Protein AF-A0A376ZW60-F1 (afdb_monomer_lite)

Foldseek 3Di:
DDDPVCVVPNDDDDDDDPPDDDDDDDDPPDDDDGDPDPVRVVQVVQPDWAKAKEWALDDCPQEDWQFFEDEVNHGQWTWHDWQDDDPPPCVPCVPRPTGMTMIIGRVVSVCSVPHDPDPPVVVVVVVLVVAWAWEWDQPDPVSSHIHIYIYHDPPDDDDDDDQDDPNHGYGYHDYDPVVVVVVVVVVVVVVVVPPCCPVVVVVVVVVVVVVVVVVVVVVVVVVVVVVVCPDPVVVPDDPVVVVVVVVVVVVVLCCDPPHPNVVVVVVVVVVVVVVVVVCVVVVVVVVVPDDDDDDDDDDDDDDDDDDDDDPCPVVVVVVVVVPVPPPPPPLAQAEDAQDAPPDPDPQDDDVQFAEEAEEFEAEDPLLQDQFAWEAEDPPDIDGDPRHGYPDGPRVRLSNNLQRLLPVLARRHNYDNDDPDDQHKYKYWYWYAQHHYPVQKTKTWTKMWIQHVNDIDIDTDIDMFGQPDDDPVSSSVRSSVRSSVVSNVVSVVVVPDD

Sequence (497 aa):
MGSLTTLLSGGVSFDVPEGLDLGQPVAPKTAFVLYDDQKSIQDSLYTDHIDYLMFFKDSVRGLQPGAPVEFRGIRLGIVSKVPFFAPNMRQTFNDDYRIPVLIRIEPERLKMQLGENADVVEHLGELLKRGLRGSLKTGNLVTGALYVDLDFYPNTPAITGIREFNGYQIIPTVSGGLAQIQQRLMEALDKINKLPLNPMIEQATSTLSESQRTMKNLQTTLDSMNKILASQSMQQLPTDMQSTLRELNRSMQGFQPGSAAYNKMVADMQRLDQVLRELQPVLKTLNEKSNALVFEAKDKKRSRAEEGETMKKWLVTIAALWLAGCSSGEINKNYYQLPVVQSGTQSTASQGNRLLWVEQITVPDYLAGNGVVYQTSDVKYVIANNNLWASPLDQQLRNTLVANLSTQLPGWVVASQPLGSAQDTLNVTVTEFNGRYDGKVIVSGEWLLNHQGQLIKRPFRLEGVQTQDGYDEMVKVLAGVWSQEAASIAQEIKRLP

Secondary structure (DSSP, 8-state):
---HHHHHH------PPTT----PPPPTT------SSHHHHHHHS----EEEEEEESS--TT--TT-EEEETTEEEEEEEESS---TTHHHHTTTS--EEEEEEE-HHHHHHHH-TT--HHHHHHHHHHTTEEEEEEEEETTTTEEEEEEEE-TTPPP--S-SEETTEEEEPB---HHHHHHHHHHHHHHHHHT--HHHHHHHHHHHHHHHHHHHHHHHHHHHHHHHHHTSGGGGG--HHHHHHHHHHHHHHHTTSTTSHHHHHHHHHHHHHHHHHHHHHHHHHHHTT-S---S---------------SS-TTHHHHHTTSSTT--------EEE-PPP----------TTPEEEEEEEEE--HHHHSSEEEEEEETTEEEEEEEEEESS-HHHHHHHHHHHHHHHH-TTEEEESS---SS-EEEEEEEEEEEEETTSEEEEEEEEEEEETTEEEEEEEEEEEE-SSSSHHHHHHHHHHHHHHHHHHHHHHHHT--

Radius of gyration: 37.77 Å; chains: 1; bounding box: 86×77×140 Å

Structure (mmCIF, N/CA/C/O backbone):
data_AF-A0A376ZW60-F1
#
_entry.id   AF-A0A376ZW60-F1
#
loop_
_atom_site.group_PDB
_atom_site.id
_atom_site.type_symbol
_atom_site.label_atom_id
_atom_site.label_alt_id
_atom_site.label_comp_id
_atom_site.label_asym_id
_atom_site.label_entity_id
_atom_site.label_seq_id
_atom_site.pdbx_PDB_ins_code
_atom_site.Cartn_x
_atom_site.Cartn_y
_atom_site.Cartn_z
_atom_site.occupancy
_atom_site.B_iso_or_equiv
_atom_site.auth_seq_id
_atom_site.auth_comp_id
_atom_site.auth_asym_id
_atom_site.auth_atom_id
_atom_site.pdbx_PDB_model_num
ATOM 1 N N . MET A 1 1 ? 0.153 0.188 -31.824 1.00 51.12 1 MET A N 1
ATOM 2 C CA . MET A 1 1 ? -1.008 -0.367 -32.556 1.00 51.12 1 MET A CA 1
ATOM 3 C C . MET A 1 1 ? -0.836 -0.044 -34.028 1.00 51.12 1 MET A C 1
ATOM 5 O O . MET A 1 1 ? -0.473 1.086 -34.329 1.00 51.12 1 MET A O 1
ATOM 9 N N . GLY A 1 2 ? -1.021 -1.028 -34.911 1.00 60.62 2 GLY A N 1
ATOM 10 C CA . GLY A 1 2 ? -0.977 -0.816 -36.362 1.00 60.62 2 GLY A CA 1
ATOM 11 C C . GLY A 1 2 ? -2.182 -0.020 -36.877 1.00 60.62 2 GLY A C 1
ATOM 12 O O . GLY A 1 2 ? -3.063 0.366 -36.110 1.00 60.62 2 GLY A O 1
ATOM 13 N N . SER A 1 3 ? -2.223 0.220 -38.188 1.00 76.50 3 SER A N 1
ATOM 14 C CA . SER A 1 3 ? -3.356 0.868 -38.868 1.00 76.50 3 SER A CA 1
ATOM 15 C C . SER A 1 3 ? -4.692 0.129 -38.644 1.00 76.50 3 SER A C 1
ATOM 17 O O . SER A 1 3 ? -4.691 -1.064 -38.342 1.00 76.50 3 SER A O 1
ATOM 19 N N . LEU A 1 4 ? -5.842 0.801 -38.834 1.00 70.44 4 LEU A N 1
ATOM 20 C CA . LEU A 1 4 ? -7.184 0.209 -38.638 1.00 70.44 4 LEU A CA 1
ATOM 21 C C . LEU A 1 4 ? -7.409 -1.109 -39.409 1.00 70.44 4 LEU A C 1
ATOM 23 O O . LEU A 1 4 ? -8.187 -1.953 -38.975 1.00 70.44 4 LEU A O 1
ATOM 27 N N . THR A 1 5 ? -6.726 -1.311 -40.535 1.00 72.00 5 THR A N 1
ATOM 28 C CA . THR A 1 5 ? -6.800 -2.545 -41.333 1.00 72.00 5 THR A CA 1
ATOM 29 C C . THR A 1 5 ? -6.110 -3.732 -40.651 1.00 72.00 5 THR A C 1
ATOM 31 O O . THR A 1 5 ? -6.598 -4.860 -40.737 1.00 72.00 5 THR A O 1
ATOM 34 N N . THR A 1 6 ? -5.032 -3.482 -39.901 1.00 76.88 6 THR A N 1
ATOM 35 C CA . THR A 1 6 ? -4.297 -4.485 -39.111 1.00 76.88 6 THR A CA 1
ATOM 36 C C . THR A 1 6 ? -5.147 -5.037 -37.963 1.00 76.88 6 THR A C 1
ATOM 38 O O . THR A 1 6 ? -5.038 -6.212 -37.629 1.00 76.88 6 THR A O 1
ATOM 41 N N . LEU A 1 7 ? -6.041 -4.217 -37.398 1.00 70.81 7 LEU A N 1
ATOM 42 C CA . LEU A 1 7 ? -6.988 -4.620 -36.348 1.00 70.81 7 LEU A CA 1
ATOM 43 C C . LEU A 1 7 ? -8.046 -5.620 -36.839 1.00 70.81 7 LEU A C 1
ATOM 45 O O . LEU A 1 7 ? -8.505 -6.447 -36.058 1.00 70.81 7 LEU A O 1
ATOM 49 N N . LEU A 1 8 ? -8.434 -5.543 -38.116 1.00 72.38 8 LEU A N 1
ATOM 50 C CA . LEU A 1 8 ? -9.511 -6.359 -38.689 1.00 72.38 8 LEU A CA 1
ATOM 51 C C . LEU A 1 8 ? -9.014 -7.630 -39.391 1.00 72.38 8 LEU A C 1
ATOM 53 O O . LEU A 1 8 ? -9.785 -8.573 -39.540 1.00 72.38 8 LEU A O 1
ATOM 57 N N . SER A 1 9 ? -7.757 -7.656 -39.847 1.00 81.38 9 SER A N 1
ATOM 58 C CA . SER A 1 9 ? -7.230 -8.739 -40.699 1.00 81.38 9 SER A CA 1
ATOM 59 C C . SER A 1 9 ? -5.855 -9.283 -40.293 1.00 81.38 9 SER A C 1
ATOM 61 O O . SER A 1 9 ? -5.391 -10.257 -40.882 1.00 81.38 9 SER A O 1
ATOM 63 N N . GLY A 1 10 ? -5.220 -8.703 -39.267 1.00 79.62 10 GLY A N 1
ATOM 64 C CA . GLY A 1 10 ? -3.834 -8.993 -38.900 1.00 79.62 10 GLY A CA 1
ATOM 65 C C . GLY A 1 10 ? -2.827 -8.245 -39.780 1.00 79.62 10 GLY A C 1
ATOM 66 O O . GLY A 1 10 ? -3.171 -7.621 -40.782 1.00 79.62 10 GLY A O 1
ATOM 67 N N . GLY A 1 11 ? -1.557 -8.254 -39.386 1.00 85.50 11 GLY A N 1
ATOM 68 C CA . GLY A 1 11 ? -0.482 -7.648 -40.168 1.00 85.50 11 GLY A CA 1
ATOM 69 C C . GLY A 1 11 ? 0.881 -7.895 -39.543 1.00 85.50 11 GLY A C 1
ATOM 70 O O . GLY A 1 11 ? 0.983 -8.149 -38.346 1.00 85.50 11 GLY A O 1
ATOM 71 N N . VAL A 1 12 ? 1.917 -7.827 -40.375 1.00 89.31 12 VAL A N 1
ATOM 72 C CA . VAL A 1 12 ? 3.315 -7.999 -39.974 1.00 89.31 12 VAL A CA 1
ATOM 73 C C . VAL A 1 12 ? 4.033 -6.673 -40.183 1.00 89.31 12 VAL A C 1
ATOM 75 O O . VAL A 1 12 ? 3.920 -6.065 -41.247 1.00 89.31 12 VAL A O 1
ATOM 78 N N . SER A 1 13 ? 4.769 -6.230 -39.170 1.00 88.94 13 SER A N 1
ATOM 79 C CA . SER A 1 13 ? 5.696 -5.101 -39.249 1.00 88.94 13 SER A CA 1
ATOM 80 C C . SER A 1 13 ? 7.112 -5.589 -38.979 1.00 88.94 13 SER A C 1
ATOM 82 O O . SER A 1 13 ? 7.304 -6.542 -38.226 1.00 88.94 13 SER A O 1
ATOM 84 N N . PHE A 1 14 ? 8.096 -4.920 -39.561 1.00 90.38 14 PHE A N 1
ATOM 85 C CA . PHE A 1 14 ? 9.508 -5.174 -39.310 1.00 90.38 14 PHE A CA 1
ATOM 86 C C . PHE A 1 14 ? 10.220 -3.843 -39.104 1.00 90.38 14 PHE A C 1
ATOM 88 O O . PHE A 1 14 ? 9.806 -2.824 -39.657 1.00 90.38 14 PHE A O 1
ATOM 95 N N . ASP A 1 15 ? 11.277 -3.872 -38.307 1.00 87.50 15 ASP A N 1
ATOM 96 C CA . ASP A 1 15 ? 12.142 -2.728 -38.051 1.00 87.50 15 ASP A CA 1
ATOM 97 C C . ASP A 1 15 ? 13.547 -3.234 -37.706 1.00 87.50 15 ASP A C 1
ATOM 99 O O . ASP A 1 15 ? 13.740 -4.431 -37.463 1.00 87.50 15 ASP A O 1
ATOM 103 N N . VAL A 1 16 ? 14.521 -2.331 -37.680 1.00 84.19 16 VAL A N 1
ATOM 104 C CA . VAL A 1 16 ? 15.842 -2.601 -37.111 1.00 84.19 16 VAL A CA 1
ATOM 105 C C . VAL A 1 16 ? 15.727 -2.418 -35.595 1.00 84.19 16 VAL A C 1
ATOM 107 O O . VAL A 1 16 ? 15.380 -1.323 -35.153 1.00 84.19 16 VAL A O 1
ATOM 110 N N . PRO A 1 17 ? 15.958 -3.460 -34.775 1.00 78.00 17 PRO A N 1
ATOM 111 C CA . PRO A 1 17 ? 15.797 -3.332 -33.331 1.00 78.00 17 PRO A CA 1
ATOM 112 C C . PRO A 1 17 ? 16.746 -2.285 -32.734 1.00 78.00 17 PRO A C 1
ATOM 114 O O . PRO A 1 17 ? 17.859 -2.087 -33.220 1.00 78.00 17 PRO A O 1
ATOM 117 N N . GLU A 1 18 ? 16.308 -1.627 -31.659 1.00 69.19 18 GLU A N 1
ATOM 118 C CA . GLU A 1 18 ? 17.085 -0.575 -30.996 1.00 69.19 18 GLU A CA 1
ATOM 119 C C . GLU A 1 18 ? 18.485 -1.065 -30.586 1.00 69.19 18 GLU A C 1
ATOM 121 O O . GLU A 1 18 ? 18.631 -2.107 -29.948 1.00 69.19 18 GLU A O 1
ATOM 126 N N . GLY A 1 19 ? 19.514 -0.284 -30.930 1.00 65.06 19 GLY A N 1
ATOM 127 C CA . GLY A 1 19 ? 20.911 -0.578 -30.589 1.00 65.06 19 GLY A CA 1
ATOM 128 C C . GLY A 1 19 ? 21.663 -1.454 -31.596 1.00 65.06 19 GLY A C 1
ATOM 129 O O . GLY A 1 19 ? 22.834 -1.742 -31.365 1.00 65.06 19 GLY A O 1
ATOM 130 N N . LEU A 1 20 ? 21.028 -1.854 -32.703 1.00 69.94 20 LEU A N 1
ATOM 131 C CA . LEU A 1 20 ? 21.682 -2.532 -33.824 1.00 69.94 20 LEU A CA 1
ATOM 132 C C . LEU A 1 20 ? 21.859 -1.582 -35.012 1.00 69.94 20 LEU A C 1
ATOM 134 O O . LEU A 1 20 ? 20.976 -0.784 -35.328 1.00 69.94 20 LEU A O 1
ATOM 138 N N . ASP A 1 21 ? 22.994 -1.704 -35.694 1.00 76.12 21 ASP A N 1
ATOM 139 C CA . ASP A 1 21 ? 23.261 -0.961 -36.922 1.00 76.12 21 ASP A CA 1
ATOM 140 C C . ASP A 1 21 ? 22.489 -1.542 -38.114 1.00 76.12 21 ASP A C 1
ATOM 142 O O . ASP A 1 21 ? 22.205 -2.742 -38.190 1.00 76.12 21 ASP A O 1
ATOM 146 N N . LEU A 1 22 ? 22.191 -0.686 -39.098 1.00 85.50 22 LEU A N 1
ATOM 147 C CA . LEU A 1 22 ? 21.646 -1.142 -40.374 1.00 85.50 22 LEU A CA 1
ATOM 148 C C . LEU A 1 22 ? 22.649 -2.063 -41.083 1.00 85.50 22 LEU A C 1
ATOM 150 O O . LEU A 1 22 ? 23.752 -1.652 -41.445 1.00 85.50 22 LEU A O 1
ATOM 154 N N . GLY A 1 23 ? 22.231 -3.308 -41.312 1.00 81.00 23 GLY A N 1
ATOM 155 C CA . GLY A 1 23 ? 22.993 -4.294 -42.071 1.00 81.00 23 GLY A CA 1
ATOM 156 C C . GLY A 1 23 ? 22.943 -4.083 -43.589 1.00 81.00 23 GLY A C 1
ATOM 157 O O . GLY A 1 23 ? 22.365 -3.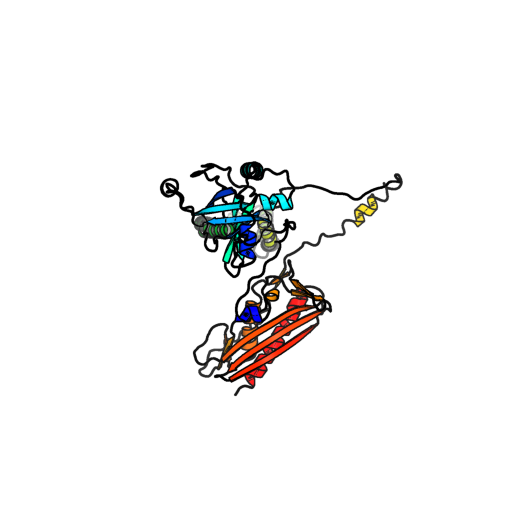127 -44.110 1.00 81.00 23 GLY A O 1
ATOM 158 N N . GLN A 1 24 ? 23.541 -5.023 -44.322 1.00 91.12 24 GLN A N 1
ATOM 159 C CA . GLN A 1 24 ? 23.468 -5.051 -45.784 1.00 91.12 24 GLN A CA 1
ATOM 160 C C . GLN A 1 24 ? 22.111 -5.596 -46.267 1.00 91.12 24 GLN A C 1
ATOM 162 O O . GLN A 1 24 ? 21.494 -6.409 -45.572 1.00 91.12 24 GLN A O 1
ATOM 167 N N . PRO A 1 25 ? 21.645 -5.206 -47.469 1.00 91.31 25 PRO A N 1
ATOM 168 C CA . PRO A 1 25 ? 20.452 -5.790 -48.071 1.00 91.31 25 PRO A CA 1
ATOM 169 C C . PRO A 1 25 ? 20.568 -7.313 -48.202 1.00 91.31 25 PRO A C 1
ATOM 171 O O . PRO A 1 25 ? 21.601 -7.838 -48.614 1.00 91.31 25 PRO A O 1
ATOM 174 N N . VAL A 1 26 ? 19.487 -8.023 -47.887 1.00 93.12 26 VAL A N 1
ATOM 175 C CA . VAL A 1 26 ? 19.441 -9.487 -47.969 1.00 93.12 26 VAL A CA 1
ATOM 176 C C . VAL A 1 26 ? 19.033 -9.975 -49.358 1.00 93.12 26 VAL A C 1
ATOM 178 O O . VAL A 1 26 ? 18.303 -9.302 -50.090 1.00 93.12 26 VAL A O 1
ATOM 181 N N . ALA A 1 27 ? 19.472 -11.181 -49.720 1.00 95.25 27 ALA A N 1
ATOM 182 C CA . ALA A 1 27 ? 19.063 -11.821 -50.965 1.00 95.25 27 ALA A CA 1
ATOM 183 C C . ALA A 1 27 ? 17.556 -12.175 -50.956 1.00 95.25 27 ALA A C 1
ATOM 185 O O . ALA A 1 27 ? 16.981 -12.431 -49.888 1.00 95.25 27 ALA A O 1
ATOM 186 N N . PRO A 1 28 ? 16.893 -12.247 -52.127 1.00 93.12 28 PRO A N 1
ATOM 187 C CA . PRO A 1 28 ? 15.498 -12.673 -52.210 1.00 93.12 28 PRO A CA 1
ATOM 188 C C . PRO A 1 28 ? 15.268 -14.055 -51.581 1.00 93.12 28 PRO A C 1
ATOM 190 O O . PRO A 1 28 ? 16.075 -14.962 -51.770 1.00 93.12 28 PRO A O 1
ATOM 193 N N . LYS A 1 29 ? 14.124 -14.230 -50.899 1.00 93.12 29 LYS A N 1
ATOM 194 C CA . LYS A 1 29 ? 13.706 -15.469 -50.201 1.00 93.12 29 LYS A CA 1
ATOM 195 C C . LYS A 1 29 ? 14.539 -15.851 -48.965 1.00 93.12 29 LYS A C 1
ATOM 197 O O . LYS A 1 29 ? 14.446 -16.986 -48.505 1.00 93.12 29 LYS A O 1
ATOM 202 N N . THR A 1 30 ? 15.312 -14.919 -48.409 1.00 93.81 30 THR A N 1
ATOM 203 C CA . THR A 1 30 ? 15.942 -15.102 -47.092 1.00 93.81 30 THR A CA 1
ATOM 204 C C . THR A 1 30 ? 14.860 -15.265 -46.020 1.00 93.81 30 THR A C 1
ATOM 206 O O . THR A 1 30 ? 13.894 -14.503 -45.993 1.00 93.81 30 THR A O 1
ATOM 209 N N . ALA A 1 31 ? 14.993 -16.284 -45.170 1.00 92.50 31 ALA A N 1
ATOM 210 C CA . ALA A 1 31 ? 14.024 -16.579 -44.121 1.00 92.50 31 ALA A CA 1
ATOM 211 C C . ALA A 1 31 ? 14.266 -15.713 -42.876 1.00 92.50 31 ALA A C 1
ATOM 213 O O . ALA A 1 31 ? 15.410 -15.501 -42.481 1.00 92.50 31 ALA A O 1
ATOM 214 N N . PHE A 1 32 ? 13.181 -15.276 -42.237 1.00 90.31 32 PHE A N 1
ATOM 215 C CA . PHE A 1 32 ? 13.193 -14.563 -40.960 1.00 90.31 32 PHE A CA 1
ATOM 216 C C . PHE A 1 32 ? 12.215 -15.227 -39.993 1.00 90.31 32 PHE A C 1
ATOM 218 O O . PHE A 1 32 ? 11.215 -15.810 -40.417 1.00 90.31 32 PHE A O 1
ATOM 225 N N . VAL A 1 33 ? 12.502 -15.138 -38.696 1.00 88.94 33 VAL A N 1
ATOM 226 C CA . VAL A 1 33 ? 11.590 -15.607 -37.649 1.00 88.94 33 VAL A CA 1
ATOM 227 C C . VAL A 1 33 ? 10.514 -14.546 -37.433 1.00 88.94 33 VAL A C 1
ATOM 229 O O . VAL A 1 33 ? 10.830 -13.373 -37.236 1.00 88.94 33 VAL A O 1
ATOM 232 N N . LEU A 1 34 ? 9.246 -14.957 -37.476 1.00 90.44 34 LEU A N 1
ATOM 233 C CA . LEU A 1 34 ? 8.127 -14.110 -37.079 1.00 90.44 34 LEU A CA 1
ATOM 234 C C . LEU A 1 34 ? 7.920 -14.261 -35.573 1.00 90.44 34 LEU A C 1
ATOM 236 O O . LEU A 1 34 ? 7.506 -15.318 -35.107 1.00 90.44 34 LEU A O 1
ATOM 240 N N . TYR A 1 35 ? 8.244 -13.207 -34.839 1.00 86.25 35 TYR A N 1
ATOM 241 C CA . TYR A 1 35 ? 8.029 -13.117 -33.401 1.00 86.25 35 TYR A CA 1
ATOM 242 C C . TYR A 1 35 ? 6.613 -12.615 -33.099 1.00 86.25 35 TYR A C 1
ATOM 244 O O . TYR A 1 35 ? 6.074 -11.805 -33.856 1.00 86.25 35 TYR A O 1
ATOM 252 N N . ASP A 1 36 ? 6.029 -13.077 -31.990 1.00 85.62 36 ASP A N 1
ATOM 253 C CA . ASP A 1 36 ? 4.650 -12.737 -31.605 1.00 85.62 36 ASP A CA 1
ATOM 254 C C . ASP A 1 36 ? 4.499 -11.251 -31.238 1.00 85.62 36 ASP A C 1
ATOM 256 O O . ASP A 1 36 ? 3.467 -10.634 -31.508 1.00 85.62 36 ASP A O 1
ATOM 260 N N . ASP A 1 37 ? 5.536 -10.659 -30.635 1.00 83.94 37 ASP A N 1
ATOM 261 C CA . ASP A 1 37 ? 5.562 -9.252 -30.236 1.00 83.94 37 ASP A CA 1
ATOM 262 C C . ASP A 1 37 ? 6.990 -8.670 -30.162 1.00 83.94 37 ASP A C 1
ATOM 264 O O . ASP A 1 37 ? 7.994 -9.383 -30.208 1.00 83.94 37 ASP A O 1
ATOM 268 N N . GLN A 1 38 ? 7.094 -7.346 -30.004 1.00 80.88 38 GLN A N 1
ATOM 269 C CA . GLN A 1 38 ? 8.377 -6.636 -29.898 1.00 80.88 38 GLN A CA 1
ATOM 270 C C . GLN A 1 38 ? 9.238 -7.103 -28.712 1.00 80.88 38 GLN A C 1
ATOM 272 O O . GLN A 1 38 ? 10.467 -7.086 -28.795 1.00 80.88 38 GLN A O 1
ATOM 277 N N . LYS A 1 39 ? 8.619 -7.521 -27.604 1.00 78.12 39 LYS A N 1
ATOM 278 C CA . LYS A 1 39 ? 9.341 -7.959 -26.407 1.00 78.12 39 LYS A CA 1
ATOM 279 C C . LYS A 1 39 ? 10.053 -9.287 -26.664 1.00 78.12 39 LYS A C 1
ATOM 281 O O . LYS A 1 39 ? 11.218 -9.427 -26.308 1.00 78.12 39 LYS A O 1
ATOM 286 N N . SER A 1 40 ? 9.398 -10.217 -27.355 1.00 78.44 40 SER A N 1
ATOM 287 C CA . SER A 1 40 ? 9.998 -11.495 -27.748 1.00 78.44 40 SER A CA 1
ATOM 288 C C . SER A 1 40 ? 11.173 -11.337 -28.724 1.00 78.44 40 SER A C 1
ATOM 290 O O . SER A 1 40 ? 12.120 -12.118 -28.655 1.00 78.44 40 SER A O 1
ATOM 292 N N . ILE A 1 41 ? 11.181 -10.278 -29.550 1.00 78.56 41 ILE A N 1
ATOM 293 C CA . ILE A 1 41 ? 12.356 -9.901 -30.353 1.00 78.56 41 ILE A CA 1
ATOM 294 C C . ILE A 1 41 ? 13.510 -9.530 -29.420 1.00 78.56 41 ILE A C 1
ATOM 296 O O . ILE A 1 41 ? 14.567 -10.142 -29.503 1.00 78.56 41 ILE A O 1
ATOM 300 N N . GLN A 1 42 ? 13.304 -8.581 -28.500 1.00 70.38 42 GLN A N 1
ATOM 301 C CA . GLN A 1 42 ? 14.347 -8.112 -27.575 1.00 70.38 42 GLN A CA 1
ATOM 302 C C . GLN A 1 42 ? 14.932 -9.226 -26.698 1.00 70.38 42 GLN A C 1
ATOM 304 O O . GLN A 1 42 ? 16.113 -9.177 -26.364 1.00 70.38 42 GLN A O 1
ATOM 309 N N . ASP A 1 43 ? 14.124 -10.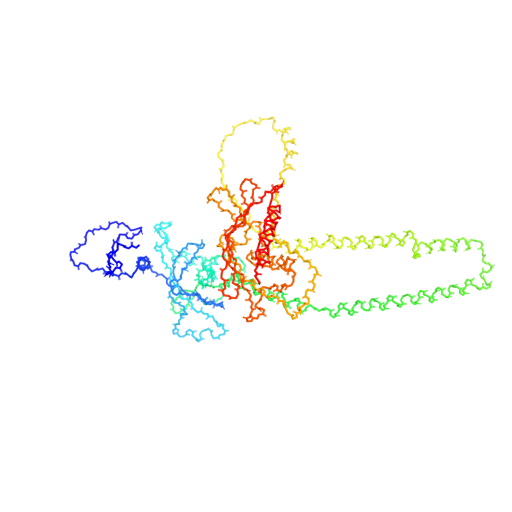214 -26.318 1.00 67.94 43 ASP A N 1
ATOM 310 C CA . ASP A 1 43 ? 14.590 -11.374 -25.556 1.00 67.94 43 ASP A CA 1
ATOM 311 C C . ASP A 1 43 ? 15.355 -12.383 -26.442 1.00 67.94 43 ASP A C 1
ATOM 313 O O . ASP A 1 43 ? 16.199 -13.116 -25.936 1.00 67.94 43 ASP A O 1
ATOM 317 N N . SER A 1 44 ? 15.118 -12.403 -27.760 1.00 68.00 44 SER A N 1
ATOM 318 C CA . SER A 1 44 ? 15.825 -13.275 -28.711 1.00 68.00 44 SER A CA 1
ATOM 319 C C . SER A 1 44 ? 17.092 -12.663 -29.319 1.00 68.00 44 SER A C 1
ATOM 321 O O . SER A 1 44 ? 17.874 -13.394 -29.928 1.00 68.00 44 SER A O 1
ATOM 323 N N . LEU A 1 45 ? 17.304 -11.347 -29.196 1.00 65.00 45 LEU A N 1
ATOM 324 C CA . LEU A 1 45 ? 18.508 -10.680 -29.715 1.00 65.00 45 LEU A CA 1
ATOM 325 C C . LEU A 1 45 ? 19.787 -11.128 -29.002 1.00 65.00 45 LEU A C 1
ATOM 327 O O . LEU A 1 45 ? 20.857 -11.073 -29.597 1.00 65.00 45 LEU A O 1
ATOM 331 N N . TYR A 1 46 ? 19.667 -11.606 -27.765 1.00 65.88 46 TYR A N 1
ATOM 332 C CA . TYR A 1 46 ? 20.787 -12.030 -26.933 1.00 65.88 46 TYR A CA 1
ATOM 333 C C . TYR A 1 46 ? 20.855 -13.559 -26.917 1.00 65.88 46 TYR A C 1
ATOM 335 O O . TYR A 1 46 ? 20.217 -14.224 -26.101 1.00 65.88 46 TYR A O 1
ATOM 343 N N . THR A 1 47 ? 21.580 -14.136 -27.878 1.00 65.62 47 THR A N 1
ATOM 344 C CA . THR A 1 47 ? 21.699 -15.604 -27.994 1.00 65.62 47 THR A CA 1
ATOM 345 C C . THR A 1 47 ? 22.755 -16.151 -27.029 1.00 65.62 47 THR A C 1
ATOM 347 O O . THR A 1 47 ? 22.584 -17.238 -26.463 1.00 65.62 47 THR A O 1
ATOM 350 N N . ASP A 1 48 ? 23.801 -15.363 -26.775 1.00 77.56 48 ASP A N 1
ATOM 351 C CA . ASP A 1 48 ? 24.873 -15.702 -25.848 1.00 77.56 48 ASP A CA 1
ATOM 352 C C . ASP A 1 48 ? 24.433 -15.462 -24.400 1.00 77.56 48 ASP A C 1
ATOM 354 O O . ASP A 1 48 ? 24.218 -14.333 -23.950 1.00 77.56 48 ASP A O 1
ATOM 358 N N . HIS A 1 49 ? 24.315 -16.555 -23.647 1.00 84.75 49 HIS A N 1
ATOM 359 C CA . HIS A 1 49 ? 23.924 -16.535 -22.245 1.00 84.75 49 HIS A CA 1
ATOM 360 C C . HIS A 1 49 ? 24.784 -17.477 -21.409 1.00 84.75 49 HIS A C 1
ATOM 362 O O . HIS A 1 49 ? 25.296 -18.489 -21.886 1.00 84.75 49 HIS A O 1
ATOM 368 N N . ILE A 1 50 ? 24.905 -17.146 -20.127 1.00 87.50 50 ILE A N 1
ATOM 369 C CA . ILE A 1 50 ? 25.550 -17.987 -19.123 1.00 87.50 50 ILE A CA 1
ATOM 370 C C . ILE A 1 50 ? 24.492 -18.375 -18.096 1.00 87.50 50 ILE A C 1
ATOM 372 O O . ILE A 1 50 ? 23.869 -17.509 -17.471 1.00 87.50 50 ILE A O 1
ATOM 376 N N . ASP A 1 51 ? 24.295 -19.678 -17.923 1.00 91.00 51 ASP A N 1
ATOM 377 C CA . ASP A 1 51 ? 23.327 -20.219 -16.976 1.00 91.00 51 ASP A CA 1
ATOM 378 C C . ASP A 1 51 ? 23.915 -20.284 -15.557 1.00 91.00 51 ASP A C 1
ATOM 380 O O . ASP A 1 51 ? 24.979 -20.862 -15.326 1.00 91.00 51 ASP A O 1
ATOM 384 N N . TYR A 1 52 ? 23.172 -19.755 -14.585 1.00 92.38 52 TYR A N 1
ATOM 385 C CA . TYR A 1 52 ? 23.480 -19.870 -13.158 1.00 92.38 52 TYR A CA 1
ATOM 386 C C . TYR A 1 52 ? 22.308 -20.478 -12.392 1.00 92.38 52 TYR A C 1
ATOM 388 O O . TYR A 1 52 ? 21.138 -20.295 -12.739 1.00 92.38 52 TYR A O 1
ATOM 396 N N . LEU A 1 53 ? 22.627 -21.180 -11.307 1.00 92.56 53 LEU A N 1
ATOM 397 C CA . LEU A 1 53 ? 21.653 -21.834 -10.444 1.00 92.56 53 LEU A CA 1
ATOM 398 C C . LEU A 1 53 ? 21.548 -21.129 -9.090 1.00 92.56 53 LEU A C 1
ATOM 400 O O . LEU A 1 53 ? 22.544 -20.725 -8.492 1.00 92.56 53 LEU A O 1
ATOM 404 N N . MET A 1 54 ? 20.327 -20.998 -8.582 1.00 92.81 54 MET A N 1
ATOM 405 C CA . MET A 1 54 ? 20.030 -20.354 -7.303 1.00 92.81 54 MET A CA 1
ATOM 406 C C . MET A 1 54 ? 19.087 -21.233 -6.492 1.00 92.81 54 MET A C 1
ATOM 408 O O . MET A 1 54 ? 18.172 -21.831 -7.049 1.00 92.81 54 MET A O 1
ATOM 412 N N . PHE A 1 55 ? 19.285 -21.303 -5.177 1.00 91.06 55 PHE A N 1
ATOM 413 C CA . PHE A 1 55 ? 18.480 -22.146 -4.290 1.00 91.06 55 PHE A CA 1
ATOM 414 C C . PHE A 1 55 ? 17.803 -21.309 -3.214 1.00 91.06 55 PHE A C 1
ATOM 416 O O . PHE A 1 55 ? 18.415 -21.008 -2.194 1.00 91.06 55 PHE A O 1
ATOM 423 N N . PHE A 1 56 ? 16.534 -20.968 -3.413 1.00 90.81 56 PHE A N 1
ATOM 424 C CA . PHE A 1 56 ? 15.793 -20.126 -2.480 1.00 90.81 56 PHE A CA 1
ATOM 425 C C . PHE A 1 56 ? 15.111 -20.950 -1.388 1.00 90.81 56 PHE A C 1
ATOM 427 O O . PHE A 1 56 ? 14.443 -21.938 -1.670 1.00 90.81 56 PHE A O 1
ATOM 434 N N . LYS A 1 57 ? 15.242 -20.513 -0.134 1.00 87.44 57 LYS A N 1
ATOM 435 C CA . LYS A 1 57 ? 14.414 -20.995 0.989 1.00 87.44 57 LYS A CA 1
ATOM 436 C C . LYS A 1 57 ? 13.081 -20.248 1.116 1.00 87.44 57 LYS A C 1
ATOM 438 O O . LYS A 1 57 ? 12.161 -20.728 1.767 1.00 87.44 57 LYS A O 1
ATOM 443 N N . ASP A 1 58 ? 12.996 -19.065 0.513 1.00 85.75 58 ASP A N 1
ATOM 444 C CA . ASP A 1 58 ? 11.793 -18.240 0.510 1.00 85.75 58 ASP A CA 1
ATOM 445 C C . ASP A 1 58 ? 10.787 -18.752 -0.538 1.00 85.75 58 ASP A C 1
ATOM 447 O O . ASP A 1 58 ? 11.135 -19.491 -1.461 1.00 85.75 58 ASP A O 1
ATOM 451 N N . SER A 1 59 ? 9.530 -18.316 -0.430 1.00 87.81 59 SER A N 1
ATOM 452 C CA . SER A 1 59 ? 8.514 -18.611 -1.442 1.00 87.81 59 SER A CA 1
ATOM 453 C C . SER A 1 59 ? 8.873 -17.973 -2.787 1.00 87.81 59 SER A C 1
ATOM 455 O O . SER A 1 59 ? 9.048 -16.761 -2.874 1.00 87.81 59 SER A O 1
ATOM 457 N N . VAL A 1 60 ? 8.905 -18.780 -3.851 1.00 91.88 60 VAL A N 1
ATOM 458 C CA . VAL A 1 60 ? 9.074 -18.310 -5.241 1.00 91.88 60 VAL A CA 1
ATOM 459 C C . VAL A 1 60 ? 7.745 -17.927 -5.905 1.00 91.88 60 VAL A C 1
ATOM 461 O O . VAL A 1 60 ? 7.686 -17.724 -7.116 1.00 91.88 60 VAL A O 1
ATOM 464 N N . ARG A 1 61 ? 6.639 -17.872 -5.151 1.00 90.88 61 ARG A N 1
ATOM 465 C CA . ARG A 1 61 ? 5.315 -17.560 -5.704 1.00 90.88 61 ARG A CA 1
ATOM 466 C C . ARG A 1 61 ? 5.314 -16.152 -6.301 1.00 90.88 61 ARG A C 1
ATOM 468 O O . ARG A 1 61 ? 5.559 -15.190 -5.585 1.00 90.88 61 ARG A O 1
ATOM 475 N N . GLY A 1 62 ? 4.974 -16.050 -7.584 1.00 90.81 62 GLY A N 1
ATOM 476 C CA . GLY A 1 62 ? 5.016 -14.793 -8.337 1.00 90.81 62 GLY A CA 1
ATOM 477 C C . GLY A 1 62 ? 6.284 -14.625 -9.177 1.00 90.81 62 GLY A C 1
ATOM 478 O O . GLY A 1 62 ? 6.328 -13.730 -10.016 1.00 90.81 62 GLY A O 1
ATOM 479 N N . LEU A 1 63 ? 7.282 -15.502 -9.016 1.00 94.94 63 LEU A N 1
ATOM 480 C CA . LEU A 1 63 ? 8.411 -15.603 -9.937 1.00 94.94 63 LEU A CA 1
ATOM 481 C C . LEU A 1 63 ? 8.011 -16.463 -11.141 1.00 94.94 63 LEU A C 1
ATOM 483 O O . LEU A 1 63 ? 7.559 -17.596 -10.975 1.00 94.94 63 LEU A O 1
ATOM 487 N N . GLN A 1 64 ? 8.179 -15.929 -12.347 1.00 93.00 64 GLN A N 1
ATOM 488 C CA . GLN A 1 64 ? 7.838 -16.608 -13.598 1.00 93.00 64 GLN A CA 1
ATOM 489 C C . GLN A 1 64 ? 9.058 -16.668 -14.527 1.00 93.00 64 GLN A C 1
ATOM 491 O O . GLN A 1 64 ? 9.925 -15.794 -14.441 1.00 93.00 64 GLN A O 1
ATOM 496 N N . PRO A 1 65 ? 9.146 -17.661 -15.431 1.00 92.00 65 PRO A N 1
ATOM 497 C CA . PRO A 1 65 ? 10.092 -17.610 -16.542 1.00 92.00 65 PRO A CA 1
ATOM 498 C C . PRO A 1 65 ? 9.963 -16.289 -17.317 1.00 92.00 65 PRO A C 1
ATOM 500 O O . PRO A 1 65 ? 8.855 -15.817 -17.561 1.00 92.00 65 PRO A O 1
ATOM 503 N N . GLY A 1 66 ? 11.092 -15.675 -17.664 1.00 89.06 66 GLY A N 1
ATOM 504 C CA . GLY A 1 66 ? 11.167 -14.343 -18.270 1.00 89.06 66 GLY A CA 1
ATOM 505 C C . GLY A 1 66 ? 11.189 -13.180 -17.270 1.00 89.06 66 GLY A C 1
ATOM 506 O O . GLY A 1 66 ? 11.411 -12.041 -17.680 1.00 89.06 66 GLY A O 1
ATOM 507 N N . ALA A 1 67 ? 11.000 -13.426 -15.966 1.00 94.81 67 ALA A N 1
ATOM 508 C CA . ALA A 1 67 ? 11.187 -12.388 -14.951 1.00 94.81 67 ALA A CA 1
ATOM 509 C C . ALA A 1 67 ? 12.629 -11.850 -14.994 1.00 94.81 67 ALA A C 1
ATOM 511 O O . ALA A 1 67 ? 13.560 -12.639 -15.187 1.00 94.81 67 ALA A O 1
ATOM 512 N N . PRO A 1 68 ? 12.844 -10.536 -14.820 1.00 94.50 68 PRO A N 1
ATOM 513 C CA . PRO A 1 68 ? 14.170 -9.963 -14.961 1.00 94.50 68 PRO A CA 1
ATOM 514 C C . PRO A 1 68 ? 15.096 -10.408 -13.823 1.00 94.50 68 PRO A C 1
ATOM 516 O O . PRO A 1 68 ? 14.676 -10.647 -12.687 1.00 94.50 68 PRO A O 1
ATOM 519 N N . VAL A 1 69 ? 16.379 -10.521 -14.153 1.00 94.81 69 VAL A N 1
ATOM 520 C CA . VAL A 1 69 ? 17.469 -10.645 -13.185 1.00 94.81 69 VAL A CA 1
ATOM 521 C C . VAL A 1 69 ? 18.224 -9.333 -13.221 1.00 94.81 69 VAL A C 1
ATOM 523 O O . VAL A 1 69 ? 18.732 -8.941 -14.273 1.00 94.81 69 VAL A O 1
ATOM 526 N N . GLU A 1 70 ? 18.285 -8.643 -12.092 1.00 92.94 70 GLU A N 1
ATOM 527 C CA . GLU A 1 70 ? 18.787 -7.277 -12.029 1.00 92.94 70 GLU A CA 1
ATOM 528 C C . GLU A 1 70 ? 19.907 -7.136 -11.012 1.00 92.94 70 GLU A C 1
ATOM 530 O O . GLU A 1 70 ? 19.889 -7.762 -9.957 1.00 92.94 70 GLU A O 1
ATOM 535 N N . PHE A 1 71 ? 20.858 -6.257 -11.305 1.00 89.31 71 PHE A N 1
ATOM 536 C CA . PHE A 1 71 ? 21.836 -5.772 -10.345 1.00 89.31 71 PHE A CA 1
ATOM 537 C C . PHE A 1 71 ? 21.624 -4.278 -10.157 1.00 89.31 71 PHE A C 1
ATOM 539 O O . PHE A 1 71 ? 21.808 -3.498 -11.092 1.00 89.31 71 PHE A O 1
ATOM 546 N N . ARG A 1 72 ? 21.200 -3.877 -8.953 1.00 85.00 72 ARG A N 1
ATOM 547 C CA . ARG A 1 72 ? 20.919 -2.469 -8.610 1.00 85.00 72 ARG A CA 1
ATOM 548 C C . ARG A 1 72 ? 20.002 -1.756 -9.623 1.00 85.00 72 ARG A C 1
ATOM 550 O O . ARG A 1 72 ? 20.221 -0.592 -9.947 1.00 85.00 72 ARG A O 1
ATOM 557 N N . GLY A 1 73 ? 18.984 -2.465 -10.119 1.00 85.12 73 GLY A N 1
ATOM 558 C CA . GLY A 1 73 ? 18.002 -1.956 -11.088 1.00 85.12 73 GLY A CA 1
ATOM 559 C C . GLY A 1 73 ? 18.428 -2.038 -12.558 1.00 85.12 73 GLY A C 1
ATOM 560 O O . GLY A 1 73 ? 17.679 -1.614 -13.433 1.00 85.12 73 GLY A O 1
ATOM 561 N N . ILE A 1 74 ? 19.617 -2.574 -12.855 1.00 85.81 74 ILE A N 1
ATOM 562 C CA . ILE A 1 74 ? 20.073 -2.827 -14.226 1.00 85.81 74 ILE A CA 1
ATOM 563 C C . ILE A 1 74 ? 19.816 -4.293 -14.562 1.00 85.81 74 ILE A C 1
ATOM 565 O O . ILE A 1 74 ? 20.345 -5.182 -13.893 1.00 85.81 74 ILE A O 1
ATOM 569 N N . ARG A 1 75 ? 19.034 -4.556 -15.612 1.00 87.69 75 ARG A N 1
ATOM 570 C CA . ARG A 1 75 ? 18.741 -5.917 -16.081 1.00 87.69 75 ARG A CA 1
ATOM 571 C C . ARG A 1 75 ? 19.994 -6.568 -16.669 1.00 87.69 75 ARG A C 1
ATOM 573 O O . ARG A 1 75 ? 20.475 -6.159 -17.721 1.00 87.69 75 ARG A O 1
ATOM 580 N N . LEU A 1 76 ? 20.477 -7.612 -15.998 1.00 87.06 76 LEU A N 1
ATOM 581 C CA . LEU A 1 76 ? 21.601 -8.444 -16.436 1.00 87.06 76 LEU A CA 1
ATOM 582 C C . LEU A 1 76 ? 21.145 -9.709 -17.172 1.00 87.06 76 LEU A C 1
ATOM 584 O O . LEU A 1 76 ? 21.961 -10.377 -17.800 1.00 87.06 76 LEU A O 1
ATOM 588 N N . GLY A 1 77 ? 19.865 -10.068 -17.068 1.00 90.06 77 GLY A N 1
ATOM 589 C CA . GLY A 1 77 ? 19.337 -11.268 -17.701 1.00 90.06 77 GLY A CA 1
ATOM 590 C C . GLY A 1 77 ? 17.911 -11.602 -17.279 1.00 90.06 77 GLY A C 1
ATOM 591 O O . GLY A 1 77 ? 17.126 -10.699 -16.960 1.00 90.06 77 GLY A O 1
ATOM 592 N N . ILE A 1 78 ? 17.572 -12.893 -17.285 1.00 92.44 78 ILE A N 1
ATOM 593 C CA . ILE A 1 78 ? 16.217 -13.401 -17.028 1.00 92.44 78 ILE A CA 1
ATOM 594 C C . ILE A 1 78 ? 16.195 -14.705 -16.234 1.00 92.44 78 ILE A C 1
ATOM 596 O O . ILE A 1 78 ? 17.124 -15.510 -16.259 1.00 92.44 78 ILE A O 1
ATOM 600 N N . VAL A 1 79 ? 15.072 -14.965 -15.572 1.00 95.38 79 VAL A N 1
ATOM 601 C CA . VAL A 1 79 ? 14.746 -16.285 -15.036 1.00 95.38 79 VAL A CA 1
ATOM 602 C C . VAL A 1 79 ? 14.391 -17.212 -16.193 1.00 95.38 79 VAL A C 1
ATOM 604 O O . VAL A 1 79 ? 13.437 -16.969 -16.923 1.00 95.38 79 VAL A O 1
ATOM 607 N N . SER A 1 80 ? 15.137 -18.300 -16.349 1.00 91.44 80 SER A N 1
ATOM 608 C CA . SER A 1 80 ? 14.904 -19.298 -17.395 1.00 91.44 80 SER A CA 1
ATOM 609 C C . SER A 1 80 ? 13.872 -20.335 -16.954 1.00 91.44 80 SER A C 1
ATOM 611 O O . SER A 1 80 ? 12.904 -20.601 -17.665 1.00 91.44 80 SER A O 1
ATOM 613 N N . LYS A 1 81 ? 14.043 -20.916 -15.756 1.00 91.44 81 LYS A N 1
ATOM 614 C CA . LYS A 1 81 ? 13.152 -21.965 -15.230 1.00 91.44 81 LYS A CA 1
ATOM 615 C C . LYS A 1 81 ? 12.953 -21.840 -13.724 1.00 91.44 81 LYS A C 1
ATOM 617 O O . LYS A 1 81 ? 13.914 -21.682 -12.974 1.00 91.44 81 LYS A O 1
ATOM 622 N N . VAL A 1 82 ? 11.704 -21.993 -13.286 1.00 92.56 82 VAL A N 1
ATOM 623 C CA . VAL A 1 82 ? 11.311 -22.031 -11.873 1.00 92.56 82 VAL A CA 1
ATOM 624 C C . VAL A 1 82 ? 10.097 -22.962 -11.677 1.00 92.56 82 VAL A C 1
ATOM 626 O O . VAL A 1 82 ? 9.070 -22.743 -12.316 1.00 92.56 82 VAL A O 1
ATOM 629 N N . PRO A 1 83 ? 10.177 -23.985 -10.802 1.00 90.69 83 PRO A N 1
ATOM 630 C CA . PRO A 1 83 ? 11.410 -24.571 -10.274 1.00 90.69 83 PRO A CA 1
ATOM 631 C C . PRO A 1 83 ? 12.200 -25.310 -11.372 1.00 90.69 83 PRO A C 1
ATOM 633 O O . PRO A 1 83 ? 11.634 -25.812 -12.342 1.00 90.69 83 PRO A O 1
ATOM 636 N N . PHE A 1 84 ? 13.518 -25.409 -11.214 1.00 89.00 84 PHE A N 1
ATOM 637 C CA . PHE A 1 84 ? 14.391 -26.169 -12.108 1.00 89.00 84 PHE A CA 1
ATOM 638 C C . PHE A 1 84 ? 14.752 -27.534 -11.514 1.00 89.00 84 PHE A C 1
ATOM 640 O O . PHE A 1 84 ? 15.437 -27.611 -10.503 1.00 89.00 84 PHE A O 1
ATOM 647 N N . PHE A 1 85 ? 14.352 -28.629 -12.161 1.00 82.00 85 PHE A N 1
ATOM 648 C CA . PHE A 1 85 ? 14.724 -29.976 -11.722 1.00 82.00 85 PHE A CA 1
ATOM 649 C C . PHE A 1 85 ? 15.795 -30.572 -12.633 1.00 82.00 85 PHE A C 1
ATOM 651 O O . PHE A 1 85 ? 15.555 -30.768 -13.823 1.00 82.00 85 PHE A O 1
ATOM 658 N N . ALA A 1 86 ? 16.946 -30.918 -12.056 1.00 77.56 86 ALA A N 1
ATOM 659 C CA . ALA A 1 86 ? 17.972 -31.710 -12.728 1.00 77.56 86 ALA A CA 1
ATOM 660 C C . ALA A 1 86 ? 18.055 -33.131 -12.133 1.00 77.56 86 ALA A C 1
ATOM 662 O O . ALA A 1 86 ? 17.678 -33.335 -10.970 1.00 77.56 86 ALA A O 1
ATOM 663 N N . PRO A 1 87 ? 18.569 -34.120 -12.890 1.00 73.06 87 PRO A N 1
ATOM 664 C CA . PRO A 1 87 ? 18.847 -35.454 -12.362 1.00 73.06 87 PRO A CA 1
ATOM 665 C C . PRO A 1 87 ? 19.702 -35.394 -11.084 1.00 73.06 87 PRO A C 1
ATOM 667 O O . PRO A 1 87 ? 20.555 -34.520 -10.944 1.00 73.06 87 PRO A O 1
ATOM 670 N N . ASN A 1 88 ? 19.453 -36.300 -10.135 1.00 69.69 88 ASN A N 1
ATOM 671 C CA . ASN A 1 88 ? 20.119 -36.402 -8.820 1.00 69.69 88 ASN A CA 1
ATOM 672 C C . ASN A 1 88 ? 19.896 -35.237 -7.830 1.00 69.69 88 ASN A C 1
ATOM 674 O O . ASN A 1 88 ? 20.244 -35.366 -6.660 1.00 69.69 88 ASN A O 1
ATOM 678 N N . MET A 1 89 ? 19.223 -34.149 -8.220 1.00 74.06 89 MET A N 1
ATOM 679 C CA . MET A 1 89 ? 18.997 -32.987 -7.342 1.00 74.06 89 MET A CA 1
ATOM 680 C C . MET A 1 89 ? 18.169 -33.312 -6.093 1.00 74.06 89 MET A C 1
ATOM 682 O O . MET A 1 89 ? 18.448 -32.795 -5.014 1.00 74.06 89 MET A O 1
ATOM 686 N N . ARG A 1 90 ? 17.193 -34.221 -6.212 1.00 62.72 90 ARG A N 1
ATOM 687 C CA . ARG A 1 90 ? 16.372 -34.666 -5.072 1.00 62.72 90 ARG A CA 1
ATOM 688 C C . ARG A 1 90 ? 17.187 -35.378 -3.990 1.00 62.72 90 ARG A C 1
ATOM 690 O O . ARG A 1 90 ? 16.797 -35.333 -2.841 1.00 62.72 90 ARG A O 1
ATOM 697 N N . GLN A 1 91 ? 18.299 -36.026 -4.336 1.00 60.25 91 GLN A N 1
ATOM 698 C CA . GLN A 1 91 ? 19.112 -36.774 -3.371 1.00 60.25 91 GLN A CA 1
ATOM 699 C C . GLN A 1 91 ? 20.099 -35.869 -2.622 1.00 60.25 91 GLN A C 1
ATOM 701 O O . GLN A 1 91 ? 20.402 -36.124 -1.462 1.00 60.25 91 GLN A O 1
ATOM 706 N N . THR A 1 92 ? 20.583 -34.805 -3.268 1.00 63.53 92 THR A N 1
ATOM 707 C CA . THR A 1 92 ? 21.614 -33.911 -2.714 1.00 63.53 92 THR A CA 1
ATOM 708 C C . THR A 1 92 ? 21.072 -32.906 -1.693 1.00 63.53 92 THR A C 1
ATOM 710 O O . THR A 1 92 ? 21.814 -32.484 -0.814 1.00 63.53 92 THR A O 1
ATOM 713 N N . PHE A 1 93 ? 19.792 -32.529 -1.781 1.00 63.62 93 PHE A N 1
ATOM 714 C CA . PHE A 1 93 ? 19.200 -31.449 -0.975 1.00 63.62 93 PHE A CA 1
ATOM 715 C C . PHE A 1 93 ? 18.063 -31.916 -0.042 1.00 63.62 93 PHE A C 1
ATOM 717 O O . PHE A 1 93 ? 17.195 -31.127 0.313 1.00 63.62 93 PHE A O 1
ATOM 724 N N . ASN A 1 94 ? 18.062 -33.192 0.365 1.00 55.72 94 ASN A N 1
ATOM 725 C CA . ASN A 1 94 ? 16.995 -33.799 1.181 1.00 55.72 94 ASN A CA 1
ATOM 726 C C . ASN A 1 94 ? 16.773 -33.150 2.566 1.00 55.72 94 ASN A C 1
ATOM 728 O O . ASN A 1 94 ? 15.674 -33.268 3.102 1.00 55.72 94 ASN A O 1
ATOM 732 N N . ASP A 1 95 ? 17.769 -32.458 3.128 1.00 58.59 95 ASP A N 1
ATOM 733 C CA . ASP A 1 95 ? 17.694 -31.927 4.501 1.00 58.59 95 ASP A CA 1
ATOM 734 C C . ASP A 1 95 ? 17.267 -30.449 4.580 1.00 58.59 95 ASP A C 1
ATOM 736 O O . ASP A 1 95 ? 16.848 -29.978 5.636 1.00 58.59 95 ASP A O 1
ATOM 740 N N . ASP A 1 96 ? 17.344 -29.704 3.474 1.00 64.06 96 ASP A N 1
ATOM 741 C CA . ASP A 1 96 ? 17.047 -28.270 3.429 1.00 64.06 96 ASP A CA 1
ATOM 742 C C . ASP A 1 96 ? 16.240 -27.991 2.154 1.00 64.06 96 ASP A C 1
ATOM 744 O O . ASP A 1 96 ? 16.804 -27.845 1.069 1.00 64.06 96 ASP A O 1
ATOM 748 N N . TYR A 1 97 ? 14.906 -28.024 2.286 1.00 73.19 97 TYR A N 1
ATOM 749 C CA . TYR A 1 97 ? 13.887 -27.947 1.226 1.00 73.19 97 TYR A CA 1
ATOM 750 C C . TYR A 1 97 ? 13.936 -26.628 0.424 1.00 73.19 97 TYR A C 1
ATOM 752 O O . TYR A 1 97 ? 13.018 -25.808 0.472 1.00 73.19 97 TYR A O 1
ATOM 760 N N . ARG A 1 98 ? 15.014 -26.403 -0.329 1.00 85.88 98 ARG A N 1
ATOM 761 C CA . ARG A 1 98 ? 15.230 -25.203 -1.142 1.00 85.88 98 ARG A CA 1
ATOM 762 C C . ARG A 1 98 ? 14.686 -25.378 -2.554 1.00 85.88 98 ARG A C 1
ATOM 764 O O . ARG A 1 98 ? 14.753 -26.456 -3.142 1.00 85.88 98 ARG A O 1
ATOM 771 N N . ILE A 1 99 ? 14.196 -24.282 -3.122 1.00 90.12 99 ILE A N 1
ATOM 772 C CA . ILE A 1 99 ? 13.608 -24.229 -4.454 1.00 90.12 99 ILE A CA 1
ATOM 773 C C . ILE A 1 99 ? 14.686 -23.820 -5.472 1.00 90.12 99 ILE A C 1
ATOM 775 O O . ILE A 1 99 ? 15.181 -22.689 -5.408 1.00 90.12 99 ILE A O 1
ATOM 779 N N . PRO A 1 100 ? 15.061 -24.710 -6.407 1.00 92.00 100 PRO A N 1
ATOM 780 C CA . PRO A 1 100 ? 16.027 -24.411 -7.459 1.00 92.00 100 PRO A CA 1
ATOM 781 C C . PRO A 1 100 ? 15.423 -23.488 -8.522 1.00 92.00 100 PRO A C 1
ATOM 783 O O . PRO A 1 100 ? 14.349 -23.759 -9.061 1.00 92.00 100 PRO A O 1
ATOM 786 N N . VAL A 1 101 ? 16.137 -22.423 -8.865 1.00 95.25 101 VAL A N 1
ATOM 787 C CA . VAL A 1 101 ? 15.778 -21.456 -9.907 1.00 95.25 101 VAL A CA 1
ATOM 788 C C . VAL A 1 101 ? 16.958 -21.311 -10.856 1.00 95.25 101 VAL A C 1
ATOM 790 O O . VAL A 1 101 ? 18.068 -21.002 -10.423 1.00 95.25 101 VAL A O 1
ATOM 793 N N . LEU A 1 102 ? 16.714 -21.546 -12.145 1.00 94.69 102 LEU A N 1
ATOM 794 C CA . LEU A 1 102 ? 17.708 -21.376 -13.200 1.00 94.69 102 LEU A CA 1
ATOM 795 C C . LEU A 1 102 ? 17.568 -19.979 -13.799 1.00 94.69 102 LEU A C 1
ATOM 797 O O . LEU A 1 102 ? 16.478 -19.608 -14.248 1.00 94.69 102 LEU A O 1
ATOM 801 N N . ILE A 1 103 ? 18.665 -19.235 -13.839 1.00 95.12 103 ILE A N 1
ATOM 802 C CA . ILE A 1 103 ? 18.735 -17.907 -14.446 1.00 95.12 103 ILE A CA 1
ATOM 803 C C . ILE A 1 103 ? 19.715 -17.899 -15.617 1.00 95.12 103 ILE A C 1
ATOM 805 O O . ILE A 1 103 ? 20.668 -18.674 -15.638 1.00 95.12 103 ILE A O 1
ATOM 809 N N . ARG A 1 104 ? 19.480 -16.990 -16.557 1.00 91.75 104 ARG A N 1
ATOM 810 C CA . ARG A 1 104 ? 20.348 -16.675 -17.689 1.00 91.75 104 ARG A CA 1
ATOM 811 C C . ARG A 1 104 ? 20.881 -15.275 -17.507 1.00 91.75 104 ARG A C 1
ATOM 813 O O . ARG A 1 104 ? 20.085 -14.348 -17.396 1.00 91.75 104 ARG A O 1
ATOM 820 N N . ILE A 1 105 ? 22.197 -15.130 -17.468 1.00 89.81 105 ILE A N 1
ATOM 821 C CA . ILE A 1 105 ? 22.869 -13.834 -17.564 1.00 89.81 105 ILE A CA 1
ATOM 822 C C . ILE A 1 105 ? 23.243 -13.617 -19.027 1.00 89.81 105 ILE A C 1
ATOM 824 O O . ILE A 1 105 ? 23.757 -14.536 -19.657 1.00 89.81 105 ILE A O 1
ATOM 828 N N . GLU A 1 106 ? 22.982 -12.421 -19.549 1.00 86.75 106 GLU A N 1
ATOM 829 C CA . GLU A 1 106 ? 23.151 -12.034 -20.956 1.00 86.75 106 GLU A CA 1
ATOM 830 C C . GLU A 1 106 ? 24.285 -10.986 -21.051 1.00 86.75 106 GLU A C 1
ATOM 832 O O . GLU A 1 106 ? 24.033 -9.784 -20.914 1.00 86.75 106 GLU A O 1
ATOM 837 N N . PRO A 1 107 ? 25.560 -11.400 -21.237 1.00 78.44 107 PRO A N 1
ATOM 838 C CA . PRO A 1 107 ? 26.732 -10.514 -21.170 1.00 78.44 107 PRO A CA 1
ATOM 839 C C . PRO A 1 107 ? 26.711 -9.353 -22.160 1.00 78.44 107 PRO A C 1
ATOM 841 O O . PRO A 1 107 ? 27.242 -8.279 -21.880 1.00 78.44 107 PRO A O 1
ATOM 844 N N . GLU A 1 108 ? 26.100 -9.567 -23.322 1.00 73.81 108 GLU A N 1
ATOM 845 C CA . GLU A 1 108 ? 25.974 -8.570 -24.384 1.00 73.81 108 GLU A CA 1
ATOM 846 C C . GLU A 1 108 ? 25.246 -7.307 -23.905 1.00 73.81 108 GLU A C 1
ATOM 848 O O . GLU A 1 108 ? 25.632 -6.201 -24.288 1.00 73.81 108 GLU A O 1
ATOM 853 N N . ARG A 1 109 ? 24.290 -7.436 -22.969 1.00 71.69 109 ARG A N 1
ATOM 854 C CA . ARG A 1 109 ? 23.626 -6.281 -22.341 1.00 71.69 109 ARG A CA 1
ATOM 855 C C . ARG A 1 109 ? 24.596 -5.400 -21.559 1.00 71.69 109 ARG A C 1
ATOM 857 O O . ARG A 1 109 ? 24.464 -4.178 -21.587 1.00 71.69 109 ARG A O 1
ATOM 864 N N . LEU A 1 110 ? 25.579 -5.999 -20.880 1.00 68.44 110 LEU A N 1
ATOM 865 C CA . LEU A 1 110 ? 26.608 -5.243 -20.161 1.00 68.44 110 LEU A CA 1
ATOM 866 C C . LEU A 1 110 ? 27.604 -4.603 -21.124 1.00 68.44 110 LEU A C 1
ATOM 868 O O . LEU A 1 110 ? 27.989 -3.461 -20.899 1.00 68.44 110 LEU A O 1
ATOM 872 N N . LYS A 1 111 ? 28.016 -5.299 -22.191 1.00 68.12 111 LYS A N 1
ATOM 873 C CA . LYS A 1 111 ? 28.981 -4.763 -23.170 1.00 68.12 111 LYS A CA 1
ATOM 874 C C . LYS A 1 111 ? 28.464 -3.492 -23.844 1.00 68.12 111 LYS A C 1
ATOM 876 O O . LYS A 1 111 ? 29.214 -2.526 -23.962 1.00 68.12 111 LYS A O 1
ATOM 881 N N . MET A 1 112 ? 27.174 -3.457 -24.187 1.00 62.97 112 MET A N 1
ATOM 882 C CA . MET A 1 112 ? 26.517 -2.262 -24.734 1.00 62.97 112 MET A CA 1
ATOM 883 C C . MET A 1 112 ? 26.510 -1.074 -23.752 1.00 62.97 112 MET A C 1
ATOM 885 O O . MET A 1 112 ? 26.507 0.074 -24.186 1.00 62.97 112 MET A O 1
ATOM 889 N N . GLN A 1 113 ? 26.527 -1.327 -22.437 1.00 60.84 113 GLN A N 1
ATOM 890 C CA . GLN A 1 113 ? 26.485 -0.285 -21.401 1.00 60.84 113 GLN A CA 1
ATOM 891 C C . GLN A 1 113 ? 27.862 0.099 -20.823 1.00 60.84 113 GLN A C 1
ATOM 893 O O . GLN A 1 113 ? 28.019 1.219 -20.339 1.00 60.84 113 GLN A O 1
ATOM 898 N N . LEU A 1 114 ? 28.847 -0.809 -20.837 1.00 59.19 114 LEU A N 1
ATOM 899 C CA . LEU A 1 114 ? 30.131 -0.681 -20.122 1.00 59.19 114 LEU A CA 1
ATOM 900 C C . LEU A 1 114 ? 31.377 -0.716 -21.034 1.00 59.19 114 LEU A C 1
ATOM 902 O O . LEU A 1 114 ? 32.471 -0.418 -20.552 1.00 59.19 114 LEU A O 1
ATOM 906 N N . GLY A 1 115 ? 31.236 -1.025 -22.331 1.00 58.16 115 GLY A N 1
ATOM 907 C CA . GLY A 1 115 ? 32.334 -1.081 -23.310 1.00 58.16 115 GLY A CA 1
ATOM 908 C C . GLY A 1 115 ? 32.931 -2.484 -23.538 1.00 58.16 115 GLY A C 1
ATOM 909 O O . GLY A 1 115 ? 32.716 -3.405 -22.753 1.00 58.16 115 GLY A O 1
ATOM 910 N N . GLU A 1 116 ? 33.689 -2.649 -24.635 1.00 55.81 116 GLU A N 1
ATOM 911 C CA . GLU A 1 116 ? 34.077 -3.945 -25.246 1.00 55.81 116 GLU A CA 1
ATOM 912 C C . GLU A 1 116 ? 34.943 -4.903 -24.393 1.00 55.81 116 GLU A C 1
ATOM 914 O O . GLU A 1 116 ? 34.996 -6.092 -24.700 1.00 55.81 116 GLU A O 1
ATOM 919 N N . ASN A 1 117 ? 35.592 -4.450 -23.313 1.00 53.44 117 ASN A N 1
ATOM 920 C CA . ASN A 1 117 ? 36.691 -5.196 -22.668 1.00 53.44 117 ASN A CA 1
ATOM 921 C C . ASN A 1 117 ? 36.344 -5.935 -21.357 1.00 53.44 117 ASN A C 1
ATOM 923 O O . ASN A 1 117 ? 37.250 -6.283 -20.599 1.00 53.44 117 ASN A O 1
ATOM 927 N N . ALA A 1 118 ? 35.069 -6.177 -21.046 1.00 58.28 118 ALA A N 1
ATOM 928 C CA . ALA A 1 118 ? 34.690 -6.900 -19.828 1.00 58.28 118 ALA A CA 1
ATOM 929 C C . ALA A 1 118 ? 34.402 -8.388 -20.111 1.00 58.28 118 ALA A C 1
ATOM 931 O O . ALA A 1 118 ? 33.379 -8.719 -20.715 1.00 58.28 118 ALA A O 1
ATOM 932 N N . ASP A 1 119 ? 35.267 -9.292 -19.632 1.00 68.38 119 ASP A N 1
ATOM 933 C CA . ASP A 1 119 ? 34.908 -10.707 -19.476 1.00 68.38 119 ASP A CA 1
ATOM 934 C C . ASP A 1 119 ? 33.927 -10.833 -18.299 1.00 68.38 119 ASP A C 1
ATOM 936 O O . ASP A 1 119 ? 34.289 -10.806 -17.118 1.00 68.38 119 ASP A O 1
ATOM 940 N N . VAL A 1 120 ? 32.640 -10.882 -18.638 1.00 66.62 120 VAL A N 1
ATOM 941 C CA . VAL A 1 120 ? 31.534 -10.881 -17.674 1.00 66.62 120 VAL A CA 1
ATOM 942 C C . VAL A 1 120 ? 31.546 -12.140 -16.799 1.00 66.62 120 VAL A C 1
ATOM 944 O O . VAL A 1 120 ? 31.135 -12.060 -15.641 1.00 66.62 120 VAL A O 1
ATOM 947 N N . VAL A 1 121 ? 32.048 -13.278 -17.301 1.00 66.88 121 VAL A N 1
ATOM 948 C CA . VAL A 1 121 ? 32.116 -14.541 -16.542 1.00 66.88 121 VAL A CA 1
ATOM 949 C C . VAL A 1 121 ? 33.127 -14.410 -15.409 1.00 66.88 121 VAL A C 1
ATOM 951 O O . VAL A 1 121 ? 32.813 -14.692 -14.248 1.00 66.88 121 VAL A O 1
ATOM 954 N N . GLU A 1 122 ? 34.338 -13.958 -15.739 1.00 70.75 122 GLU A N 1
ATOM 955 C CA . GLU A 1 122 ? 35.412 -13.789 -14.762 1.00 70.75 122 GLU A CA 1
ATOM 956 C C . GLU A 1 122 ? 35.034 -12.723 -13.727 1.00 70.75 122 GLU A C 1
ATOM 958 O O . GLU A 1 122 ? 35.162 -12.944 -12.517 1.00 70.75 122 GLU A O 1
ATOM 963 N N . HIS A 1 123 ? 34.441 -11.617 -14.187 1.00 74.00 123 HIS A N 1
ATOM 964 C CA . HIS A 1 123 ? 33.974 -10.554 -13.308 1.00 74.00 123 HIS A CA 1
ATOM 965 C C . HIS A 1 123 ? 32.875 -11.033 -12.353 1.00 74.00 123 HIS A C 1
ATOM 967 O O . HIS A 1 123 ? 32.952 -10.784 -11.151 1.00 74.00 123 HIS A O 1
ATOM 973 N N . LEU A 1 124 ? 31.875 -11.778 -12.837 1.00 75.00 124 LEU A N 1
ATOM 974 C CA . LEU A 1 124 ? 30.805 -12.293 -11.981 1.00 75.00 124 LEU A CA 1
ATOM 975 C C . LEU A 1 124 ? 31.341 -13.305 -10.958 1.00 75.00 124 LEU A C 1
ATOM 977 O O . LEU A 1 124 ? 30.959 -13.257 -9.786 1.00 75.00 124 LEU A O 1
ATOM 981 N N . GLY A 1 125 ? 32.297 -14.151 -11.354 1.00 76.38 125 GLY A N 1
ATOM 982 C CA . GLY A 1 125 ? 33.029 -15.031 -10.443 1.00 76.38 125 GLY A CA 1
ATOM 983 C C . GLY A 1 125 ? 33.759 -14.271 -9.326 1.00 76.38 125 GLY A C 1
ATOM 984 O O . GLY A 1 125 ? 33.730 -14.690 -8.163 1.00 76.38 125 GLY A O 1
ATOM 985 N N . GLU A 1 126 ? 34.375 -13.126 -9.632 1.00 77.81 126 GLU A N 1
ATOM 986 C CA . GLU A 1 126 ? 34.952 -12.241 -8.615 1.00 77.81 126 GLU A CA 1
ATOM 987 C C . GLU A 1 126 ? 33.895 -11.608 -7.708 1.00 77.81 126 GLU A C 1
ATOM 989 O O . GLU A 1 126 ? 34.085 -11.564 -6.490 1.00 77.81 126 GLU A O 1
ATOM 994 N N . LEU A 1 127 ? 32.776 -11.139 -8.262 1.00 81.31 127 LEU A N 1
ATOM 995 C CA . LEU A 1 127 ? 31.694 -10.544 -7.476 1.00 81.31 127 LEU A CA 1
ATOM 996 C C . LEU A 1 127 ? 31.107 -11.569 -6.495 1.00 81.31 127 LEU A C 1
ATOM 998 O O . LEU A 1 127 ? 30.878 -11.240 -5.330 1.00 81.31 127 LEU A O 1
ATOM 1002 N N . LEU A 1 128 ? 30.964 -12.834 -6.903 1.00 80.88 128 LEU A N 1
ATOM 1003 C CA . LEU A 1 128 ? 30.567 -13.931 -6.013 1.00 80.88 128 LEU A CA 1
ATOM 1004 C C . LEU A 1 128 ? 31.552 -14.115 -4.850 1.00 80.88 128 LEU A C 1
ATOM 1006 O O . LEU A 1 128 ? 31.120 -14.228 -3.696 1.00 80.88 128 LEU A O 1
ATOM 1010 N N . LYS A 1 129 ? 32.868 -14.068 -5.116 1.00 79.69 129 LYS A N 1
ATOM 1011 C CA . LYS A 1 129 ? 33.909 -14.096 -4.067 1.00 79.69 129 LYS A CA 1
ATOM 1012 C C . LYS A 1 129 ? 33.821 -12.883 -3.136 1.00 79.69 129 LYS A C 1
ATOM 1014 O O . LYS A 1 129 ? 34.048 -13.026 -1.938 1.00 79.69 129 LYS A O 1
ATOM 1019 N N . ARG A 1 130 ? 33.452 -11.714 -3.667 1.00 80.62 130 ARG A N 1
ATOM 1020 C CA . ARG A 1 130 ? 33.250 -10.464 -2.911 1.00 80.62 130 ARG A CA 1
ATOM 1021 C C . ARG A 1 130 ? 31.903 -10.394 -2.184 1.00 80.62 130 ARG A C 1
ATOM 1023 O O . ARG A 1 130 ? 31.626 -9.402 -1.520 1.00 80.62 130 ARG A O 1
ATOM 1030 N N . GLY A 1 131 ? 31.085 -11.444 -2.263 1.00 83.38 131 GLY A N 1
ATOM 1031 C CA . GLY A 1 131 ? 29.853 -11.550 -1.486 1.00 83.38 131 GLY A CA 1
ATOM 1032 C C . GLY A 1 131 ? 28.579 -11.185 -2.240 1.00 83.38 131 GLY A C 1
ATOM 1033 O O . GLY A 1 131 ? 27.586 -10.877 -1.587 1.00 83.38 131 GLY A O 1
ATOM 1034 N N . LEU A 1 132 ? 28.577 -11.246 -3.575 1.00 88.19 132 LEU A N 1
ATOM 1035 C CA . LEU A 1 132 ? 27.348 -11.140 -4.359 1.00 88.19 132 LEU A CA 1
ATOM 1036 C C . LEU A 1 132 ? 26.365 -12.236 -3.926 1.00 88.19 132 LEU A C 1
ATOM 1038 O O . LEU A 1 132 ? 26.743 -13.402 -3.732 1.00 88.19 132 LEU A O 1
ATOM 1042 N N . ARG A 1 133 ? 25.105 -11.850 -3.738 1.00 91.50 133 ARG A N 1
ATOM 1043 C CA . ARG A 1 133 ? 24.014 -12.752 -3.376 1.00 91.50 133 ARG A CA 1
ATOM 1044 C C . ARG A 1 133 ? 22.781 -12.437 -4.192 1.00 91.50 133 ARG A C 1
ATOM 1046 O O . ARG A 1 133 ? 22.534 -11.289 -4.544 1.00 91.50 133 ARG A O 1
ATOM 1053 N N . GLY A 1 134 ? 21.984 -13.470 -4.406 1.00 93.38 134 GLY A N 1
ATOM 1054 C CA . GLY A 1 134 ? 20.640 -13.335 -4.928 1.00 93.38 134 GLY A CA 1
ATOM 1055 C C . GLY A 1 134 ? 19.582 -13.181 -3.855 1.00 93.38 134 GLY A C 1
ATOM 1056 O O . GLY A 1 134 ? 19.641 -13.845 -2.823 1.00 93.38 134 GLY A O 1
ATOM 1057 N N . SER A 1 135 ? 18.565 -12.385 -4.131 1.00 93.81 135 SER A N 1
ATOM 1058 C CA . SER A 1 135 ? 17.347 -12.309 -3.334 1.00 93.81 135 SER A CA 1
ATOM 1059 C C . SER A 1 135 ? 16.130 -12.214 -4.251 1.00 93.81 135 SER A C 1
ATOM 1061 O O . SER A 1 135 ? 16.248 -11.823 -5.413 1.00 93.81 135 SER A O 1
ATOM 1063 N N . LEU A 1 136 ? 14.958 -12.587 -3.741 1.00 94.25 136 LEU A N 1
ATOM 1064 C CA . LEU A 1 136 ? 13.696 -12.314 -4.423 1.00 94.25 136 LEU A CA 1
ATOM 1065 C C . LEU A 1 136 ? 13.161 -10.970 -3.938 1.00 94.25 136 LEU A C 1
ATOM 1067 O O . LEU A 1 136 ? 13.023 -10.750 -2.729 1.00 94.25 136 LEU A O 1
ATOM 1071 N N . LYS A 1 137 ? 12.841 -10.086 -4.881 1.00 92.19 137 LYS A N 1
ATOM 1072 C CA . LYS A 1 137 ? 12.196 -8.800 -4.612 1.00 92.19 137 LYS A CA 1
ATOM 1073 C C . LYS A 1 137 ? 10.900 -8.687 -5.408 1.00 92.19 137 LYS A C 1
ATOM 1075 O O . LYS A 1 137 ? 10.741 -9.298 -6.463 1.00 92.19 137 LYS A O 1
ATOM 1080 N N . THR A 1 138 ? 9.957 -7.916 -4.880 1.00 90.25 138 THR A N 1
ATOM 1081 C CA . THR A 1 138 ? 8.676 -7.667 -5.546 1.00 90.25 138 THR A CA 1
ATOM 1082 C C . THR A 1 138 ? 8.858 -6.585 -6.598 1.00 90.25 138 THR A C 1
ATOM 1084 O O . THR A 1 138 ? 9.176 -5.450 -6.257 1.00 90.25 138 THR A O 1
ATOM 1087 N N . GLY A 1 139 ? 8.655 -6.937 -7.867 1.00 84.00 139 GLY A N 1
ATOM 1088 C CA . GLY A 1 139 ? 8.709 -5.987 -8.981 1.00 84.00 139 GLY A CA 1
ATOM 1089 C C . GLY A 1 139 ? 7.391 -5.237 -9.157 1.00 84.00 139 GLY A C 1
ATOM 1090 O O . GLY A 1 139 ? 7.382 -4.062 -9.505 1.00 84.00 139 GLY A O 1
ATOM 1091 N N . ASN A 1 140 ? 6.265 -5.898 -8.868 1.00 80.81 140 ASN A N 1
ATOM 1092 C CA . ASN A 1 140 ? 4.941 -5.287 -8.927 1.00 80.81 140 ASN A CA 1
ATOM 1093 C C . ASN A 1 140 ? 4.098 -5.710 -7.716 1.00 80.81 140 ASN A C 1
ATOM 1095 O O . ASN A 1 140 ? 3.795 -6.888 -7.532 1.00 80.81 140 ASN A O 1
ATOM 1099 N N . LEU A 1 141 ? 3.713 -4.729 -6.897 1.00 81.25 141 LEU A N 1
ATOM 1100 C CA . LEU A 1 141 ? 2.954 -4.942 -5.661 1.00 81.25 141 LEU A CA 1
ATOM 1101 C C . LEU A 1 141 ? 1.499 -5.371 -5.905 1.00 81.25 141 LEU A C 1
ATOM 1103 O O . LEU A 1 141 ? 0.924 -6.038 -5.053 1.00 81.25 141 LEU A O 1
ATOM 1107 N N . VAL A 1 142 ? 0.918 -5.025 -7.058 1.00 82.56 142 VAL A N 1
ATOM 1108 C CA . VAL A 1 142 ? -0.481 -5.331 -7.401 1.00 82.56 142 VAL A CA 1
ATOM 1109 C C . VAL A 1 142 ? -0.622 -6.777 -7.863 1.00 82.56 142 VAL A C 1
ATOM 1111 O O . VAL A 1 142 ? -1.492 -7.508 -7.401 1.00 82.56 142 VAL A O 1
ATOM 1114 N N . THR A 1 143 ? 0.254 -7.208 -8.770 1.00 85.81 143 THR A N 1
ATOM 1115 C CA . THR A 1 143 ? 0.224 -8.575 -9.319 1.00 85.81 143 THR A CA 1
ATOM 1116 C C . THR A 1 143 ? 0.983 -9.574 -8.448 1.00 85.81 143 THR A C 1
ATOM 1118 O O . THR A 1 143 ? 0.830 -10.782 -8.618 1.00 85.81 143 THR A O 1
ATOM 1121 N N . GLY A 1 144 ? 1.818 -9.084 -7.525 1.00 86.12 144 GLY A N 1
ATOM 1122 C CA . GLY A 1 144 ? 2.730 -9.911 -6.741 1.00 86.12 144 GLY A CA 1
ATOM 1123 C C . GLY A 1 144 ? 3.868 -10.506 -7.573 1.00 86.12 144 GLY A C 1
ATOM 1124 O O . GLY A 1 144 ? 4.477 -11.484 -7.143 1.00 86.12 144 GLY A O 1
ATOM 1125 N N . ALA A 1 145 ? 4.143 -9.958 -8.763 1.00 92.31 145 ALA A N 1
ATOM 1126 C CA . ALA A 1 145 ? 5.229 -10.428 -9.612 1.00 92.31 145 ALA A CA 1
ATOM 1127 C C . ALA A 1 145 ? 6.585 -10.185 -8.936 1.00 92.31 145 ALA A C 1
ATOM 1129 O O . ALA A 1 145 ? 6.865 -9.088 -8.436 1.00 92.31 145 ALA A O 1
ATOM 1130 N N . LEU A 1 146 ? 7.426 -11.217 -8.937 1.00 94.56 146 LEU A N 1
ATOM 1131 C CA . LEU A 1 146 ? 8.768 -11.185 -8.367 1.00 94.56 146 LEU A CA 1
ATOM 1132 C C . LEU A 1 146 ? 9.823 -11.069 -9.465 1.00 94.56 146 LEU A C 1
ATOM 1134 O O . LEU A 1 146 ? 9.614 -11.502 -10.597 1.00 94.56 146 LEU A O 1
ATOM 1138 N N . TYR A 1 147 ? 10.979 -10.537 -9.092 1.00 95.44 147 TYR A N 1
ATOM 1139 C CA . TYR A 1 147 ? 12.197 -10.568 -9.889 1.00 95.44 147 TYR A CA 1
ATOM 1140 C C . TYR A 1 147 ? 13.381 -11.011 -9.023 1.00 95.44 147 TYR A C 1
ATOM 1142 O O . TYR A 1 147 ? 13.296 -11.033 -7.788 1.00 95.44 147 TYR A O 1
ATOM 1150 N N . VAL A 1 148 ? 14.475 -11.403 -9.675 1.00 96.50 148 VAL A N 1
ATOM 1151 C CA . VAL A 1 148 ? 15.710 -11.788 -8.986 1.00 96.50 148 VAL A CA 1
ATOM 1152 C C . VAL A 1 148 ? 16.618 -10.572 -8.892 1.00 96.50 148 VAL A C 1
ATOM 1154 O O . VAL A 1 148 ? 17.033 -10.016 -9.904 1.00 96.50 148 VAL A O 1
ATOM 1157 N N . ASP A 1 149 ? 16.963 -10.191 -7.672 1.00 95.06 149 ASP A N 1
ATOM 1158 C CA . ASP A 1 149 ? 17.886 -9.102 -7.382 1.00 95.06 149 ASP A CA 1
ATOM 1159 C C . ASP A 1 149 ? 19.240 -9.667 -6.957 1.00 95.06 149 ASP A C 1
ATOM 1161 O O . ASP A 1 149 ? 19.330 -10.461 -6.017 1.00 95.06 149 ASP A O 1
ATOM 1165 N N . LEU A 1 150 ? 20.289 -9.257 -7.659 1.00 93.00 150 LEU A N 1
ATOM 1166 C CA . LEU A 1 150 ? 21.679 -9.524 -7.336 1.00 93.00 150 LEU A CA 1
ATOM 1167 C C . LEU A 1 150 ? 22.265 -8.275 -6.671 1.00 93.00 150 LEU A C 1
ATOM 1169 O O . LEU A 1 150 ? 22.307 -7.207 -7.276 1.00 93.00 150 LEU A O 1
ATOM 1173 N N . ASP A 1 151 ? 22.737 -8.398 -5.432 1.00 91.81 151 ASP A N 1
ATOM 1174 C CA . ASP A 1 151 ? 23.387 -7.288 -4.722 1.00 91.81 151 ASP A CA 1
ATOM 1175 C C . ASP A 1 151 ? 24.354 -7.801 -3.641 1.00 91.81 151 ASP A C 1
ATOM 1177 O O . ASP A 1 151 ? 24.498 -9.007 -3.406 1.00 91.81 151 ASP A O 1
ATOM 1181 N N . PHE A 1 152 ? 25.041 -6.870 -2.985 1.00 88.62 152 PHE A N 1
ATOM 1182 C CA . PHE A 1 152 ? 25.948 -7.127 -1.874 1.00 88.62 152 PHE A CA 1
ATOM 1183 C C . PHE A 1 152 ? 25.253 -6.907 -0.533 1.00 88.62 152 PHE A C 1
ATOM 1185 O O . PHE A 1 152 ? 24.734 -5.828 -0.252 1.00 88.62 152 PHE A O 1
ATOM 1192 N N . TYR A 1 153 ? 25.308 -7.920 0.332 1.00 79.88 153 TYR A N 1
ATOM 1193 C CA . TYR A 1 153 ? 24.632 -7.907 1.628 1.00 79.88 153 TYR A CA 1
ATOM 1194 C C . TYR A 1 153 ? 25.656 -7.892 2.772 1.00 79.88 153 TYR A C 1
ATOM 1196 O O . TYR A 1 153 ? 26.274 -8.933 3.043 1.00 79.88 153 TYR A O 1
ATOM 1204 N N . PRO A 1 154 ? 25.851 -6.747 3.461 1.00 65.56 154 PRO A N 1
ATOM 1205 C CA . PRO A 1 154 ? 26.750 -6.677 4.606 1.00 65.56 154 PRO A CA 1
ATOM 1206 C C . PRO A 1 154 ? 26.232 -7.592 5.727 1.00 65.56 154 PRO A C 1
ATOM 1208 O O . PRO A 1 154 ? 25.029 -7.662 5.968 1.00 65.56 154 PRO A O 1
ATOM 1211 N N . ASN A 1 155 ? 27.138 -8.290 6.419 1.00 67.44 155 ASN A N 1
ATOM 1212 C CA . ASN A 1 155 ? 26.847 -9.216 7.532 1.00 67.44 155 ASN A CA 1
ATOM 1213 C C . ASN A 1 155 ? 26.213 -10.571 7.161 1.00 67.44 155 ASN A C 1
ATOM 1215 O O . ASN A 1 155 ? 25.580 -11.209 8.002 1.00 67.44 155 ASN A O 1
ATOM 1219 N N . THR A 1 156 ? 26.403 -11.054 5.932 1.00 68.12 156 THR A N 1
ATOM 1220 C CA . THR A 1 156 ? 26.009 -12.427 5.568 1.00 68.12 156 THR A CA 1
ATOM 1221 C C . THR A 1 156 ? 27.148 -13.405 5.881 1.00 68.12 156 THR A C 1
ATOM 1223 O O . THR A 1 156 ? 28.297 -13.087 5.562 1.00 68.12 156 THR A O 1
ATOM 1226 N N . PRO A 1 157 ? 26.879 -14.598 6.451 1.00 67.00 157 PRO A N 1
ATOM 1227 C CA . PRO A 1 157 ? 27.904 -15.617 6.654 1.00 67.00 157 PRO A CA 1
ATOM 1228 C C . PRO A 1 157 ? 28.696 -15.915 5.373 1.00 67.00 157 PRO A C 1
ATOM 1230 O O . PRO A 1 157 ? 28.166 -15.849 4.254 1.00 67.00 157 PRO A O 1
ATOM 1233 N N . ALA A 1 158 ? 29.979 -16.245 5.544 1.00 64.00 158 ALA A N 1
ATOM 1234 C CA . ALA A 1 158 ? 30.828 -16.681 4.443 1.00 64.00 158 ALA A CA 1
ATOM 1235 C C . ALA A 1 158 ? 30.197 -17.893 3.740 1.00 64.00 158 ALA A C 1
ATOM 1237 O O . ALA A 1 158 ? 29.568 -18.731 4.384 1.00 64.00 158 ALA A O 1
ATOM 1238 N N . ILE A 1 159 ? 30.352 -17.977 2.415 1.00 64.06 159 ILE A N 1
ATOM 1239 C CA . ILE A 1 159 ? 29.793 -19.087 1.635 1.00 64.06 159 ILE A CA 1
ATOM 1240 C C . ILE A 1 159 ? 30.463 -20.384 2.096 1.00 64.06 159 ILE A C 1
ATOM 1242 O O . ILE A 1 159 ? 31.638 -20.613 1.806 1.00 64.06 159 ILE A O 1
ATOM 1246 N N . THR A 1 160 ? 29.707 -21.244 2.768 1.00 54.88 160 THR A N 1
ATOM 1247 C CA . THR A 1 160 ? 30.087 -22.622 3.075 1.00 54.88 160 THR A CA 1
ATOM 1248 C C . THR A 1 160 ? 29.195 -23.547 2.246 1.00 54.88 160 THR A C 1
ATOM 1250 O O . THR A 1 160 ? 27.973 -23.496 2.356 1.00 54.88 160 THR A O 1
ATOM 1253 N N . GLY A 1 161 ? 29.778 -24.346 1.345 1.00 62.56 161 GLY A N 1
ATOM 1254 C CA . GLY A 1 161 ? 29.020 -25.326 0.557 1.00 62.56 161 GLY A CA 1
ATOM 1255 C C . GLY A 1 161 ? 29.420 -25.462 -0.913 1.00 62.56 161 GLY A C 1
ATOM 1256 O O . GLY A 1 161 ? 30.429 -24.917 -1.368 1.00 62.56 161 GLY A O 1
ATOM 1257 N N . ILE A 1 162 ? 28.598 -26.233 -1.629 1.00 61.72 162 ILE A N 1
ATOM 1258 C CA . ILE A 1 162 ? 28.734 -26.587 -3.045 1.00 61.72 162 ILE A CA 1
ATOM 1259 C C . ILE A 1 162 ? 28.655 -25.316 -3.904 1.00 61.72 162 ILE A C 1
ATOM 1261 O O . ILE A 1 162 ? 27.691 -24.559 -3.810 1.00 61.72 162 ILE A O 1
ATOM 1265 N N . ARG A 1 163 ? 29.675 -25.080 -4.739 1.00 73.75 163 ARG A N 1
ATOM 1266 C CA . ARG A 1 163 ? 29.757 -23.909 -5.637 1.00 73.75 163 ARG A CA 1
ATOM 1267 C C . ARG A 1 163 ? 29.238 -24.180 -7.046 1.00 73.75 163 ARG A C 1
ATOM 1269 O O . ARG A 1 163 ? 29.030 -23.241 -7.807 1.00 73.75 163 ARG A O 1
ATOM 1276 N N . GLU A 1 164 ? 29.022 -25.445 -7.374 1.00 82.94 164 GLU A N 1
ATOM 1277 C CA . GLU A 1 164 ? 28.572 -25.888 -8.684 1.00 82.94 164 GLU A CA 1
ATOM 1278 C C . GLU A 1 164 ? 27.738 -27.160 -8.544 1.00 82.94 164 GLU A C 1
ATOM 1280 O O . GLU A 1 164 ? 28.091 -28.054 -7.777 1.00 82.94 164 GLU A O 1
ATOM 1285 N N . PHE A 1 165 ? 26.635 -27.257 -9.279 1.00 81.75 165 PHE A N 1
ATOM 1286 C CA . PHE A 1 165 ? 25.785 -28.441 -9.287 1.00 81.75 165 PHE A CA 1
ATOM 1287 C C . PHE A 1 165 ? 25.373 -28.783 -10.718 1.00 81.75 165 PHE A C 1
ATOM 1289 O O . PHE A 1 165 ? 24.796 -27.948 -11.409 1.00 81.75 165 PHE A O 1
ATOM 1296 N N . ASN A 1 166 ? 25.649 -30.018 -11.156 1.00 80.75 166 ASN A N 1
ATOM 1297 C CA . ASN A 1 166 ? 25.365 -30.501 -12.516 1.00 80.75 166 ASN A CA 1
ATOM 1298 C C . ASN A 1 166 ? 25.883 -29.568 -13.634 1.00 80.75 166 ASN A C 1
ATOM 1300 O O . ASN A 1 166 ? 25.180 -29.343 -14.615 1.00 80.75 166 ASN A O 1
ATOM 1304 N N . GLY A 1 167 ? 27.088 -29.007 -13.487 1.00 83.25 167 GLY A N 1
ATOM 1305 C CA . GLY A 1 167 ? 27.674 -28.093 -14.477 1.00 83.25 167 GLY A CA 1
ATOM 1306 C C . GLY A 1 167 ? 27.235 -26.630 -14.344 1.00 83.25 167 GLY A C 1
ATOM 1307 O O . GLY A 1 167 ? 27.761 -25.775 -15.049 1.00 83.25 167 GLY A O 1
ATOM 1308 N N . TYR A 1 168 ? 26.288 -26.319 -13.450 1.00 88.19 168 TYR A N 1
ATOM 1309 C CA . TYR A 1 168 ? 25.821 -24.953 -13.212 1.00 88.19 168 TYR A CA 1
ATOM 1310 C C . TYR A 1 168 ? 26.506 -24.342 -11.999 1.00 88.19 168 TYR A C 1
ATOM 1312 O O . TYR A 1 168 ? 26.434 -24.894 -10.896 1.00 88.19 168 TYR A O 1
ATOM 1320 N N . GLN A 1 169 ? 27.101 -23.162 -12.168 1.00 88.81 169 GLN A N 1
ATOM 1321 C CA . GLN A 1 169 ? 27.610 -22.397 -11.035 1.00 88.81 169 GLN A CA 1
ATOM 1322 C C . GLN A 1 169 ? 26.464 -21.879 -10.168 1.00 88.81 169 GLN A C 1
ATOM 1324 O O . GLN A 1 169 ? 25.424 -21.445 -10.667 1.00 88.81 169 GLN A O 1
ATOM 1329 N N . ILE A 1 170 ? 26.664 -21.919 -8.852 1.00 89.25 170 ILE A N 1
ATOM 1330 C CA . ILE A 1 170 ? 25.641 -21.531 -7.886 1.00 89.25 170 ILE A CA 1
ATOM 1331 C C . ILE A 1 170 ? 25.878 -20.099 -7.416 1.00 89.25 170 ILE A C 1
ATOM 1333 O O . ILE A 1 170 ? 26.926 -19.787 -6.847 1.00 89.25 170 ILE A O 1
ATOM 1337 N N . ILE A 1 171 ? 24.860 -19.250 -7.564 1.00 91.06 171 ILE A N 1
ATOM 1338 C CA . ILE A 1 171 ? 24.809 -17.951 -6.891 1.00 91.06 171 ILE A CA 1
ATOM 1339 C C . ILE A 1 171 ? 24.134 -18.152 -5.528 1.00 91.06 171 ILE A C 1
ATOM 1341 O O . ILE A 1 171 ? 22.970 -18.566 -5.472 1.00 91.06 171 ILE A O 1
ATOM 1345 N N . PRO A 1 172 ? 24.820 -17.867 -4.405 1.00 90.06 172 PRO A N 1
ATOM 1346 C CA . PRO A 1 172 ? 24.221 -18.036 -3.092 1.00 90.06 172 PRO A CA 1
ATOM 1347 C C . PRO A 1 172 ? 23.089 -17.031 -2.880 1.00 90.06 172 PRO A C 1
ATOM 1349 O O . PRO A 1 172 ? 23.183 -15.873 -3.287 1.00 90.06 172 PRO A O 1
ATOM 1352 N N . THR A 1 173 ? 22.039 -17.458 -2.188 1.00 90.75 173 THR A N 1
ATOM 1353 C CA . THR A 1 173 ? 20.854 -16.631 -1.955 1.00 90.75 173 THR A CA 1
ATOM 1354 C C . THR A 1 173 ? 20.749 -16.175 -0.508 1.00 90.75 173 THR A C 1
ATOM 1356 O O . THR A 1 173 ? 21.123 -16.900 0.415 1.00 90.75 173 THR A O 1
ATOM 1359 N N . VAL A 1 174 ? 20.144 -15.015 -0.305 1.00 89.81 174 VAL A N 1
ATOM 1360 C CA . VAL A 1 174 ? 19.687 -14.519 0.994 1.00 89.81 174 VAL A CA 1
ATOM 1361 C C . VAL A 1 174 ? 18.176 -14.323 0.954 1.00 89.81 174 VAL A C 1
ATOM 1363 O O . VAL A 1 174 ? 17.595 -14.165 -0.120 1.00 89.81 174 VAL A O 1
ATOM 1366 N N . SER A 1 175 ? 17.532 -14.344 2.123 1.00 86.31 175 SER A N 1
ATOM 1367 C CA . SER A 1 175 ? 16.095 -14.069 2.175 1.00 86.31 175 SER A CA 1
ATOM 1368 C C . SER A 1 175 ? 15.801 -12.618 1.796 1.00 86.31 175 SER A C 1
ATOM 1370 O O . SER A 1 175 ? 16.570 -11.726 2.159 1.00 86.31 175 SER A O 1
ATOM 1372 N N . GLY A 1 176 ? 14.686 -12.371 1.113 1.00 78.94 176 GLY A N 1
ATOM 1373 C CA . GLY A 1 176 ? 14.259 -11.024 0.725 1.00 78.94 176 GLY A CA 1
ATOM 1374 C C . GLY A 1 176 ? 13.958 -10.122 1.932 1.00 78.94 176 GLY A C 1
ATOM 1375 O O . GLY A 1 176 ? 13.560 -10.594 3.000 1.00 78.94 176 GLY A O 1
ATOM 1376 N N . GLY A 1 177 ? 14.122 -8.803 1.771 1.00 72.12 177 GLY A N 1
ATOM 1377 C CA . GLY A 1 177 ? 14.017 -7.832 2.873 1.00 72.12 177 GLY A CA 1
ATOM 1378 C C . GLY A 1 177 ? 12.689 -7.879 3.643 1.00 72.12 177 GLY A C 1
ATOM 1379 O O . GLY A 1 177 ? 12.693 -7.825 4.871 1.00 72.12 177 GLY A O 1
ATOM 1380 N N . LEU A 1 178 ? 11.556 -8.058 2.954 1.00 71.56 178 LEU A N 1
ATOM 1381 C CA . LEU A 1 178 ? 10.240 -8.149 3.603 1.00 71.56 178 LEU A CA 1
ATOM 1382 C C . LEU A 1 178 ? 10.081 -9.435 4.427 1.00 71.56 178 LEU A C 1
ATOM 1384 O O . LEU A 1 178 ? 9.599 -9.386 5.559 1.00 71.56 178 LEU A O 1
ATOM 1388 N N . ALA A 1 179 ? 10.537 -10.570 3.889 1.00 70.00 179 ALA A N 1
ATOM 1389 C CA . ALA A 1 179 ? 10.507 -11.848 4.596 1.00 70.00 179 ALA A CA 1
ATOM 1390 C C . ALA A 1 179 ? 11.351 -11.788 5.880 1.00 70.00 179 ALA A C 1
ATOM 1392 O O . ALA A 1 179 ? 10.923 -12.266 6.930 1.00 70.00 179 ALA A O 1
ATOM 1393 N N . GLN A 1 180 ? 12.509 -11.118 5.828 1.00 70.94 180 GLN A N 1
ATOM 1394 C CA . GLN A 1 180 ? 13.349 -10.903 7.008 1.00 70.94 180 GLN A CA 1
ATOM 1395 C C . GLN A 1 180 ? 12.668 -10.029 8.072 1.00 70.94 180 GLN A C 1
ATOM 1397 O O . GLN A 1 180 ? 12.788 -10.320 9.261 1.00 70.94 180 GLN A O 1
ATOM 1402 N N . ILE A 1 181 ? 11.950 -8.972 7.676 1.00 75.81 181 ILE A N 1
ATOM 1403 C CA . ILE A 1 181 ? 11.219 -8.109 8.620 1.00 75.81 181 ILE A CA 1
ATOM 1404 C C . ILE A 1 181 ? 10.114 -8.901 9.318 1.00 75.81 181 ILE A C 1
ATOM 1406 O O . ILE A 1 181 ? 10.004 -8.848 10.542 1.00 75.81 181 ILE A O 1
ATOM 1410 N N . GLN A 1 182 ? 9.335 -9.671 8.558 1.00 75.31 182 GLN A N 1
ATOM 1411 C CA . GLN A 1 182 ? 8.277 -10.513 9.109 1.00 75.31 182 GLN A CA 1
ATOM 1412 C C . GLN A 1 182 ? 8.838 -11.534 10.109 1.00 75.31 182 GLN A C 1
ATOM 1414 O O . GLN A 1 182 ? 8.289 -11.685 11.201 1.00 75.31 182 GLN A O 1
ATOM 1419 N N . GLN A 1 183 ? 9.950 -12.194 9.771 1.00 77.25 183 GLN A N 1
ATOM 1420 C CA . GLN A 1 183 ? 10.605 -13.142 10.669 1.00 77.25 183 GLN A CA 1
ATOM 1421 C C . GLN A 1 183 ? 11.071 -12.461 11.965 1.00 77.25 183 GLN A C 1
ATOM 1423 O O . GLN A 1 183 ? 10.769 -12.940 13.055 1.00 77.25 183 GLN A O 1
ATOM 1428 N N . ARG A 1 184 ? 11.736 -11.302 11.864 1.00 76.62 184 ARG A N 1
ATOM 1429 C CA . ARG A 1 184 ? 12.193 -10.540 13.038 1.00 76.62 184 ARG A CA 1
ATOM 1430 C C . ARG A 1 184 ? 11.038 -10.055 13.911 1.00 76.62 184 ARG A C 1
ATOM 1432 O O . ARG A 1 184 ? 11.178 -10.024 15.131 1.00 76.62 184 ARG A O 1
ATOM 1439 N N . LEU A 1 185 ? 9.903 -9.696 13.311 1.00 79.12 185 LEU A N 1
ATOM 1440 C CA . LEU A 1 185 ? 8.705 -9.309 14.052 1.00 79.12 185 LEU A CA 1
ATOM 1441 C C . LEU A 1 185 ? 8.146 -10.491 14.849 1.00 79.12 185 LEU A C 1
ATOM 1443 O O . LEU A 1 185 ? 7.867 -10.335 16.034 1.00 79.12 185 LEU A O 1
ATOM 1447 N N . MET A 1 186 ? 8.031 -11.672 14.237 1.00 80.69 186 MET A N 1
ATOM 1448 C CA . MET A 1 186 ? 7.592 -12.873 14.956 1.00 80.69 186 MET A CA 1
ATOM 1449 C C . MET A 1 186 ? 8.554 -13.239 16.087 1.00 80.69 186 MET A C 1
ATOM 1451 O O . MET A 1 186 ? 8.114 -13.474 17.206 1.00 80.69 186 MET A O 1
ATOM 1455 N N . GLU A 1 187 ? 9.865 -13.198 15.837 1.00 84.88 187 GLU A N 1
ATOM 1456 C CA . GLU A 1 187 ? 10.880 -13.454 16.865 1.00 84.88 187 GLU A CA 1
ATOM 1457 C C . GLU A 1 187 ? 10.799 -12.451 18.030 1.00 84.88 187 GLU A C 1
ATOM 1459 O O . GLU A 1 187 ? 11.016 -12.819 19.187 1.00 84.88 187 GLU A O 1
ATOM 1464 N N . ALA A 1 188 ? 10.482 -11.184 17.751 1.00 82.00 188 ALA A N 1
ATOM 1465 C CA . ALA A 1 188 ? 10.277 -10.169 18.780 1.00 82.00 188 ALA A CA 1
ATOM 1466 C C . ALA A 1 188 ? 8.998 -10.425 19.593 1.00 82.00 188 ALA A C 1
ATOM 1468 O O . ALA A 1 188 ? 9.040 -10.371 20.823 1.00 82.00 188 ALA A O 1
ATOM 1469 N N . LEU A 1 189 ? 7.887 -10.754 18.928 1.00 80.06 189 LEU A N 1
ATOM 1470 C CA . LEU A 1 189 ? 6.627 -11.110 19.587 1.00 80.06 189 LEU A CA 1
ATOM 1471 C C . LEU A 1 189 ? 6.793 -12.350 20.476 1.00 80.06 189 LEU A C 1
ATOM 1473 O O . LEU A 1 189 ? 6.354 -12.350 21.624 1.00 80.06 189 LEU A O 1
ATOM 1477 N N . ASP A 1 190 ? 7.511 -13.365 19.999 1.00 85.12 190 ASP A N 1
ATOM 1478 C CA . ASP A 1 190 ? 7.825 -14.565 20.774 1.00 85.12 190 ASP A CA 1
ATOM 1479 C C . ASP A 1 190 ? 8.663 -14.260 22.016 1.00 85.12 190 ASP A C 1
ATOM 1481 O O . ASP A 1 190 ? 8.441 -14.851 23.075 1.00 85.12 190 ASP A O 1
ATOM 1485 N N . LYS A 1 191 ? 9.622 -13.334 21.915 1.00 79.69 191 LYS A N 1
ATOM 1486 C CA . LYS A 1 191 ? 10.419 -12.894 23.067 1.00 79.69 191 LYS A CA 1
ATOM 1487 C C . LYS A 1 191 ? 9.572 -12.151 24.095 1.00 79.69 191 LYS A C 1
ATOM 1489 O O . LYS A 1 191 ? 9.746 -12.403 25.282 1.00 79.69 191 LYS A O 1
ATOM 1494 N N . ILE A 1 192 ? 8.649 -11.291 23.658 1.00 79.62 192 ILE A N 1
ATOM 1495 C CA . ILE A 1 192 ? 7.714 -10.584 24.550 1.00 79.62 192 ILE A CA 1
ATOM 1496 C C . ILE A 1 192 ? 6.818 -11.587 25.284 1.00 79.62 192 ILE A C 1
ATOM 1498 O O . ILE A 1 192 ? 6.694 -11.524 26.505 1.00 79.62 192 ILE A O 1
ATOM 1502 N N . ASN A 1 193 ? 6.265 -12.561 24.560 1.00 73.75 193 ASN A N 1
ATOM 1503 C CA . ASN A 1 193 ? 5.402 -13.596 25.134 1.00 73.75 193 ASN A CA 1
ATOM 1504 C C . ASN A 1 193 ? 6.128 -14.497 26.148 1.00 73.75 193 ASN A C 1
ATOM 1506 O O . ASN A 1 193 ? 5.490 -15.082 27.018 1.00 73.75 193 ASN A O 1
ATOM 1510 N N . LYS A 1 194 ? 7.456 -14.621 26.043 1.00 80.44 194 LYS A N 1
ATOM 1511 C CA . LYS A 1 194 ? 8.295 -15.457 26.917 1.00 80.44 194 LYS A CA 1
ATOM 1512 C C . LYS A 1 194 ? 8.979 -14.679 28.044 1.00 80.44 194 LYS A C 1
ATOM 1514 O O . LYS A 1 194 ? 9.850 -15.238 28.711 1.00 80.44 194 LYS A O 1
ATOM 1519 N N . LEU A 1 195 ? 8.622 -13.412 28.273 1.00 77.81 195 LEU A N 1
ATOM 1520 C CA . LEU A 1 195 ? 9.178 -12.651 29.392 1.00 77.81 195 LEU A CA 1
ATOM 1521 C C . LEU A 1 195 ? 8.784 -13.311 30.728 1.00 77.81 195 LEU A C 1
ATOM 1523 O O . LEU A 1 195 ? 7.593 -13.492 30.993 1.00 77.81 195 LEU A O 1
ATOM 1527 N N . PRO A 1 196 ? 9.751 -13.669 31.596 1.00 70.75 196 PRO A N 1
ATOM 1528 C CA . PRO A 1 196 ? 9.454 -14.299 32.874 1.00 70.75 196 PRO A CA 1
ATOM 1529 C C . PRO A 1 196 ? 8.948 -13.243 33.867 1.00 70.75 196 PRO A C 1
ATOM 1531 O O . PRO A 1 196 ? 9.715 -12.672 34.638 1.00 70.75 196 PRO A O 1
ATOM 1534 N N . LEU A 1 197 ? 7.641 -12.977 33.849 1.00 72.56 197 LEU A N 1
ATOM 1535 C CA . LEU A 1 197 ? 6.991 -12.029 34.766 1.00 72.56 197 LEU A CA 1
ATOM 1536 C C . LEU A 1 197 ? 6.856 -12.587 36.192 1.00 72.56 197 LEU A C 1
ATOM 1538 O O . LEU A 1 197 ? 6.883 -11.834 37.163 1.00 72.56 197 LEU A O 1
ATOM 1542 N N . ASN A 1 198 ? 6.772 -13.911 36.324 1.00 72.44 198 ASN A N 1
ATOM 1543 C CA . ASN A 1 198 ? 6.601 -14.604 37.604 1.00 72.44 198 ASN A CA 1
ATOM 1544 C C . ASN A 1 198 ? 7.682 -14.259 38.652 1.00 72.44 198 ASN A C 1
ATOM 1546 O O . ASN A 1 198 ? 7.304 -13.841 39.747 1.00 72.44 198 ASN A O 1
ATOM 1550 N N . PRO A 1 199 ? 8.999 -14.326 38.354 1.00 74.44 199 PRO A N 1
ATOM 1551 C CA . PRO A 1 199 ? 10.027 -13.979 39.339 1.00 74.44 199 PRO A CA 1
ATOM 1552 C C . PRO A 1 199 ? 9.980 -12.506 39.776 1.00 74.44 199 PRO A C 1
ATOM 1554 O O . PRO A 1 199 ? 10.337 -12.191 40.908 1.00 74.44 199 PRO A O 1
ATOM 1557 N N . MET A 1 200 ? 9.504 -11.590 38.923 1.00 70.56 200 MET A N 1
ATOM 1558 C CA . MET A 1 200 ? 9.354 -10.178 39.303 1.00 70.56 200 MET A CA 1
ATOM 1559 C C . MET A 1 200 ? 8.217 -9.976 40.313 1.00 70.56 200 MET A C 1
ATOM 1561 O O . MET A 1 200 ? 8.366 -9.203 41.260 1.00 70.56 200 MET A O 1
ATOM 1565 N N . ILE A 1 201 ? 7.101 -10.692 40.143 1.00 76.00 201 ILE A N 1
ATOM 1566 C CA . ILE A 1 201 ? 5.954 -10.635 41.061 1.00 76.00 201 ILE A CA 1
ATOM 1567 C C . ILE A 1 201 ? 6.327 -11.235 42.424 1.00 76.00 201 ILE A C 1
ATOM 1569 O O . ILE A 1 201 ? 5.998 -10.660 43.464 1.00 76.00 201 ILE A O 1
ATOM 1573 N N . GLU A 1 202 ? 7.062 -12.347 42.440 1.00 75.06 202 GLU A N 1
ATOM 1574 C CA . GLU A 1 202 ? 7.542 -12.975 43.679 1.00 75.06 202 GLU A CA 1
ATOM 1575 C C . GLU A 1 202 ? 8.493 -12.056 44.460 1.00 75.06 202 GLU A C 1
ATOM 1577 O O . GLU A 1 202 ? 8.307 -11.847 45.663 1.00 75.06 202 GLU A O 1
ATOM 1582 N N . GLN A 1 203 ? 9.459 -11.429 43.781 1.00 76.19 203 GLN A N 1
ATOM 1583 C CA . GLN A 1 203 ? 10.409 -10.500 44.403 1.00 76.19 203 GLN A CA 1
ATOM 1584 C C . GLN A 1 203 ? 9.707 -9.254 44.982 1.00 76.19 203 GLN A C 1
ATOM 1586 O O . GLN A 1 203 ? 10.025 -8.806 46.090 1.00 76.19 203 GLN A O 1
ATOM 1591 N N . ALA A 1 204 ? 8.724 -8.704 44.259 1.00 70.62 204 ALA A N 1
ATOM 1592 C CA . ALA A 1 204 ? 7.919 -7.574 44.723 1.00 70.62 204 ALA A CA 1
ATOM 1593 C C . ALA A 1 204 ? 7.077 -7.938 45.958 1.00 70.62 204 ALA A C 1
ATOM 1595 O O . ALA A 1 204 ? 7.046 -7.190 46.936 1.00 70.62 204 ALA A O 1
ATOM 1596 N N . THR A 1 205 ? 6.456 -9.120 45.952 1.00 72.25 205 THR A N 1
ATOM 1597 C CA . THR A 1 205 ? 5.649 -9.616 47.079 1.00 72.25 205 THR A CA 1
ATOM 1598 C C . THR A 1 205 ? 6.512 -9.864 48.320 1.00 72.25 205 THR A C 1
ATOM 1600 O O . THR A 1 205 ? 6.124 -9.495 49.429 1.00 72.25 205 THR A O 1
ATOM 1603 N N . SER A 1 206 ? 7.721 -10.405 48.141 1.00 74.75 206 SER A N 1
ATOM 1604 C CA . SER A 1 206 ? 8.699 -10.595 49.222 1.00 74.75 206 SER A CA 1
ATOM 1605 C C . SER A 1 206 ? 9.118 -9.262 49.862 1.00 74.75 206 SER A C 1
ATOM 1607 O O . SER A 1 206 ? 9.113 -9.117 51.086 1.00 74.75 206 SER A O 1
ATOM 1609 N N . THR A 1 207 ? 9.365 -8.240 49.038 1.00 76.12 207 THR A N 1
ATOM 1610 C CA . THR A 1 207 ? 9.731 -6.890 49.503 1.00 76.12 207 THR A CA 1
ATOM 1611 C C . THR A 1 207 ? 8.596 -6.242 50.310 1.00 76.12 207 THR A C 1
ATOM 1613 O O . THR A 1 207 ? 8.836 -5.638 51.357 1.00 76.12 207 THR A O 1
ATOM 1616 N N . LEU A 1 208 ? 7.344 -6.405 49.867 1.00 75.31 208 LEU A N 1
ATOM 1617 C CA . LEU A 1 208 ? 6.161 -5.921 50.588 1.00 75.31 208 LEU A CA 1
ATOM 1618 C C . LEU A 1 208 ? 5.973 -6.627 51.939 1.00 75.31 208 LEU A C 1
ATOM 1620 O O . LEU A 1 208 ? 5.670 -5.971 52.937 1.00 75.31 208 LEU A O 1
ATOM 1624 N N . SER A 1 209 ? 6.200 -7.941 51.989 1.00 75.44 209 SER A N 1
ATOM 1625 C CA . SER A 1 209 ? 6.148 -8.721 53.230 1.00 75.44 209 SER A CA 1
ATOM 1626 C C . SER A 1 209 ? 7.202 -8.255 54.246 1.00 75.44 209 SER A C 1
ATOM 1628 O O . SER A 1 209 ? 6.896 -8.069 55.427 1.00 75.44 209 SER A O 1
ATOM 1630 N N . GLU A 1 210 ? 8.435 -7.999 53.804 1.00 78.19 210 GLU A N 1
ATOM 1631 C CA . GLU A 1 210 ? 9.515 -7.522 54.679 1.00 78.19 210 GLU A CA 1
ATOM 1632 C C . GLU A 1 210 ? 9.259 -6.088 55.190 1.00 78.19 210 GLU A C 1
ATOM 1634 O O . GLU A 1 210 ? 9.505 -5.765 56.359 1.00 78.19 210 GLU A O 1
ATOM 1639 N N . SER A 1 211 ? 8.664 -5.237 54.346 1.00 70.94 211 SER A N 1
ATOM 1640 C CA . SER A 1 211 ? 8.221 -3.891 54.729 1.00 70.94 211 SER A CA 1
ATOM 1641 C C . SER A 1 211 ? 7.126 -3.931 55.805 1.00 70.94 211 SER A C 1
ATOM 1643 O O . SER A 1 211 ? 7.228 -3.238 56.822 1.00 70.94 211 SER A O 1
ATOM 1645 N N . GLN A 1 212 ? 6.123 -4.807 55.659 1.00 71.62 212 GLN A N 1
ATOM 1646 C CA . GLN A 1 212 ? 5.088 -5.008 56.682 1.00 71.62 212 GLN A CA 1
ATOM 1647 C C . GLN A 1 212 ? 5.679 -5.485 58.014 1.00 71.62 212 GLN A C 1
ATOM 1649 O O . GLN A 1 212 ? 5.272 -5.020 59.084 1.00 71.62 212 GLN A O 1
ATOM 1654 N N . ARG A 1 213 ? 6.669 -6.383 57.966 1.00 79.31 213 ARG A N 1
ATOM 1655 C CA . ARG A 1 213 ? 7.361 -6.885 59.159 1.00 79.31 213 ARG A CA 1
ATOM 1656 C C . ARG A 1 213 ? 8.122 -5.776 59.884 1.00 79.31 213 ARG A C 1
ATOM 1658 O O . ARG A 1 213 ? 8.013 -5.652 61.105 1.00 79.31 213 ARG A O 1
ATOM 1665 N N . THR A 1 214 ? 8.814 -4.927 59.129 1.00 77.75 214 THR A N 1
ATOM 1666 C CA . THR A 1 214 ? 9.497 -3.735 59.649 1.00 77.75 214 THR A CA 1
ATOM 1667 C C . THR A 1 214 ? 8.516 -2.789 60.346 1.00 77.75 214 THR A C 1
ATOM 1669 O O . THR A 1 214 ? 8.770 -2.356 61.470 1.00 77.75 214 THR A O 1
ATOM 1672 N N . MET A 1 215 ? 7.352 -2.534 59.741 1.00 74.81 215 MET A N 1
ATOM 1673 C CA . MET A 1 215 ? 6.328 -1.654 60.314 1.00 74.81 215 MET A CA 1
ATOM 1674 C C . MET A 1 215 ? 5.756 -2.193 61.636 1.00 74.81 215 MET A C 1
ATOM 1676 O O . MET A 1 215 ? 5.561 -1.443 62.594 1.00 74.81 215 MET A O 1
ATOM 1680 N N . LYS A 1 216 ? 5.552 -3.513 61.729 1.00 75.94 216 LYS A N 1
ATOM 1681 C CA . LYS A 1 216 ? 5.091 -4.179 62.957 1.00 75.94 216 LYS A CA 1
ATOM 1682 C C . LYS A 1 216 ? 6.136 -4.121 64.080 1.00 75.94 216 LYS A C 1
ATOM 1684 O O . LYS A 1 216 ? 5.796 -3.890 65.244 1.00 75.94 216 LYS A O 1
ATOM 1689 N N . ASN A 1 217 ? 7.414 -4.286 63.742 1.00 78.81 217 ASN A N 1
ATOM 1690 C CA . ASN A 1 217 ? 8.513 -4.151 64.702 1.00 78.81 217 ASN A CA 1
ATOM 1691 C C . ASN A 1 217 ? 8.652 -2.703 65.202 1.00 78.81 217 ASN A C 1
ATOM 1693 O O . ASN A 1 217 ? 8.878 -2.486 66.394 1.00 78.81 217 ASN A O 1
ATOM 1697 N N . LEU A 1 218 ? 8.442 -1.715 64.325 1.00 74.88 218 LEU A N 1
ATOM 1698 C CA . LEU A 1 218 ? 8.396 -0.297 64.693 1.00 74.88 218 LEU A CA 1
ATOM 1699 C C . LEU A 1 218 ? 7.265 -0.006 65.683 1.00 74.88 218 LEU A C 1
ATOM 1701 O O . LEU A 1 218 ? 7.521 0.607 66.714 1.00 74.88 218 LEU A O 1
ATOM 1705 N N . GLN A 1 219 ? 6.049 -0.507 65.443 1.00 73.19 219 GLN A N 1
ATOM 1706 C CA . GLN A 1 219 ? 4.937 -0.372 66.399 1.00 73.19 219 GLN A CA 1
ATOM 1707 C C . GLN A 1 219 ? 5.266 -0.986 67.763 1.00 73.19 219 GLN A C 1
ATOM 1709 O O . GLN A 1 219 ? 5.094 -0.339 68.790 1.00 73.19 219 GLN A O 1
ATOM 1714 N N . THR A 1 220 ? 5.831 -2.194 67.776 1.00 78.38 220 THR A N 1
ATOM 1715 C CA . THR A 1 220 ? 6.210 -2.877 69.026 1.00 78.38 220 THR A CA 1
ATOM 1716 C C . THR A 1 220 ? 7.293 -2.103 69.791 1.00 78.38 220 THR A C 1
ATOM 1718 O O . THR A 1 220 ? 7.274 -2.025 71.023 1.00 78.38 220 THR A O 1
ATOM 1721 N N . THR A 1 221 ? 8.235 -1.498 69.060 1.00 75.56 221 THR A N 1
ATOM 1722 C CA . THR A 1 221 ? 9.284 -0.637 69.625 1.00 75.56 221 THR A CA 1
ATOM 1723 C C . THR A 1 221 ? 8.687 0.631 70.227 1.00 75.56 221 THR A C 1
ATOM 1725 O O . THR A 1 221 ? 9.022 0.990 71.354 1.00 75.56 221 THR A O 1
ATOM 1728 N N . LEU A 1 222 ? 7.762 1.276 69.513 1.00 74.00 222 LEU A N 1
ATOM 1729 C CA . LEU A 1 222 ? 7.065 2.474 69.976 1.00 74.00 222 LEU A CA 1
ATOM 1730 C C . LEU A 1 222 ? 6.214 2.194 71.223 1.00 74.00 222 LEU A C 1
ATOM 1732 O O . LEU A 1 222 ? 6.249 2.975 72.172 1.00 74.00 222 LEU A O 1
ATOM 1736 N N . ASP A 1 223 ? 5.529 1.051 71.278 1.00 78.00 223 ASP A N 1
ATOM 1737 C CA . ASP A 1 223 ? 4.762 0.628 72.454 1.00 78.00 223 ASP A CA 1
ATOM 1738 C C . ASP A 1 223 ? 5.663 0.363 73.666 1.00 78.00 223 ASP A C 1
ATOM 1740 O O . ASP A 1 223 ? 5.334 0.726 74.799 1.00 78.00 223 ASP A O 1
ATOM 1744 N N . SER A 1 224 ? 6.826 -0.249 73.435 1.00 76.69 224 SER A N 1
ATOM 1745 C CA . SER A 1 224 ? 7.820 -0.505 74.481 1.00 76.69 224 SER A CA 1
ATOM 1746 C C . SER A 1 224 ? 8.433 0.800 74.994 1.00 76.69 224 SER A C 1
ATOM 1748 O O . SER A 1 224 ? 8.575 0.976 76.204 1.00 76.69 224 SER A O 1
ATOM 1750 N N . MET A 1 225 ? 8.714 1.752 74.098 1.00 68.44 225 MET A N 1
ATOM 1751 C CA . MET A 1 225 ? 9.145 3.100 74.469 1.00 68.44 225 MET A CA 1
ATOM 1752 C C . MET A 1 225 ? 8.082 3.830 75.292 1.00 68.44 225 MET A C 1
ATOM 1754 O O . MET A 1 225 ? 8.414 4.366 76.344 1.00 68.44 225 MET A O 1
ATOM 1758 N N . ASN A 1 226 ? 6.808 3.796 74.892 1.00 68.81 226 ASN A N 1
ATOM 1759 C CA . ASN A 1 226 ? 5.720 4.413 75.659 1.00 68.81 226 ASN A CA 1
ATOM 1760 C C . ASN A 1 226 ? 5.601 3.840 77.081 1.00 68.81 226 ASN A C 1
ATOM 1762 O O . ASN A 1 226 ? 5.395 4.590 78.033 1.00 68.81 226 ASN A O 1
ATOM 1766 N N . LYS A 1 227 ? 5.790 2.526 77.252 1.00 71.38 227 LYS A N 1
ATOM 1767 C CA . LYS A 1 227 ? 5.790 1.879 78.577 1.00 71.38 227 LYS A CA 1
ATOM 1768 C C . LYS A 1 227 ? 6.971 2.307 79.450 1.00 71.38 227 LYS A C 1
ATOM 1770 O O . LYS A 1 227 ? 6.796 2.494 80.651 1.00 71.38 227 LYS A O 1
ATOM 1775 N N . ILE A 1 228 ? 8.154 2.481 78.862 1.00 69.56 228 ILE A N 1
ATOM 1776 C CA . ILE A 1 228 ? 9.347 2.964 79.575 1.00 69.56 228 ILE A CA 1
ATOM 1777 C C . ILE A 1 228 ? 9.177 4.440 79.957 1.00 69.56 228 ILE A C 1
ATOM 1779 O O . ILE A 1 228 ? 9.469 4.817 81.089 1.00 69.56 228 ILE A O 1
ATOM 1783 N N . LEU A 1 229 ? 8.639 5.266 79.060 1.00 64.12 229 LEU A N 1
ATOM 1784 C CA . LEU A 1 229 ? 8.371 6.685 79.316 1.00 64.12 229 LEU A CA 1
ATOM 1785 C C . LEU A 1 229 ? 7.310 6.908 80.407 1.00 64.12 229 LEU A C 1
ATOM 1787 O O . LEU A 1 229 ? 7.384 7.896 81.133 1.00 64.12 229 LEU A O 1
ATOM 1791 N N . ALA A 1 230 ? 6.359 5.983 80.556 1.00 65.81 230 ALA A N 1
ATOM 1792 C CA . ALA A 1 230 ? 5.343 5.998 81.610 1.00 65.81 230 ALA A CA 1
ATOM 1793 C C . ALA A 1 230 ? 5.823 5.394 82.948 1.00 65.81 230 ALA A C 1
ATOM 1795 O O . ALA A 1 230 ? 5.062 5.361 83.916 1.00 65.81 230 ALA A O 1
ATOM 1796 N N . SER A 1 231 ? 7.062 4.893 83.018 1.00 70.25 231 SER A N 1
ATOM 1797 C CA . SER A 1 231 ? 7.601 4.265 84.225 1.00 70.25 231 SER A CA 1
ATOM 1798 C C . SER A 1 231 ? 8.062 5.293 85.267 1.00 70.25 231 SER A C 1
ATOM 1800 O O . SER A 1 231 ? 8.508 6.398 84.954 1.00 70.25 231 SER A O 1
ATOM 1802 N N . GLN A 1 232 ? 7.971 4.916 86.543 1.00 59.09 232 GLN A N 1
ATOM 1803 C CA . GLN A 1 232 ? 8.252 5.794 87.686 1.00 59.09 232 GLN A CA 1
ATOM 1804 C C . GLN A 1 232 ? 9.739 6.190 87.792 1.00 59.09 232 GLN A C 1
ATOM 1806 O O . GLN A 1 232 ? 10.063 7.252 88.316 1.00 59.09 232 GLN A O 1
ATOM 1811 N N . SER A 1 233 ? 10.640 5.393 87.208 1.00 60.91 233 SER A N 1
ATOM 1812 C CA . SER A 1 233 ? 12.067 5.706 87.048 1.00 60.91 233 SER A CA 1
ATOM 1813 C C . SER A 1 233 ? 12.332 6.863 86.076 1.00 60.91 233 SER A C 1
ATOM 1815 O O . SER A 1 233 ? 13.378 7.503 86.170 1.00 60.91 233 SER A O 1
ATOM 1817 N N . MET A 1 234 ? 11.387 7.200 85.188 1.00 58.56 234 MET A N 1
ATOM 1818 C CA . MET A 1 234 ? 11.538 8.317 84.250 1.00 58.56 234 MET A CA 1
ATOM 1819 C C . MET A 1 234 ? 11.368 9.693 84.923 1.00 58.56 234 MET A C 1
ATOM 1821 O O . MET A 1 234 ? 11.846 10.710 84.424 1.00 58.56 234 MET A O 1
ATOM 1825 N N . GLN A 1 235 ? 10.715 9.730 86.089 1.00 55.62 235 GLN A N 1
ATOM 1826 C CA . GLN A 1 235 ? 10.457 10.954 86.858 1.00 55.62 235 GLN A CA 1
ATOM 1827 C C . GLN A 1 235 ? 11.702 11.480 87.595 1.00 55.62 235 GLN A C 1
ATOM 1829 O O . GLN A 1 235 ? 11.686 12.603 88.089 1.00 55.62 235 GLN A O 1
ATOM 1834 N N . GLN A 1 236 ? 12.783 10.694 87.646 1.00 59.31 236 GLN A N 1
ATOM 1835 C CA . GLN A 1 236 ? 14.046 11.038 88.316 1.00 59.31 236 GLN A CA 1
ATOM 1836 C C . GLN A 1 236 ? 15.164 11.420 87.335 1.00 59.31 236 GLN A C 1
ATOM 1838 O O . GLN A 1 236 ? 16.327 11.535 87.722 1.00 59.31 236 GLN A O 1
ATOM 1843 N N . LEU A 1 237 ? 14.830 11.604 86.055 1.00 59.84 237 LEU A N 1
ATOM 1844 C CA . LEU A 1 237 ? 15.812 11.950 85.038 1.00 59.84 237 LEU A CA 1
ATOM 1845 C C . LEU A 1 237 ? 16.415 13.349 85.262 1.00 59.84 237 LEU A C 1
ATOM 1847 O O . LEU A 1 237 ? 15.657 14.308 85.429 1.00 59.84 237 LEU A O 1
ATOM 1851 N N . PRO A 1 238 ? 17.749 13.506 85.156 1.00 67.94 238 PRO A N 1
ATOM 1852 C CA . PRO A 1 238 ? 18.393 14.814 85.095 1.00 67.94 238 PRO A CA 1
ATOM 1853 C C . PRO A 1 238 ? 17.844 15.658 83.935 1.00 67.94 238 PRO A C 1
ATOM 1855 O O . PRO A 1 238 ? 17.522 15.134 82.863 1.00 67.94 238 PRO A O 1
ATOM 1858 N N . THR A 1 239 ? 17.777 16.975 84.129 1.00 60.62 239 THR A N 1
ATOM 1859 C CA . THR A 1 239 ? 17.266 17.957 83.155 1.00 60.62 239 THR A CA 1
ATOM 1860 C C . THR A 1 239 ? 17.900 17.839 81.768 1.00 60.62 239 THR A C 1
ATOM 1862 O O . THR A 1 239 ? 17.206 18.034 80.770 1.00 60.62 239 THR A O 1
ATOM 1865 N N . ASP A 1 240 ? 19.164 17.425 81.687 1.00 62.94 240 ASP A N 1
ATOM 1866 C CA . ASP A 1 240 ? 19.905 17.298 80.427 1.00 62.94 240 ASP A CA 1
ATOM 1867 C C . ASP A 1 240 ? 19.303 16.241 79.491 1.00 62.94 240 ASP A C 1
ATOM 1869 O O . ASP A 1 240 ? 19.266 16.412 78.270 1.00 62.94 240 ASP A O 1
ATOM 1873 N N . MET A 1 241 ? 18.718 15.184 80.054 1.00 61.12 241 MET A N 1
ATOM 1874 C CA . MET A 1 241 ? 18.096 14.112 79.281 1.00 61.12 241 MET A CA 1
ATOM 1875 C C . MET A 1 241 ? 16.656 14.473 78.863 1.00 61.12 241 MET A C 1
ATOM 1877 O O . MET A 1 241 ? 16.163 13.998 77.838 1.00 61.12 241 MET A O 1
ATOM 1881 N N . GLN A 1 242 ? 16.009 15.414 79.564 1.00 61.34 242 GLN A N 1
ATOM 1882 C CA . GLN A 1 242 ? 14.755 16.031 79.108 1.00 61.34 242 GLN A CA 1
ATOM 1883 C C . GLN A 1 242 ? 14.960 16.961 77.901 1.00 61.34 242 GLN A C 1
ATOM 1885 O O . GLN A 1 242 ? 14.042 17.101 77.088 1.00 61.34 242 GLN A O 1
ATOM 1890 N N . SER A 1 243 ? 16.130 17.598 77.768 1.00 61.22 243 SER A N 1
ATOM 1891 C CA . SER A 1 243 ? 16.517 18.350 76.562 1.00 61.22 243 SER A CA 1
ATOM 1892 C C . SER A 1 243 ? 16.730 17.419 75.376 1.00 61.22 243 SER A C 1
ATOM 1894 O O . SER A 1 243 ? 16.127 17.644 74.329 1.00 61.22 243 SER A O 1
ATOM 1896 N N . THR A 1 244 ? 17.472 16.322 75.564 1.00 69.12 244 THR A N 1
ATOM 1897 C CA . THR A 1 244 ? 17.704 15.327 74.508 1.00 69.12 244 THR A CA 1
ATOM 1898 C C . THR A 1 244 ? 16.396 14.713 74.016 1.00 69.12 244 THR A C 1
ATOM 1900 O O . THR A 1 244 ? 16.185 14.609 72.815 1.00 69.12 244 THR A O 1
ATOM 1903 N N . LEU A 1 245 ? 15.463 14.377 74.912 1.00 66.12 245 LEU A N 1
ATOM 1904 C CA . LEU A 1 245 ? 14.149 13.850 74.522 1.00 66.12 245 LEU A CA 1
ATOM 1905 C C . LEU A 1 245 ? 13.272 14.893 73.814 1.00 66.12 245 LEU A C 1
ATOM 1907 O O . LEU A 1 245 ? 12.509 14.538 72.918 1.00 66.12 245 LEU A O 1
ATOM 1911 N N . ARG A 1 246 ? 13.398 16.184 74.154 1.00 67.75 246 ARG A N 1
ATOM 1912 C CA . ARG A 1 246 ? 12.734 17.278 73.423 1.00 67.75 246 ARG A CA 1
ATOM 1913 C C . ARG A 1 246 ? 13.320 17.483 72.026 1.00 67.75 246 ARG A C 1
ATOM 1915 O O . ARG A 1 246 ? 12.561 17.721 71.088 1.00 67.75 246 ARG A O 1
ATOM 1922 N N . GLU A 1 247 ? 14.635 17.362 71.873 1.00 66.88 247 GLU A N 1
ATOM 1923 C CA . GLU A 1 247 ? 15.313 17.395 70.571 1.00 66.88 247 GLU A CA 1
ATOM 1924 C C . GLU A 1 247 ? 14.970 16.179 69.711 1.00 66.88 247 GLU A C 1
ATOM 1926 O O . GLU A 1 247 ? 14.674 16.327 68.526 1.00 66.88 247 GLU A O 1
ATOM 1931 N N . LEU A 1 248 ? 14.905 14.992 70.311 1.00 70.56 248 LEU A N 1
ATOM 1932 C CA . LEU A 1 248 ? 14.545 13.755 69.620 1.00 70.56 248 LEU A CA 1
ATOM 1933 C C . LEU A 1 248 ? 13.072 13.763 69.183 1.00 70.56 248 LEU A C 1
ATOM 1935 O O . LEU A 1 248 ? 12.759 13.338 68.074 1.00 70.56 248 LEU A O 1
ATOM 1939 N N . ASN A 1 249 ? 12.177 14.339 69.994 1.00 63.78 249 ASN A N 1
ATOM 1940 C CA . ASN A 1 249 ? 10.772 14.542 69.631 1.00 63.78 249 ASN A CA 1
ATOM 1941 C C . ASN A 1 249 ? 10.610 15.578 68.497 1.00 63.78 249 ASN A C 1
ATOM 1943 O O . ASN A 1 249 ? 9.856 15.345 67.555 1.00 63.78 249 ASN A O 1
ATOM 1947 N N . ARG A 1 250 ? 11.390 16.673 68.502 1.00 64.69 250 ARG A N 1
ATOM 1948 C CA . ARG A 1 250 ? 11.462 17.614 67.362 1.00 64.69 250 ARG A CA 1
ATOM 1949 C C . ARG A 1 250 ? 11.982 16.952 66.086 1.00 64.69 250 ARG A C 1
ATOM 1951 O O . ARG A 1 250 ? 11.467 17.230 65.008 1.00 64.69 250 ARG A O 1
ATOM 1958 N N . SER A 1 251 ? 12.970 16.069 66.209 1.00 65.50 251 SER A N 1
ATOM 1959 C CA . SER A 1 251 ? 13.514 15.311 65.079 1.00 65.50 251 SER A CA 1
ATOM 1960 C C . SER A 1 251 ? 12.485 14.313 64.523 1.00 65.50 251 SER A C 1
ATOM 1962 O O . SER A 1 251 ? 12.280 14.244 63.314 1.00 65.50 251 SER A O 1
ATOM 1964 N N . MET A 1 252 ? 11.735 13.622 65.393 1.00 62.09 252 MET A N 1
ATOM 1965 C CA . MET A 1 252 ? 10.652 12.696 65.013 1.00 62.09 252 MET A CA 1
ATOM 1966 C C . MET A 1 252 ? 9.435 13.394 64.385 1.00 62.09 252 MET A C 1
ATOM 1968 O O . MET A 1 252 ? 8.842 12.860 63.449 1.00 62.09 252 MET A O 1
ATOM 1972 N N . GLN A 1 253 ? 9.093 14.612 64.818 1.00 61.88 253 GLN A N 1
ATOM 1973 C CA . GLN A 1 253 ? 8.087 15.454 64.149 1.00 61.88 253 GLN A CA 1
ATOM 1974 C C . GLN A 1 253 ? 8.509 15.854 62.725 1.00 61.88 253 GLN A C 1
ATOM 1976 O O . GLN A 1 253 ? 7.660 16.138 61.881 1.00 61.88 253 GLN A O 1
ATOM 1981 N N . GLY A 1 254 ? 9.811 15.810 62.425 1.00 60.94 254 GLY A N 1
ATOM 1982 C CA . GLY A 1 254 ? 10.354 15.976 61.081 1.00 60.94 254 GLY A CA 1
ATOM 1983 C C . GLY A 1 254 ? 9.965 14.861 60.106 1.00 60.94 254 GLY A C 1
ATOM 1984 O O . GLY A 1 254 ? 10.004 15.102 58.905 1.00 60.94 254 GLY A O 1
ATOM 1985 N N . PHE A 1 255 ? 9.514 13.690 60.571 1.00 58.47 255 PHE A N 1
ATOM 1986 C CA . PHE A 1 255 ? 9.223 12.519 59.724 1.00 58.47 255 PHE A CA 1
ATOM 1987 C C . PHE A 1 255 ? 7.761 12.039 59.768 1.00 58.47 255 PHE A C 1
ATOM 1989 O O . PHE A 1 255 ? 7.433 11.013 59.174 1.00 58.47 255 PHE A O 1
ATOM 1996 N N . GLN A 1 256 ? 6.863 12.767 60.438 1.00 59.97 256 GLN A N 1
ATOM 1997 C CA . GLN A 1 256 ? 5.431 12.449 60.447 1.00 59.97 256 GLN A CA 1
ATOM 1998 C C . GLN A 1 256 ? 4.723 12.904 59.153 1.00 59.97 256 GLN A C 1
ATOM 2000 O O . GLN A 1 256 ? 5.140 13.894 58.543 1.00 59.97 256 GLN A O 1
ATOM 2005 N N . PRO A 1 257 ? 3.626 12.234 58.739 1.00 53.84 257 PRO A N 1
ATOM 2006 C CA . PRO A 1 257 ? 2.812 12.660 57.601 1.00 53.84 257 PRO A CA 1
ATOM 2007 C C . PRO A 1 257 ? 2.346 14.116 57.771 1.00 53.84 257 PRO A C 1
ATOM 2009 O O . PRO A 1 257 ? 1.632 14.431 58.720 1.00 53.84 257 PRO A O 1
ATOM 2012 N N . GLY A 1 258 ? 2.776 15.003 56.868 1.00 57.62 258 GLY A N 1
ATOM 2013 C CA . GLY A 1 258 ? 2.496 16.447 56.909 1.00 57.62 258 GLY A CA 1
ATOM 2014 C C . GLY A 1 258 ? 3.677 17.343 57.318 1.00 57.62 258 GLY A C 1
ATOM 2015 O O . GLY A 1 258 ? 3.563 18.564 57.212 1.00 57.62 258 GLY A O 1
ATOM 2016 N N . SER A 1 259 ? 4.819 16.779 57.731 1.00 72.88 259 SER A N 1
ATOM 2017 C CA . SER A 1 259 ? 6.042 17.543 58.021 1.00 72.88 259 SER A CA 1
ATOM 2018 C C . SER A 1 259 ? 6.701 18.104 56.749 1.00 72.88 259 SER A C 1
ATOM 2020 O O . SER A 1 259 ? 6.516 17.590 55.645 1.00 72.88 259 SER A O 1
ATOM 2022 N N . ALA A 1 260 ? 7.538 19.139 56.888 1.00 67.62 260 ALA A N 1
ATOM 2023 C CA . ALA A 1 260 ? 8.252 19.734 55.753 1.00 67.62 260 ALA A CA 1
ATOM 2024 C C . ALA A 1 260 ? 9.176 18.735 55.024 1.00 67.62 260 ALA A C 1
ATOM 2026 O O . ALA A 1 260 ? 9.284 18.792 53.801 1.00 67.62 260 ALA A O 1
ATOM 2027 N N . ALA A 1 261 ? 9.809 17.801 55.746 1.00 68.62 261 ALA A N 1
ATOM 2028 C CA . ALA A 1 261 ? 10.671 16.788 55.136 1.00 68.62 261 ALA A CA 1
ATOM 2029 C C . ALA A 1 261 ? 9.870 15.644 54.490 1.00 68.62 261 ALA A C 1
ATOM 2031 O O . ALA A 1 261 ? 10.251 15.186 53.417 1.00 68.62 261 ALA A O 1
ATOM 2032 N N . TYR A 1 262 ? 8.727 15.242 55.064 1.00 68.69 262 TYR A N 1
ATOM 2033 C CA . TYR A 1 262 ? 7.808 14.282 54.439 1.00 68.69 262 TYR A CA 1
ATOM 2034 C C . TYR A 1 262 ? 7.193 14.855 53.157 1.00 68.69 262 TYR A C 1
ATOM 2036 O O . TYR A 1 262 ? 7.218 14.210 52.114 1.00 68.69 262 TYR A O 1
ATOM 2044 N N . ASN A 1 263 ? 6.722 16.105 53.195 1.00 72.81 263 ASN A N 1
ATOM 2045 C CA . ASN A 1 263 ? 6.184 16.790 52.018 1.00 72.81 263 ASN A CA 1
ATOM 2046 C C . ASN A 1 263 ? 7.257 16.981 50.936 1.00 72.81 263 ASN A C 1
ATOM 2048 O O . ASN A 1 263 ? 6.953 16.856 49.753 1.00 72.81 263 ASN A O 1
ATOM 2052 N N . LYS A 1 264 ? 8.519 17.220 51.325 1.00 74.19 264 LYS A N 1
ATOM 2053 C CA . LYS A 1 264 ? 9.652 17.275 50.392 1.00 74.19 264 LYS A CA 1
ATOM 2054 C C . LYS A 1 264 ? 9.972 15.907 49.788 1.00 74.19 264 LYS A C 1
ATOM 2056 O O . LYS A 1 264 ? 10.152 15.827 48.584 1.00 74.19 264 LYS A O 1
ATOM 2061 N N . MET A 1 265 ? 9.943 14.833 50.575 1.00 71.31 265 MET A N 1
ATOM 2062 C CA . MET A 1 265 ? 10.141 13.464 50.085 1.00 71.31 265 MET A CA 1
ATOM 2063 C C . MET A 1 265 ? 9.014 13.010 49.142 1.00 71.31 265 MET A C 1
ATOM 2065 O O . MET A 1 265 ? 9.290 12.398 48.114 1.00 71.31 265 MET A O 1
ATOM 2069 N N . VAL A 1 266 ? 7.754 13.342 49.446 1.00 72.62 266 VAL A N 1
ATOM 2070 C CA . VAL A 1 266 ? 6.604 13.080 48.561 1.00 72.62 266 VAL A CA 1
ATOM 2071 C C . VAL A 1 266 ? 6.700 13.914 47.281 1.00 72.62 266 VAL A C 1
ATOM 2073 O O . VAL A 1 266 ? 6.462 13.386 46.197 1.00 72.62 266 VAL A O 1
ATOM 2076 N N . ALA A 1 267 ? 7.111 15.181 47.375 1.00 75.31 267 ALA A N 1
ATOM 2077 C CA . ALA A 1 267 ? 7.352 16.029 46.208 1.00 75.31 267 ALA A CA 1
ATOM 2078 C C . ALA A 1 267 ? 8.533 15.533 45.351 1.00 75.31 267 ALA A C 1
ATOM 2080 O O . ALA A 1 267 ? 8.452 15.562 44.125 1.00 75.31 267 ALA A O 1
ATOM 2081 N N . ASP A 1 268 ? 9.603 15.030 45.972 1.00 76.56 268 ASP A N 1
ATOM 2082 C CA . ASP A 1 268 ? 10.752 14.439 45.281 1.00 76.56 268 ASP A CA 1
ATOM 2083 C C . ASP A 1 268 ? 10.378 13.097 44.620 1.00 76.56 268 ASP A C 1
ATOM 2085 O O . ASP A 1 268 ? 10.814 12.825 43.505 1.00 76.56 268 ASP A O 1
ATOM 2089 N N . MET A 1 269 ? 9.491 12.299 45.230 1.00 68.69 269 MET A N 1
ATOM 2090 C CA . MET A 1 269 ? 8.894 11.103 44.611 1.00 68.69 269 MET A CA 1
ATOM 2091 C C . MET A 1 269 ? 7.989 11.443 43.420 1.00 68.69 269 MET A C 1
ATOM 2093 O O . MET A 1 269 ? 8.059 10.780 42.388 1.00 68.69 269 MET A O 1
ATOM 2097 N N . GLN A 1 270 ? 7.179 12.499 43.519 1.00 69.81 270 GLN A N 1
ATOM 2098 C CA . GLN A 1 270 ? 6.372 12.990 42.397 1.00 69.81 270 GLN A CA 1
ATOM 2099 C C . GLN A 1 270 ? 7.247 13.552 41.270 1.00 69.81 270 GLN A C 1
ATOM 2101 O O . GLN A 1 270 ? 6.950 13.333 40.097 1.00 69.81 270 GLN A O 1
ATOM 2106 N N . ARG A 1 271 ? 8.367 14.210 41.604 1.00 70.94 271 ARG A N 1
ATOM 2107 C CA . ARG A 1 271 ? 9.403 14.598 40.636 1.00 70.94 271 ARG A CA 1
ATOM 2108 C C . ARG A 1 271 ? 10.088 13.395 40.007 1.00 70.94 271 ARG A C 1
ATOM 2110 O O . ARG A 1 271 ? 10.378 13.447 38.822 1.00 70.94 271 ARG A O 1
ATOM 2117 N N . LEU A 1 272 ? 10.320 12.317 40.749 1.00 64.31 272 LEU A N 1
ATOM 2118 C CA . LEU A 1 272 ? 10.864 11.082 40.189 1.00 64.31 272 LEU A CA 1
ATOM 2119 C C . LEU A 1 272 ? 9.883 10.452 39.185 1.00 64.31 272 LEU A C 1
ATOM 2121 O O . LEU A 1 272 ? 10.303 10.026 38.119 1.00 64.31 272 LEU A O 1
ATOM 2125 N N . ASP A 1 273 ? 8.581 10.458 39.478 1.00 64.50 273 ASP A N 1
ATOM 2126 C CA . ASP A 1 273 ? 7.523 9.988 38.569 1.00 64.50 273 ASP A CA 1
ATOM 2127 C C . ASP A 1 273 ? 7.375 10.906 37.332 1.00 64.50 273 ASP A C 1
ATOM 2129 O O . ASP A 1 273 ? 7.178 10.445 36.208 1.00 64.50 273 ASP A O 1
ATOM 2133 N N . GLN A 1 274 ? 7.576 12.218 37.502 1.00 65.75 274 GLN A N 1
ATOM 2134 C CA . GLN A 1 274 ? 7.697 13.182 36.403 1.00 65.75 274 GLN A CA 1
ATOM 2135 C C . GLN A 1 274 ? 8.927 12.891 35.528 1.00 65.75 274 GLN A C 1
ATOM 2137 O O . GLN A 1 274 ? 8.801 12.816 34.311 1.00 65.75 274 GLN A O 1
ATOM 2142 N N . VAL A 1 275 ? 10.091 12.651 36.139 1.00 65.62 275 VAL A N 1
ATOM 2143 C CA . VAL A 1 275 ? 11.341 12.313 35.443 1.00 65.62 275 VAL A CA 1
ATOM 2144 C C . VAL A 1 275 ? 11.224 10.960 34.740 1.00 65.62 275 VAL A C 1
ATOM 2146 O O . VAL A 1 275 ? 11.688 10.823 33.617 1.00 65.62 275 VAL A O 1
ATOM 2149 N N . LEU A 1 276 ? 10.551 9.966 35.322 1.00 64.62 276 LEU A N 1
ATOM 2150 C CA . LEU A 1 276 ? 10.288 8.684 34.660 1.00 64.62 276 LEU A CA 1
ATOM 2151 C C . LEU A 1 276 ? 9.332 8.834 33.464 1.00 64.62 276 LEU A C 1
ATOM 2153 O O . LEU A 1 276 ? 9.536 8.175 32.443 1.00 64.62 276 LEU A O 1
ATOM 2157 N N . ARG A 1 277 ? 8.343 9.736 33.539 1.00 62.62 277 ARG A N 1
ATOM 2158 C CA . ARG A 1 277 ? 7.501 10.126 32.392 1.00 62.62 277 ARG A CA 1
ATOM 2159 C C . ARG A 1 277 ? 8.280 10.919 31.331 1.00 62.62 277 ARG A C 1
ATOM 2161 O O . ARG A 1 277 ? 8.075 10.694 30.143 1.00 62.62 277 ARG A O 1
ATOM 2168 N N . GLU A 1 278 ? 9.218 11.773 31.732 1.00 59.47 278 GLU A N 1
ATOM 2169 C CA . GLU A 1 278 ? 10.105 12.547 30.843 1.00 59.47 278 GLU A CA 1
ATOM 2170 C C . GLU A 1 278 ? 11.273 11.721 30.264 1.00 59.47 278 GLU A C 1
ATOM 2172 O O . GLU A 1 278 ? 11.844 12.091 29.239 1.00 59.47 278 GLU A O 1
ATOM 2177 N N . LEU A 1 279 ? 11.586 10.560 30.850 1.00 52.44 279 LEU A N 1
ATOM 2178 C CA . LEU A 1 279 ? 12.536 9.574 30.322 1.00 52.44 279 LEU A CA 1
ATOM 2179 C C . LEU A 1 279 ? 11.895 8.588 29.328 1.00 52.44 279 LEU A C 1
ATOM 2181 O O . LEU A 1 279 ? 12.626 7.924 28.590 1.00 52.44 279 LEU A O 1
ATOM 2185 N N . GLN A 1 280 ? 10.559 8.509 29.224 1.00 54.44 280 GLN A N 1
ATOM 2186 C CA . GLN A 1 280 ? 9.887 7.735 28.165 1.00 54.44 280 GLN A CA 1
ATOM 2187 C C . GLN A 1 280 ? 10.298 8.173 26.741 1.00 54.44 280 GLN A C 1
ATOM 2189 O O . GLN A 1 280 ? 10.609 7.293 25.937 1.00 54.44 280 GLN A O 1
ATOM 2194 N N . PRO A 1 281 ? 10.388 9.481 26.409 1.00 52.50 281 PRO A N 1
ATOM 2195 C CA . PRO A 1 281 ? 10.979 9.957 25.157 1.00 52.50 281 PRO A CA 1
ATOM 2196 C C . PRO A 1 281 ? 12.415 9.471 24.926 1.00 52.50 281 PRO A C 1
ATOM 2198 O O . PRO A 1 281 ? 12.761 9.153 23.792 1.00 52.50 281 PRO A O 1
ATOM 2201 N N . VAL A 1 282 ? 13.228 9.370 25.986 1.00 50.03 282 VAL A N 1
ATOM 2202 C CA . VAL A 1 282 ? 14.654 8.988 25.933 1.00 50.03 282 VAL A CA 1
ATOM 2203 C C . VAL A 1 282 ? 14.835 7.482 25.701 1.00 50.03 282 VAL A C 1
ATOM 2205 O O . VAL A 1 282 ? 15.681 7.063 24.912 1.00 50.03 282 VAL A O 1
ATOM 2208 N N . LEU A 1 283 ? 13.986 6.652 26.315 1.00 44.38 283 LEU A N 1
ATOM 2209 C CA . LEU A 1 283 ? 13.901 5.216 26.014 1.00 44.38 283 LEU A CA 1
ATOM 2210 C C . LEU A 1 283 ? 13.357 4.962 24.596 1.00 44.38 283 LEU A C 1
ATOM 2212 O O . LEU A 1 283 ? 13.776 4.007 23.942 1.00 44.38 283 LEU A O 1
ATOM 2216 N N . LYS A 1 284 ? 12.500 5.858 24.084 1.00 45.09 284 LYS A N 1
ATOM 2217 C CA . LYS A 1 284 ? 12.071 5.887 22.677 1.00 45.09 284 LYS A CA 1
ATOM 2218 C C . LYS A 1 284 ? 13.244 6.211 21.737 1.00 45.09 284 LYS A C 1
ATOM 2220 O O . LYS A 1 284 ? 13.414 5.524 20.738 1.00 45.09 284 LYS A O 1
ATOM 2225 N N . THR A 1 285 ? 14.123 7.147 22.116 1.00 41.62 285 THR A N 1
ATOM 2226 C CA . THR A 1 285 ? 15.314 7.523 21.326 1.00 41.62 285 THR A CA 1
ATOM 2227 C C . THR A 1 285 ? 16.422 6.462 21.337 1.00 41.62 285 THR A C 1
ATOM 2229 O O . THR A 1 285 ? 17.176 6.357 20.370 1.00 41.62 285 THR A O 1
ATOM 2232 N N . LEU A 1 286 ? 16.539 5.649 22.396 1.00 37.78 286 LEU A N 1
ATOM 2233 C CA . LEU A 1 286 ? 17.539 4.569 22.459 1.00 37.78 286 LEU A CA 1
ATOM 2234 C C . LEU A 1 286 ? 17.140 3.328 21.639 1.00 37.78 286 LEU A C 1
ATOM 2236 O O . LEU A 1 286 ? 18.014 2.595 21.182 1.00 37.78 286 LEU A O 1
ATOM 2240 N N . ASN A 1 287 ? 15.839 3.122 21.404 1.00 41.91 287 ASN A N 1
ATOM 2241 C CA . ASN A 1 287 ? 15.327 2.121 20.459 1.00 41.91 287 ASN A CA 1
ATOM 2242 C C . ASN A 1 287 ? 15.480 2.570 18.986 1.00 41.91 287 ASN A C 1
ATOM 2244 O O . ASN A 1 287 ? 15.394 1.755 18.072 1.00 41.91 287 ASN A O 1
ATOM 2248 N N . GLU A 1 288 ? 15.728 3.865 18.755 1.00 45.84 288 GLU A N 1
ATOM 2249 C CA . GLU A 1 288 ? 15.825 4.496 17.430 1.00 45.84 288 GLU A CA 1
ATOM 2250 C C . GLU A 1 288 ? 17.272 4.683 16.923 1.00 45.84 288 GLU A C 1
ATOM 2252 O O . GLU A 1 288 ? 17.468 4.951 15.738 1.00 45.84 288 GLU A O 1
ATOM 2257 N N . LYS A 1 289 ? 18.314 4.493 17.752 1.00 37.09 289 LYS A N 1
ATOM 2258 C CA . LYS A 1 289 ? 19.729 4.640 17.338 1.00 37.09 289 LYS A CA 1
ATOM 2259 C C . LYS A 1 289 ? 20.539 3.345 17.461 1.00 37.09 289 LYS A C 1
ATOM 2261 O O . LYS A 1 289 ? 21.455 3.232 18.268 1.00 37.09 289 LYS A O 1
ATOM 2266 N N . SER A 1 290 ? 20.262 2.396 16.569 1.00 34.59 290 SER A N 1
ATOM 2267 C CA . SER A 1 290 ? 21.185 1.310 16.204 1.00 34.59 290 SER A CA 1
ATOM 2268 C C . SER A 1 290 ? 21.298 1.239 14.681 1.00 34.59 290 SER A C 1
ATOM 2270 O O . SER A 1 290 ? 20.729 0.357 14.054 1.00 34.59 290 SER A O 1
ATOM 2272 N N . ASN A 1 291 ? 21.906 2.261 14.072 1.00 40.97 291 ASN A N 1
ATOM 2273 C CA . ASN A 1 291 ? 22.539 2.209 12.743 1.00 40.97 291 ASN A CA 1
ATOM 2274 C C . ASN A 1 291 ? 22.970 3.617 12.326 1.00 40.97 291 ASN A C 1
ATOM 2276 O O . ASN A 1 291 ? 22.298 4.292 11.555 1.00 40.97 291 ASN A O 1
ATOM 2280 N N . ALA A 1 292 ? 24.103 4.070 12.853 1.00 41.25 292 ALA A N 1
ATOM 2281 C CA . ALA A 1 292 ? 24.834 5.197 12.275 1.00 41.25 292 ALA A CA 1
ATOM 2282 C C . ALA A 1 292 ? 26.309 5.143 12.691 1.00 41.25 292 ALA A C 1
ATOM 2284 O O . ALA A 1 292 ? 26.877 6.107 13.185 1.00 41.25 292 ALA A O 1
ATOM 2285 N N . LEU A 1 293 ? 26.930 3.984 12.523 1.00 40.56 293 LEU A N 1
ATOM 2286 C CA . LEU A 1 293 ? 28.376 3.857 12.422 1.00 40.56 293 LEU A CA 1
ATOM 2287 C C . LEU A 1 293 ? 28.565 2.866 11.300 1.00 40.56 293 LEU A C 1
ATOM 2289 O O . LEU A 1 293 ? 28.318 1.692 11.538 1.00 40.56 293 LEU A O 1
ATOM 2293 N N . VAL A 1 294 ? 28.864 3.360 10.096 1.00 33.88 294 VAL A N 1
ATOM 2294 C CA . VAL A 1 294 ? 29.566 2.655 9.016 1.00 33.88 294 VAL A CA 1
ATOM 2295 C C . VAL A 1 294 ? 29.486 3.513 7.731 1.00 33.88 294 VAL A C 1
ATOM 2297 O O . VAL A 1 294 ? 28.430 3.687 7.131 1.00 33.88 294 VAL A O 1
ATOM 2300 N N . PHE A 1 295 ? 30.665 4.018 7.357 1.00 36.84 295 PHE A N 1
ATOM 2301 C CA . PHE A 1 295 ? 31.109 4.604 6.083 1.00 36.84 295 PHE A CA 1
ATOM 2302 C C . PHE A 1 295 ? 30.901 6.098 5.774 1.00 36.84 295 PHE A C 1
ATOM 2304 O O . PHE A 1 295 ? 29.927 6.557 5.187 1.00 36.84 295 PHE A O 1
ATOM 2311 N N . GLU A 1 296 ? 31.981 6.808 6.097 1.00 29.80 296 GLU A N 1
ATOM 2312 C CA . GLU A 1 296 ? 32.582 7.951 5.414 1.00 29.80 296 GLU A CA 1
ATOM 2313 C C . GLU A 1 296 ? 33.054 7.590 3.983 1.00 29.80 296 GLU A C 1
ATOM 2315 O O . GLU A 1 296 ? 33.586 6.499 3.772 1.00 29.80 296 GLU A O 1
ATOM 2320 N N . ALA A 1 297 ? 32.903 8.515 3.020 1.00 28.41 297 ALA A N 1
ATOM 2321 C CA . ALA A 1 297 ? 34.009 9.165 2.285 1.00 28.41 297 ALA A CA 1
ATOM 2322 C C . ALA A 1 297 ? 33.637 9.646 0.861 1.00 28.41 297 ALA A C 1
ATOM 2324 O O . ALA A 1 297 ? 33.278 8.841 0.007 1.00 28.41 297 ALA A O 1
ATOM 2325 N N . LYS A 1 298 ? 33.951 10.938 0.620 1.00 29.00 298 LYS A N 1
ATOM 2326 C CA . LYS A 1 298 ? 34.635 11.509 -0.572 1.00 29.00 298 LYS A CA 1
ATOM 2327 C C . LYS A 1 298 ? 33.909 11.505 -1.927 1.00 29.00 298 LYS A C 1
ATOM 2329 O O . LYS A 1 298 ? 33.213 10.573 -2.278 1.00 29.00 298 LYS A O 1
ATOM 2334 N N . ASP A 1 299 ? 34.109 12.434 -2.859 1.00 30.36 299 ASP A N 1
ATOM 2335 C CA . ASP A 1 299 ? 34.767 13.746 -3.000 1.00 30.36 299 ASP A CA 1
ATOM 2336 C C . ASP A 1 299 ? 34.458 14.144 -4.462 1.00 30.36 299 ASP A C 1
ATOM 2338 O O . ASP A 1 299 ? 34.619 13.287 -5.334 1.00 30.36 299 ASP A O 1
ATOM 2342 N N . LYS A 1 300 ? 34.123 15.407 -4.778 1.00 28.09 300 LYS A N 1
ATOM 2343 C CA . LYS A 1 300 ? 34.772 16.139 -5.896 1.00 28.09 300 LYS A CA 1
ATOM 2344 C C . LYS A 1 300 ? 34.264 17.572 -6.112 1.00 28.09 300 LYS A C 1
ATOM 2346 O O . LYS A 1 300 ? 33.186 17.809 -6.639 1.00 28.09 300 LYS A O 1
ATOM 2351 N N . LYS A 1 301 ? 35.225 18.474 -5.876 1.00 27.23 301 LYS A N 1
ATOM 2352 C CA . LYS A 1 301 ? 35.707 19.577 -6.734 1.00 27.23 301 LYS A CA 1
ATOM 2353 C C . LYS A 1 301 ? 34.812 20.799 -6.980 1.00 27.23 301 LYS A C 1
ATOM 2355 O O . LYS A 1 301 ? 33.989 20.836 -7.886 1.00 27.23 301 LYS A O 1
ATOM 2360 N N . ARG A 1 302 ? 35.227 21.893 -6.331 1.00 25.52 302 ARG A N 1
ATOM 2361 C CA . ARG A 1 302 ? 35.293 23.241 -6.915 1.00 25.52 302 ARG A CA 1
ATOM 2362 C C . ARG A 1 302 ? 36.749 23.572 -7.286 1.00 25.52 302 ARG A C 1
ATOM 2364 O O . ARG A 1 302 ? 37.658 23.308 -6.504 1.00 25.52 302 ARG A O 1
ATOM 2371 N N . SER A 1 303 ? 36.951 24.139 -8.475 1.00 27.28 303 SER A N 1
ATOM 2372 C CA . SER A 1 303 ? 38.068 25.035 -8.844 1.00 27.28 303 SER A CA 1
ATOM 2373 C C . SER A 1 303 ? 37.899 26.385 -8.117 1.00 27.28 303 SER A C 1
ATOM 2375 O O . SER A 1 303 ? 36.769 26.697 -7.756 1.00 27.28 303 SER A O 1
ATOM 2377 N N . ARG A 1 304 ? 38.842 27.321 -7.950 1.00 28.89 304 ARG A N 1
ATOM 2378 C CA . ARG A 1 304 ? 40.307 27.513 -8.071 1.00 28.89 304 ARG A CA 1
ATOM 2379 C C . ARG A 1 304 ? 40.526 29.008 -7.691 1.00 28.89 304 ARG A C 1
ATOM 2381 O O . ARG A 1 304 ? 39.600 29.787 -7.904 1.00 28.89 304 ARG A O 1
ATOM 2388 N N . ALA A 1 305 ? 41.745 29.358 -7.252 1.00 29.25 305 ALA A N 1
ATOM 2389 C CA . ALA A 1 305 ? 42.341 30.699 -7.045 1.00 29.25 305 ALA A CA 1
ATOM 2390 C C . ALA A 1 305 ? 41.986 31.382 -5.701 1.00 29.25 305 ALA A C 1
ATOM 2392 O O . ALA A 1 305 ? 40.813 31.611 -5.427 1.00 29.25 305 ALA A O 1
ATOM 2393 N N . GLU A 1 306 ? 42.905 31.499 -4.723 1.00 30.38 306 GLU A N 1
ATOM 2394 C CA . GLU A 1 306 ? 44.092 32.407 -4.641 1.00 30.38 306 GLU A CA 1
ATOM 2395 C C . GLU A 1 306 ? 43.631 33.877 -4.651 1.00 30.38 306 GLU A C 1
ATOM 2397 O O . GLU A 1 306 ? 42.917 34.269 -5.560 1.00 30.38 306 GLU A O 1
ATOM 2402 N N . GLU A 1 307 ? 43.844 34.737 -3.649 1.00 32.09 307 GLU A N 1
ATOM 2403 C CA . GLU A 1 307 ? 45.010 35.041 -2.800 1.00 32.09 307 GLU A CA 1
ATOM 2404 C C . GLU A 1 307 ? 44.556 35.871 -1.569 1.00 32.09 307 GLU A C 1
ATOM 2406 O O . GLU A 1 307 ? 43.475 36.462 -1.583 1.00 32.09 307 GLU A O 1
ATOM 2411 N N . GLY A 1 308 ? 45.397 35.979 -0.527 1.00 33.00 308 GLY A N 1
ATOM 2412 C CA . GLY A 1 308 ? 45.311 37.082 0.449 1.00 33.00 308 GLY A CA 1
ATOM 2413 C C . GLY A 1 308 ? 45.263 36.697 1.933 1.00 33.00 308 GLY A C 1
ATOM 2414 O O . GLY A 1 308 ? 44.325 37.060 2.645 1.00 33.00 308 GLY A O 1
ATOM 2415 N N . GLU A 1 309 ? 46.282 35.988 2.429 1.00 48.62 309 GLU A N 1
ATOM 2416 C CA . GLU A 1 309 ? 46.677 36.034 3.846 1.00 48.62 309 GLU A CA 1
ATOM 2417 C C . GLU A 1 309 ? 47.041 37.485 4.188 1.00 48.62 309 GLU A C 1
ATOM 2419 O O . GLU A 1 309 ? 47.841 38.116 3.511 1.00 48.62 309 GLU A O 1
ATOM 2424 N N . THR A 1 310 ? 46.416 38.149 5.151 1.00 45.88 310 THR A N 1
ATOM 2425 C CA . THR A 1 310 ? 46.963 38.245 6.519 1.00 45.88 310 THR A CA 1
ATOM 2426 C C . THR A 1 310 ? 45.990 38.995 7.445 1.00 45.88 310 THR A C 1
ATOM 2428 O O . THR A 1 310 ? 46.291 39.252 8.605 1.00 45.88 310 THR A O 1
ATOM 2431 N N . MET A 1 311 ? 44.768 39.279 6.979 1.00 40.00 311 MET A N 1
ATOM 2432 C CA . MET A 1 311 ? 43.704 39.957 7.741 1.00 40.00 311 MET A CA 1
ATOM 2433 C C . MET A 1 311 ? 42.598 38.981 8.187 1.00 40.00 311 MET A C 1
ATOM 2435 O O . MET A 1 311 ? 41.476 39.360 8.507 1.00 40.00 311 MET A O 1
ATOM 2439 N N . LYS A 1 312 ? 42.921 37.680 8.180 1.00 39.84 312 LYS A N 1
ATOM 2440 C CA . LYS A 1 312 ? 41.979 36.559 8.314 1.00 39.84 312 LYS A CA 1
ATOM 2441 C C . LYS A 1 312 ? 41.989 35.900 9.698 1.00 39.84 312 LYS A C 1
ATOM 2443 O O . LYS A 1 312 ? 41.165 35.036 9.957 1.00 39.84 312 LYS A O 1
ATOM 2448 N N . LYS A 1 313 ? 42.874 36.303 10.620 1.00 42.25 313 LYS A N 1
ATOM 2449 C CA . LYS A 1 313 ? 42.910 35.716 11.977 1.00 42.25 313 LYS A CA 1
ATOM 2450 C C . LYS A 1 313 ? 41.951 36.363 12.977 1.00 42.25 313 LYS A C 1
ATOM 2452 O O . LYS A 1 313 ? 41.554 35.690 13.913 1.00 42.25 313 LYS A O 1
ATOM 2457 N N . TRP A 1 314 ? 41.529 37.610 12.762 1.00 38.66 314 TRP A N 1
ATOM 2458 C CA . TRP A 1 314 ? 40.563 38.278 13.650 1.00 38.66 314 TRP A CA 1
ATOM 2459 C C . TRP A 1 314 ? 39.115 38.235 13.140 1.00 38.66 314 TRP A C 1
ATOM 2461 O O . TRP A 1 314 ? 38.186 38.218 13.940 1.00 38.66 314 TRP A O 1
ATOM 2471 N N . LEU A 1 315 ? 38.903 38.117 11.824 1.00 41.50 315 LEU A N 1
ATOM 2472 C CA . LEU A 1 315 ? 37.560 37.977 11.242 1.00 41.50 315 LEU A CA 1
ATOM 2473 C C . LEU A 1 315 ? 37.027 36.531 11.260 1.00 41.50 315 LEU A C 1
ATOM 2475 O O . LEU A 1 315 ? 35.815 36.333 11.274 1.00 41.50 315 LEU A O 1
ATOM 2479 N N . VAL A 1 316 ? 37.897 35.514 11.335 1.00 47.38 316 VAL A N 1
ATOM 2480 C CA . VAL A 1 316 ? 37.477 34.098 11.422 1.00 47.38 316 VAL A CA 1
ATOM 2481 C C . VAL A 1 316 ? 36.920 33.742 12.803 1.00 47.38 316 VAL A C 1
ATOM 2483 O O . VAL A 1 316 ? 36.018 32.915 12.897 1.00 47.38 316 VAL A O 1
ATOM 2486 N N . THR A 1 317 ? 37.355 34.413 13.869 1.00 48.06 317 THR A N 1
ATOM 2487 C CA . THR A 1 317 ? 36.855 34.145 15.227 1.00 48.06 317 THR A CA 1
ATOM 2488 C C . THR A 1 317 ? 35.448 34.709 15.456 1.00 48.06 317 THR A C 1
ATOM 2490 O O . THR A 1 317 ? 34.670 34.121 16.199 1.00 48.06 317 THR A O 1
ATOM 2493 N N . ILE A 1 318 ? 35.081 35.802 14.774 1.00 49.38 318 ILE A N 1
ATOM 2494 C CA . ILE A 1 318 ? 33.741 36.412 14.869 1.00 49.38 318 ILE A CA 1
ATOM 2495 C C . ILE A 1 318 ? 32.749 35.748 13.896 1.00 49.38 318 ILE A C 1
ATOM 2497 O O . ILE A 1 318 ? 31.586 35.559 14.248 1.00 49.38 318 ILE A O 1
ATOM 2501 N N . ALA A 1 319 ? 33.198 35.285 12.723 1.00 45.56 319 ALA A N 1
ATOM 2502 C CA . ALA A 1 319 ? 32.363 34.496 11.808 1.00 45.56 319 ALA A CA 1
ATOM 2503 C C . ALA A 1 319 ? 32.072 33.069 12.324 1.00 45.56 319 ALA A C 1
ATOM 2505 O O . ALA A 1 319 ? 31.044 32.489 11.980 1.00 45.56 319 ALA A O 1
ATOM 2506 N N . ALA A 1 320 ? 32.928 32.518 13.195 1.00 47.28 320 ALA A N 1
ATOM 2507 C CA . ALA A 1 320 ? 32.696 31.226 13.845 1.00 47.28 320 ALA A CA 1
ATOM 2508 C C . ALA A 1 320 ? 31.588 31.265 14.918 1.00 47.28 320 ALA A C 1
ATOM 2510 O O . ALA A 1 320 ? 30.988 30.231 15.196 1.00 47.28 320 ALA A O 1
ATOM 2511 N N . LEU A 1 321 ? 31.259 32.441 15.473 1.00 45.78 321 LEU A N 1
ATOM 2512 C CA . LEU A 1 321 ? 30.128 32.605 16.399 1.00 45.78 321 LEU A CA 1
ATOM 2513 C C . LEU A 1 321 ? 28.788 32.899 15.701 1.00 45.78 321 LEU A C 1
ATOM 2515 O O . LEU A 1 321 ? 27.743 32.720 16.315 1.00 45.78 321 LEU A O 1
ATOM 2519 N N . TRP A 1 322 ? 28.798 33.275 14.419 1.00 42.78 322 TRP A N 1
ATOM 2520 C CA . TRP A 1 322 ? 27.579 33.496 13.623 1.00 42.78 322 TRP A CA 1
ATOM 2521 C C . TRP A 1 322 ? 27.146 32.283 12.781 1.00 42.78 322 TRP A C 1
ATOM 2523 O O . TRP A 1 322 ? 26.107 32.332 12.129 1.00 42.78 322 TRP A O 1
ATOM 2533 N N . LEU A 1 323 ? 27.892 31.171 12.822 1.00 48.56 323 LEU A N 1
ATOM 2534 C CA . LEU A 1 323 ? 27.553 29.926 12.113 1.00 48.56 323 LEU A CA 1
ATOM 2535 C C . LEU A 1 323 ? 26.997 28.809 13.015 1.00 48.56 323 LEU A C 1
ATOM 2537 O O . LEU A 1 323 ? 26.660 27.740 12.516 1.00 48.56 323 LEU A O 1
ATOM 2541 N N . ALA A 1 324 ? 26.784 29.068 14.309 1.00 45.22 324 ALA A N 1
ATOM 2542 C CA . ALA A 1 324 ? 26.026 28.185 15.206 1.00 45.22 324 ALA A CA 1
ATOM 2543 C C . ALA A 1 324 ? 24.497 28.423 15.130 1.00 45.22 324 ALA A C 1
ATOM 2545 O O . ALA A 1 324 ? 23.784 28.234 16.111 1.00 45.22 324 ALA A O 1
ATOM 2546 N N . GLY A 1 325 ? 24.000 28.888 13.978 1.00 41.59 325 GLY A N 1
ATOM 2547 C CA . GLY A 1 325 ? 22.601 29.279 13.773 1.00 41.59 325 GLY A CA 1
ATOM 2548 C C . GLY A 1 325 ? 21.879 28.569 12.628 1.00 41.59 325 GLY A C 1
ATOM 2549 O O . GLY A 1 325 ? 20.698 28.824 12.423 1.00 41.59 325 GLY A O 1
ATOM 2550 N N . CYS A 1 326 ? 22.528 27.660 11.899 1.00 39.38 326 CYS A N 1
ATOM 2551 C CA . CYS A 1 326 ? 21.831 26.803 10.941 1.00 39.38 326 CYS A CA 1
ATOM 2552 C C . CYS A 1 326 ? 21.595 25.443 11.593 1.00 39.38 326 CYS A C 1
ATOM 2554 O O . CYS A 1 326 ? 22.323 24.485 11.342 1.00 39.38 326 CYS A O 1
ATOM 2556 N N . SER A 1 327 ? 20.586 25.401 12.471 1.00 39.16 327 SER A N 1
ATOM 2557 C CA . SER A 1 327 ? 19.934 24.163 12.889 1.00 39.16 327 SER A CA 1
ATOM 2558 C C . SER A 1 327 ? 19.607 23.369 11.628 1.00 39.16 327 SER A C 1
ATOM 2560 O O . SER A 1 327 ? 18.778 23.777 10.814 1.00 39.16 327 SER A O 1
ATOM 2562 N N . SER A 1 328 ? 20.332 22.274 11.424 1.00 45.00 328 SER A N 1
ATOM 2563 C CA . SER A 1 328 ? 19.950 21.229 10.494 1.00 45.00 328 SER A CA 1
ATOM 2564 C C . SER A 1 328 ? 18.576 20.747 10.935 1.00 45.00 328 SER A C 1
ATOM 2566 O O . SER A 1 328 ? 18.481 19.995 11.903 1.00 45.00 328 SER A O 1
ATOM 2568 N N . GLY A 1 329 ? 17.521 21.247 10.288 1.00 40.41 329 GLY A N 1
ATOM 2569 C CA . GLY A 1 329 ? 16.157 20.824 10.558 1.00 40.41 329 GLY A CA 1
ATOM 2570 C C . GLY A 1 329 ? 16.110 19.309 10.468 1.00 40.41 329 GLY A C 1
ATOM 2571 O O . GLY A 1 329 ? 16.343 18.745 9.397 1.00 40.41 329 GLY A O 1
ATOM 2572 N N . GLU A 1 330 ? 15.901 18.660 11.611 1.00 47.16 330 GLU A N 1
ATOM 2573 C CA . GLU A 1 330 ? 15.650 17.232 11.659 1.00 47.16 330 GLU A CA 1
ATOM 2574 C C . GLU A 1 330 ? 14.522 16.955 10.669 1.00 47.16 330 GLU A C 1
ATOM 2576 O O . GLU A 1 330 ? 13.435 17.528 10.764 1.00 47.16 330 GLU A O 1
ATOM 2581 N N . ILE A 1 331 ? 14.803 16.127 9.664 1.00 54.34 331 ILE A N 1
ATOM 2582 C CA . ILE A 1 331 ? 13.791 15.658 8.726 1.00 54.34 331 ILE A CA 1
ATOM 2583 C C . ILE A 1 331 ? 12.923 14.670 9.510 1.00 54.34 331 ILE A C 1
ATOM 2585 O O . ILE A 1 331 ? 13.128 13.458 9.467 1.00 54.34 331 ILE A O 1
ATOM 2589 N N . ASN A 1 332 ? 12.014 15.214 10.313 1.00 69.88 332 ASN A N 1
ATOM 2590 C CA . ASN A 1 332 ? 11.080 14.455 11.121 1.00 69.88 332 ASN A CA 1
ATOM 2591 C C . ASN A 1 332 ? 10.000 13.881 10.197 1.00 69.88 332 ASN A C 1
ATOM 2593 O O . ASN A 1 332 ? 9.471 14.589 9.336 1.00 69.88 332 ASN A O 1
ATOM 2597 N N . LYS A 1 333 ? 9.706 12.584 10.335 1.00 85.38 333 LYS A N 1
ATOM 2598 C CA . LYS A 1 333 ? 8.574 11.972 9.637 1.00 85.38 333 LYS A CA 1
ATOM 2599 C C . LYS A 1 333 ? 7.319 12.231 10.454 1.00 85.38 333 LYS A C 1
ATOM 2601 O O . LYS A 1 333 ? 7.124 11.618 11.500 1.00 85.38 333 LYS A O 1
ATOM 2606 N N . ASN A 1 334 ? 6.461 13.098 9.948 1.00 90.44 334 ASN A N 1
ATOM 2607 C CA . ASN A 1 334 ? 5.173 13.393 10.546 1.00 90.44 334 ASN A CA 1
ATOM 2608 C C . ASN A 1 334 ? 4.125 12.433 9.987 1.00 90.44 334 ASN A C 1
ATOM 2610 O O . ASN A 1 334 ? 4.078 12.192 8.778 1.00 90.44 334 ASN A O 1
ATOM 2614 N N . TYR A 1 335 ? 3.284 11.901 10.870 1.00 94.38 335 TYR A N 1
ATOM 2615 C CA . TYR A 1 335 ? 2.159 11.056 10.494 1.00 94.38 335 TYR A CA 1
ATOM 2616 C C . TYR A 1 335 ? 0.848 11.765 10.807 1.00 94.38 335 TYR A C 1
ATOM 2618 O O . TYR A 1 335 ? 0.652 12.275 11.909 1.00 94.38 335 TYR A O 1
ATOM 2626 N N . TYR A 1 336 ? -0.052 11.761 9.835 1.00 94.81 336 TYR A N 1
ATOM 2627 C CA . TYR A 1 336 ? -1.302 12.494 9.852 1.00 94.81 336 TYR A CA 1
ATOM 2628 C C . TYR A 1 336 ? -2.483 11.543 9.904 1.00 94.81 336 TYR A C 1
ATOM 2630 O O . TYR A 1 336 ? -2.552 10.566 9.153 1.00 94.81 336 TYR A O 1
ATOM 2638 N N . GLN A 1 337 ? -3.432 11.858 10.777 1.00 94.69 337 GLN A N 1
ATOM 2639 C CA . GLN A 1 337 ? -4.705 11.167 10.845 1.00 94.69 337 GLN A CA 1
ATOM 2640 C C . GLN A 1 337 ? -5.846 12.178 10.828 1.00 94.69 337 GLN A C 1
ATOM 2642 O O . GLN A 1 337 ? -5.805 13.175 11.550 1.00 94.69 337 GLN A O 1
ATOM 2647 N N . LEU A 1 338 ? -6.869 11.917 10.017 1.00 93.94 338 LEU A N 1
ATOM 2648 C CA . LEU A 1 338 ? -8.089 12.710 10.032 1.00 93.94 338 LEU A CA 1
ATOM 2649 C C . LEU A 1 338 ? -8.807 12.504 11.381 1.00 93.94 338 LEU A C 1
ATOM 2651 O O . LEU A 1 338 ? -9.045 11.357 11.777 1.00 93.94 338 LEU A O 1
ATOM 2655 N N . PRO A 1 339 ? -9.152 13.583 12.105 1.00 88.06 339 PRO A N 1
ATOM 2656 C CA . PRO A 1 339 ? -9.811 13.478 13.397 1.00 88.06 339 PRO A CA 1
ATOM 2657 C C . PRO A 1 339 ? -11.198 12.850 13.240 1.00 88.06 339 PRO A C 1
ATOM 2659 O O . PRO A 1 339 ? -12.021 13.298 12.443 1.00 88.06 339 PRO A O 1
ATOM 2662 N N . VAL A 1 340 ? -11.470 11.818 14.037 1.00 77.25 340 VAL A N 1
ATOM 2663 C CA . VAL A 1 340 ? -12.802 11.222 14.147 1.00 77.25 340 VAL A CA 1
ATOM 2664 C C . VAL A 1 340 ? -13.540 11.951 15.263 1.00 77.25 340 VAL A C 1
ATOM 2666 O O . VAL A 1 340 ? -13.132 11.888 16.422 1.00 77.25 340 VAL A O 1
ATOM 2669 N N . VAL A 1 341 ? -14.627 12.647 14.933 1.00 63.97 341 VAL A N 1
ATOM 2670 C CA . VAL A 1 341 ? -15.479 13.286 15.942 1.00 63.97 341 VAL A CA 1
ATOM 2671 C C . VAL A 1 341 ? -16.306 12.191 16.624 1.00 63.97 341 VAL A C 1
ATOM 2673 O O . VAL A 1 341 ? -17.355 11.787 16.130 1.00 63.97 341 VAL A O 1
ATOM 2676 N N . GLN A 1 342 ? -15.810 11.648 17.739 1.00 54.03 342 GLN A N 1
ATOM 2677 C CA . GLN A 1 342 ? -16.572 10.721 18.578 1.00 54.03 342 GLN A CA 1
ATOM 2678 C C . GLN A 1 342 ? -17.620 11.505 19.375 1.00 54.03 342 GLN A C 1
ATOM 2680 O O . GLN A 1 342 ? -17.358 11.977 20.479 1.00 54.03 342 GLN A O 1
ATOM 2685 N N . SER A 1 343 ? -18.821 11.641 18.821 1.00 47.78 343 SER A N 1
ATOM 2686 C CA . SER A 1 343 ? -19.981 12.070 19.603 1.00 47.78 343 SER A CA 1
ATOM 2687 C C . SER A 1 343 ? -20.566 10.835 20.289 1.00 47.78 343 SER A C 1
ATOM 2689 O O . SER A 1 343 ? -21.023 9.909 19.624 1.00 47.78 343 SER A O 1
ATOM 2691 N N . GLY A 1 344 ? -20.494 10.788 21.622 1.00 44.47 344 GLY A N 1
ATOM 2692 C CA . GLY A 1 344 ? -20.879 9.650 22.468 1.00 44.47 344 GLY A CA 1
ATOM 2693 C C . GLY A 1 344 ? -22.383 9.374 22.552 1.00 44.47 344 GLY A C 1
ATOM 2694 O O . GLY A 1 344 ? -22.915 9.211 23.647 1.00 44.47 344 GLY A O 1
ATOM 2695 N N . THR A 1 345 ? -23.090 9.318 21.426 1.00 41.12 345 THR A N 1
ATOM 2696 C CA . THR A 1 345 ? -24.499 8.920 21.396 1.00 41.12 345 THR A CA 1
ATOM 2697 C C . THR A 1 345 ? -24.584 7.450 21.000 1.00 41.12 345 THR A C 1
ATOM 2699 O O . THR A 1 345 ? -24.470 7.093 19.832 1.00 41.12 345 THR A O 1
ATOM 2702 N N . GLN A 1 346 ? -24.767 6.572 21.989 1.00 42.16 346 GLN A N 1
ATOM 2703 C CA . GLN A 1 346 ? -25.207 5.198 21.747 1.00 42.16 346 GLN A CA 1
ATOM 2704 C C . GLN A 1 346 ? -26.632 5.249 21.182 1.00 42.16 346 GLN A C 1
ATOM 2706 O O . GLN A 1 346 ? -27.609 5.242 21.929 1.00 42.16 346 GLN A O 1
ATOM 2711 N N . SER A 1 347 ? -26.763 5.338 19.860 1.00 47.47 347 SER A N 1
ATOM 2712 C CA . SER A 1 347 ? -28.038 5.129 19.181 1.00 47.47 347 SER A CA 1
ATOM 2713 C C . SER A 1 347 ? -28.403 3.656 19.327 1.00 47.47 347 SER A C 1
ATOM 2715 O O . SER A 1 347 ? -27.944 2.801 18.573 1.00 47.47 347 SER A O 1
ATOM 2717 N N . THR A 1 348 ? -29.199 3.339 20.346 1.00 45.44 348 THR A N 1
ATOM 2718 C CA . THR A 1 348 ? -29.872 2.046 20.433 1.00 45.44 348 THR A CA 1
ATOM 2719 C C . THR A 1 348 ? -30.740 1.895 19.186 1.00 45.44 348 THR A C 1
ATOM 2721 O O . THR A 1 348 ? -31.542 2.771 18.861 1.00 45.44 348 THR A O 1
ATOM 2724 N N . ALA A 1 349 ? -30.519 0.816 18.432 1.00 48.72 349 ALA A N 1
ATOM 2725 C CA . ALA A 1 349 ? -31.329 0.491 17.271 1.00 48.72 349 ALA A CA 1
ATOM 2726 C C . ALA A 1 349 ? -32.768 0.226 17.735 1.00 48.72 349 ALA A C 1
ATOM 2728 O O . ALA A 1 349 ? -33.065 -0.847 18.258 1.00 48.72 349 ALA A O 1
ATOM 2729 N N . SER A 1 350 ? -33.654 1.213 17.604 1.00 48.78 350 SER A N 1
ATOM 2730 C CA . SER A 1 350 ? -35.089 0.994 17.747 1.00 48.78 350 SER A CA 1
ATOM 2731 C C . SER A 1 350 ? -35.624 0.378 16.450 1.00 48.78 350 SER A C 1
ATOM 2733 O O . SER A 1 350 ? -35.085 0.598 15.360 1.00 48.78 350 SER A O 1
ATOM 2735 N N . GLN A 1 351 ? -36.674 -0.439 16.559 1.00 43.94 351 GLN A N 1
ATOM 2736 C CA . GLN A 1 351 ? -37.401 -0.951 15.396 1.00 43.94 351 GLN A CA 1
ATOM 2737 C C . GLN A 1 351 ? -37.946 0.243 14.593 1.00 43.94 351 GLN A C 1
ATOM 2739 O O . GLN A 1 351 ? -38.891 0.897 15.025 1.00 43.94 351 GLN A O 1
ATOM 2744 N N . GLY A 1 352 ? -37.307 0.550 13.459 1.00 56.62 352 GLY A N 1
ATOM 2745 C CA . GLY A 1 352 ? -37.625 1.704 12.609 1.00 56.62 352 GLY A CA 1
ATOM 2746 C C . GLY A 1 352 ? -36.413 2.483 12.084 1.00 56.62 352 GLY A C 1
ATOM 2747 O O . GLY A 1 352 ? -36.589 3.337 11.217 1.00 56.62 352 GLY A O 1
ATOM 2748 N N . ASN A 1 353 ? -35.194 2.203 12.562 1.00 70.56 353 ASN A N 1
ATOM 2749 C CA . ASN A 1 353 ? -34.006 2.912 12.080 1.00 70.56 353 ASN A CA 1
ATOM 2750 C C . ASN A 1 353 ? -33.663 2.551 10.627 1.00 70.56 353 ASN A C 1
ATOM 2752 O O . ASN A 1 353 ? -33.586 1.375 10.264 1.00 70.56 353 ASN A O 1
ATOM 2756 N N . ARG A 1 354 ? -33.406 3.578 9.809 1.00 86.06 354 ARG A N 1
ATOM 2757 C CA . ARG A 1 354 ? -32.919 3.420 8.430 1.00 86.06 354 ARG A CA 1
ATOM 2758 C C . ARG A 1 354 ? -31.447 2.994 8.462 1.00 86.06 354 ARG A C 1
ATOM 2760 O O . ARG A 1 354 ? -30.674 3.495 9.278 1.00 86.06 354 ARG A O 1
ATOM 2767 N N . LEU A 1 355 ? -31.059 2.048 7.612 1.00 91.62 355 LEU A N 1
ATOM 2768 C CA . LEU A 1 355 ? -29.704 1.489 7.588 1.00 91.62 355 LEU A CA 1
ATOM 2769 C C . LEU A 1 355 ? -28.927 2.085 6.414 1.00 91.62 355 LEU A C 1
ATOM 2771 O O . LEU A 1 355 ? -29.393 2.004 5.280 1.00 91.62 355 LEU A O 1
ATOM 2775 N N . LEU A 1 356 ? -27.744 2.641 6.678 1.00 93.88 356 LEU A N 1
ATOM 2776 C CA . LEU A 1 356 ? -26.841 3.163 5.653 1.00 93.88 356 LEU A CA 1
ATOM 2777 C C . LEU A 1 356 ? -25.489 2.459 5.734 1.00 93.88 356 LEU A C 1
ATOM 2779 O O . LEU A 1 356 ? -24.742 2.598 6.705 1.00 93.88 356 LEU A O 1
ATOM 2783 N N . TRP A 1 357 ? -25.152 1.736 4.676 1.00 95.56 357 TRP A N 1
ATOM 2784 C CA . TRP A 1 357 ? -23.840 1.143 4.502 1.00 95.56 357 TRP A CA 1
ATOM 2785 C C . TRP A 1 357 ? -22.955 2.069 3.668 1.00 95.56 357 TRP A C 1
ATOM 2787 O O . TRP A 1 357 ? -23.216 2.323 2.494 1.00 95.56 357 TRP A O 1
ATOM 2797 N N . VAL A 1 358 ? -21.878 2.559 4.277 1.00 96.56 358 VAL A N 1
ATOM 2798 C CA . VAL A 1 358 ? -20.823 3.275 3.556 1.00 96.56 358 VAL A CA 1
ATOM 2799 C C . VAL A 1 358 ? -19.857 2.237 2.998 1.00 96.56 358 VAL A C 1
ATOM 2801 O O . VAL A 1 358 ? -19.154 1.559 3.759 1.00 96.56 358 VAL A O 1
ATOM 2804 N N . GLU A 1 359 ? -19.823 2.097 1.676 1.00 95.00 359 GLU A N 1
ATOM 2805 C CA . GLU A 1 359 ? -18.927 1.178 0.971 1.00 95.00 359 GLU A CA 1
ATOM 2806 C C . GLU A 1 359 ? -17.463 1.647 1.063 1.00 95.00 359 GLU A C 1
ATOM 2808 O O . GLU A 1 359 ? -17.120 2.560 1.824 1.00 95.00 359 GLU A O 1
ATOM 2813 N N . GLN A 1 360 ? -16.550 0.959 0.376 1.00 91.38 360 GLN A N 1
ATOM 2814 C CA . GLN A 1 360 ? -15.163 1.411 0.308 1.00 91.38 360 GLN A CA 1
ATOM 2815 C C . GLN A 1 360 ? -15.078 2.722 -0.479 1.00 91.38 360 GLN A C 1
ATOM 2817 O O . GLN A 1 360 ? -15.736 2.891 -1.503 1.00 91.38 360 GLN A O 1
ATOM 2822 N N . ILE A 1 361 ? -14.261 3.653 0.015 1.00 96.19 361 ILE A N 1
ATOM 2823 C CA . ILE A 1 361 ? -13.984 4.893 -0.706 1.00 96.19 361 ILE A CA 1
ATOM 2824 C C . ILE A 1 361 ? -12.911 4.603 -1.745 1.00 96.19 361 ILE A C 1
ATOM 2826 O O . ILE A 1 361 ? -11.858 4.065 -1.418 1.00 96.19 361 ILE A O 1
ATOM 2830 N N . THR A 1 362 ? -13.181 4.968 -2.993 1.00 97.25 362 THR A N 1
ATOM 2831 C CA . THR A 1 362 ? -12.220 4.812 -4.085 1.00 97.25 362 THR A CA 1
ATOM 2832 C C . THR A 1 362 ? -11.378 6.076 -4.202 1.00 97.25 362 THR A C 1
ATOM 2834 O O . THR A 1 362 ? -11.918 7.180 -4.276 1.00 97.25 362 THR A O 1
ATOM 2837 N N . VAL A 1 363 ? -10.056 5.922 -4.235 1.00 97.62 363 VAL A N 1
ATOM 2838 C CA . VAL A 1 363 ? -9.098 7.011 -4.467 1.00 97.62 363 VAL A CA 1
ATOM 2839 C C . VAL A 1 363 ? -8.157 6.636 -5.619 1.00 97.62 363 VAL A C 1
ATOM 2841 O O . VAL A 1 363 ? -7.827 5.459 -5.765 1.00 97.62 363 VAL A O 1
ATOM 2844 N N . PRO A 1 364 ? -7.718 7.594 -6.452 1.00 96.81 364 PRO A N 1
ATOM 2845 C CA . PRO A 1 364 ? -6.713 7.361 -7.482 1.00 96.81 364 PRO A CA 1
ATOM 2846 C C . PRO A 1 364 ? -5.332 7.076 -6.875 1.00 96.81 364 PRO A C 1
ATOM 2848 O O . PRO A 1 364 ? -5.025 7.513 -5.764 1.00 96.81 364 PRO A O 1
ATOM 2851 N N . ASP A 1 365 ? -4.462 6.421 -7.647 1.00 93.31 365 ASP A N 1
ATOM 2852 C CA . ASP A 1 365 ? -3.144 5.939 -7.199 1.00 93.31 365 ASP A CA 1
ATOM 2853 C C . ASP A 1 365 ? -2.277 7.014 -6.534 1.00 93.31 365 ASP A C 1
ATOM 2855 O O . ASP A 1 365 ? -1.574 6.748 -5.559 1.00 93.31 365 ASP A O 1
ATOM 2859 N N . TYR A 1 366 ? -2.346 8.252 -7.028 1.00 93.88 366 TYR A N 1
ATOM 2860 C CA . TYR A 1 366 ? -1.547 9.350 -6.488 1.00 93.88 366 TYR A CA 1
ATOM 2861 C C . TYR A 1 366 ? -1.991 9.783 -5.077 1.00 93.88 366 TYR A C 1
ATOM 2863 O O . TYR A 1 366 ? -1.172 10.321 -4.337 1.00 93.88 366 TYR A O 1
ATOM 2871 N N . LEU A 1 367 ? -3.248 9.518 -4.693 1.00 96.31 367 LEU A N 1
ATOM 2872 C CA . LEU A 1 367 ? -3.785 9.711 -3.339 1.00 96.31 367 LEU A CA 1
ATOM 2873 C C . LEU A 1 367 ? -3.715 8.432 -2.486 1.00 96.31 367 LEU A C 1
ATOM 2875 O O . LEU A 1 367 ? -3.747 8.521 -1.262 1.00 96.31 367 LEU A O 1
ATOM 2879 N N . ALA A 1 368 ? -3.621 7.255 -3.113 1.00 92.25 368 ALA A N 1
ATOM 2880 C CA . ALA A 1 368 ? -3.552 5.958 -2.432 1.00 92.25 368 ALA A CA 1
ATOM 2881 C C . ALA A 1 368 ? -2.199 5.699 -1.738 1.00 92.25 368 ALA A C 1
ATOM 2883 O O . ALA A 1 368 ? -2.071 4.774 -0.934 1.00 92.25 368 ALA A O 1
ATOM 2884 N N . GLY A 1 369 ? -1.174 6.491 -2.063 1.00 88.50 369 GLY A N 1
ATOM 2885 C CA . GLY A 1 369 ? 0.144 6.405 -1.445 1.00 88.50 369 GLY A CA 1
ATOM 2886 C C . GLY A 1 369 ? 0.165 6.830 0.028 1.00 88.50 369 GLY A C 1
ATOM 2887 O O . GLY A 1 369 ? -0.750 7.458 0.553 1.00 88.50 369 GLY A O 1
ATOM 2888 N N . ASN A 1 370 ? 1.277 6.533 0.704 1.00 89.88 370 ASN A N 1
ATOM 2889 C CA . ASN A 1 370 ? 1.453 6.899 2.112 1.00 89.88 370 ASN A CA 1
ATOM 2890 C C . ASN A 1 370 ? 1.663 8.401 2.323 1.00 89.88 370 ASN A C 1
ATOM 2892 O O . ASN A 1 370 ? 1.505 8.862 3.441 1.00 89.88 370 ASN A O 1
ATOM 2896 N N . GLY A 1 371 ? 2.094 9.157 1.313 1.00 93.94 371 GLY A N 1
ATOM 2897 C CA . GLY A 1 371 ? 2.427 10.571 1.472 1.00 93.94 371 GLY A CA 1
ATOM 2898 C C . GLY A 1 371 ? 1.227 11.484 1.286 1.00 93.94 371 GLY A C 1
ATOM 2899 O O . GLY A 1 371 ? 0.400 11.264 0.404 1.00 93.94 371 GLY A O 1
ATOM 2900 N N . VAL A 1 372 ? 1.165 12.552 2.077 1.00 94.69 372 VAL A N 1
ATOM 2901 C CA . VAL A 1 372 ? 0.189 13.616 1.846 1.00 94.69 372 VAL A CA 1
ATOM 2902 C C . VAL A 1 372 ? 0.537 14.326 0.536 1.00 94.69 372 VAL A C 1
ATOM 2904 O O . VAL A 1 372 ? 1.707 14.604 0.261 1.00 94.69 372 VAL A O 1
ATOM 2907 N N . VAL A 1 373 ? -0.470 14.600 -0.291 1.00 97.19 373 VAL A N 1
ATOM 2908 C CA . VAL A 1 373 ? -0.267 15.182 -1.619 1.00 97.19 373 VAL A CA 1
ATOM 2909 C C . VAL A 1 373 ? -0.311 16.704 -1.565 1.00 97.19 373 VAL A C 1
ATOM 2911 O O . VAL A 1 373 ? -1.161 17.302 -0.903 1.00 97.19 373 VAL A O 1
ATOM 2914 N N . TYR A 1 374 ? 0.598 17.328 -2.309 1.00 95.62 374 TYR A N 1
ATOM 2915 C CA . TYR A 1 374 ? 0.665 18.768 -2.491 1.00 95.62 374 TYR A CA 1
ATOM 2916 C C . TYR A 1 374 ? 0.793 19.126 -3.973 1.00 95.62 374 TYR A C 1
ATOM 2918 O O . TYR A 1 374 ? 1.682 18.646 -4.679 1.00 95.62 374 TYR A O 1
ATOM 2926 N N . GLN A 1 375 ? -0.092 19.988 -4.456 1.00 95.06 375 GLN A N 1
ATOM 2927 C CA . GLN A 1 375 ? -0.069 20.506 -5.813 1.00 95.06 375 GLN A CA 1
ATOM 2928 C C . GLN A 1 375 ? 0.871 21.715 -5.887 1.00 95.06 375 GLN A C 1
ATOM 2930 O O . GLN A 1 375 ? 0.615 22.761 -5.299 1.00 95.06 375 GLN A O 1
ATOM 2935 N N . THR A 1 376 ? 1.963 21.569 -6.635 1.00 91.06 376 THR A N 1
ATOM 2936 C CA . THR A 1 376 ? 3.021 22.590 -6.779 1.00 91.06 376 THR A CA 1
ATOM 2937 C C . THR A 1 376 ? 2.829 23.516 -7.981 1.00 91.06 376 THR A C 1
ATOM 2939 O O . THR A 1 376 ? 3.464 24.563 -8.050 1.00 91.06 376 THR A O 1
ATOM 2942 N N . SER A 1 377 ? 1.971 23.135 -8.928 1.00 91.56 377 SER A N 1
ATOM 2943 C CA . SER A 1 377 ? 1.536 23.959 -10.061 1.00 91.56 377 SER A CA 1
ATOM 2944 C C . SER A 1 377 ? 0.203 23.440 -10.600 1.00 91.56 377 SER A C 1
ATOM 2946 O O . SER A 1 377 ? -0.257 22.380 -10.174 1.00 91.56 377 SER A O 1
ATOM 2948 N N . ASP A 1 378 ? -0.383 24.114 -11.589 1.00 86.88 378 ASP A N 1
ATOM 2949 C CA . ASP A 1 378 ? -1.639 23.703 -12.242 1.00 86.88 378 ASP A CA 1
ATOM 2950 C C . ASP A 1 378 ? -1.648 22.251 -12.750 1.00 86.88 378 ASP A C 1
ATOM 2952 O O . ASP A 1 378 ? -2.709 21.650 -12.879 1.00 86.88 378 ASP A O 1
ATOM 2956 N N . VAL A 1 379 ? -0.473 21.670 -13.008 1.00 87.44 379 VAL A N 1
ATOM 2957 C CA . VAL A 1 379 ? -0.326 20.338 -13.619 1.00 87.44 379 VAL A CA 1
ATOM 2958 C C . VAL A 1 379 ? 0.544 19.370 -12.814 1.00 87.44 379 VAL A C 1
ATOM 2960 O O . VAL A 1 379 ? 0.745 18.235 -13.240 1.00 87.44 379 VAL A O 1
ATOM 2963 N N . LYS A 1 380 ? 1.111 19.793 -11.675 1.00 89.50 380 LYS A N 1
ATOM 2964 C CA . LYS A 1 380 ? 2.107 18.999 -10.939 1.00 89.50 380 LYS A CA 1
ATOM 2965 C C . LYS A 1 380 ? 1.689 18.730 -9.500 1.00 89.50 380 LYS A C 1
ATOM 2967 O O . LYS A 1 380 ? 1.695 19.635 -8.663 1.00 89.50 380 LYS A O 1
ATOM 2972 N N . TYR A 1 381 ? 1.484 17.452 -9.201 1.00 93.88 381 TYR A N 1
ATOM 2973 C CA . TYR A 1 381 ? 1.259 16.923 -7.859 1.00 93.88 381 TYR A CA 1
ATOM 2974 C C . TYR A 1 381 ? 2.536 16.265 -7.332 1.00 93.88 381 TYR A C 1
ATOM 2976 O O . TYR A 1 381 ? 3.238 15.564 -8.060 1.00 93.8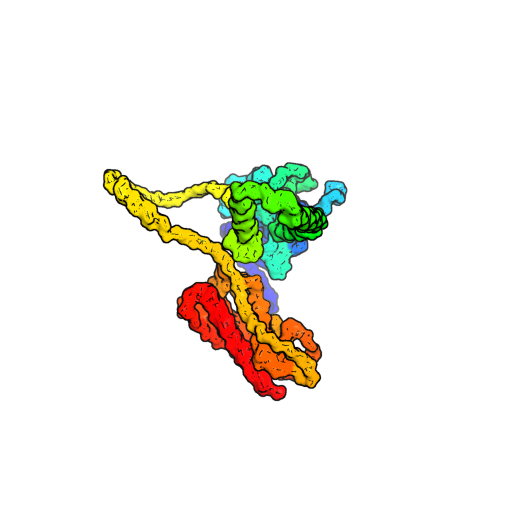8 381 TYR A O 1
ATOM 2984 N N . VAL A 1 382 ? 2.852 16.512 -6.065 1.00 93.06 382 VAL A N 1
ATOM 2985 C CA . VAL A 1 382 ? 4.006 15.949 -5.363 1.00 93.06 382 VAL A CA 1
ATOM 2986 C C . VAL A 1 382 ? 3.506 15.213 -4.129 1.00 93.06 382 VAL A C 1
ATOM 2988 O O . VAL A 1 382 ? 2.758 15.767 -3.328 1.00 93.06 382 VAL A O 1
ATOM 2991 N N . ILE A 1 383 ? 3.933 13.962 -3.977 1.00 96.56 383 ILE A N 1
ATOM 2992 C CA . ILE A 1 383 ? 3.645 13.133 -2.806 1.00 96.56 383 ILE A CA 1
ATOM 2993 C C . ILE A 1 383 ? 4.750 13.383 -1.778 1.00 96.56 383 ILE A C 1
ATOM 2995 O O . ILE A 1 383 ? 5.936 13.252 -2.090 1.00 96.56 383 ILE A O 1
ATOM 2999 N N . ALA A 1 384 ? 4.385 13.778 -0.560 1.00 91.94 384 ALA A N 1
ATOM 3000 C CA . ALA A 1 384 ? 5.362 14.080 0.474 1.00 91.94 384 ALA A CA 1
ATOM 3001 C C . ALA A 1 384 ? 6.056 12.810 1.000 1.00 91.94 384 ALA A C 1
ATOM 3003 O O . ALA A 1 384 ? 5.413 11.820 1.333 1.00 91.94 384 ALA A O 1
ATOM 3004 N N . ASN A 1 385 ? 7.383 12.864 1.146 1.00 89.88 385 ASN A N 1
ATOM 3005 C CA . ASN A 1 385 ? 8.183 11.732 1.644 1.00 89.88 385 ASN A CA 1
ATOM 3006 C C . ASN A 1 385 ? 8.247 11.650 3.179 1.00 89.88 385 ASN A C 1
ATOM 3008 O O . ASN A 1 385 ? 8.506 10.583 3.737 1.00 89.88 385 ASN A O 1
ATOM 3012 N N . ASN A 1 386 ? 8.038 12.786 3.853 1.00 90.12 386 ASN A N 1
ATOM 3013 C CA . ASN A 1 386 ? 8.194 12.928 5.305 1.00 90.12 386 ASN A CA 1
ATOM 3014 C C . ASN A 1 386 ? 6.903 13.353 6.010 1.00 90.12 386 ASN A C 1
ATOM 3016 O O . ASN A 1 386 ? 6.889 13.466 7.224 1.00 90.12 386 ASN A O 1
ATOM 3020 N N . ASN A 1 387 ? 5.829 13.597 5.263 1.00 94.06 387 ASN A N 1
ATOM 3021 C CA . ASN A 1 387 ? 4.517 13.928 5.800 1.00 94.06 387 ASN A CA 1
ATOM 3022 C C . ASN A 1 387 ? 3.570 12.867 5.262 1.00 94.06 387 ASN A C 1
ATOM 3024 O O . ASN A 1 387 ? 3.218 12.890 4.084 1.00 94.06 387 ASN A O 1
ATOM 3028 N N . LEU A 1 388 ? 3.279 11.875 6.092 1.00 95.62 388 LEU A N 1
ATOM 3029 C CA . LEU A 1 388 ? 2.656 10.624 5.691 1.00 95.62 388 LEU A CA 1
ATOM 3030 C C . LEU A 1 388 ? 1.289 10.473 6.356 1.00 95.62 388 LEU A C 1
ATOM 3032 O O . LEU A 1 388 ? 1.078 10.952 7.462 1.00 95.62 388 LEU A O 1
ATOM 3036 N N . TRP A 1 389 ? 0.357 9.776 5.729 1.00 97.12 389 TRP A N 1
ATOM 3037 C CA . TRP A 1 389 ? -0.847 9.299 6.387 1.00 97.12 389 TRP A CA 1
ATOM 3038 C C . TRP A 1 389 ? -0.495 8.186 7.385 1.00 97.12 389 TRP A C 1
ATOM 3040 O O . TRP A 1 389 ? 0.300 7.295 7.092 1.00 97.12 389 TRP A O 1
ATOM 3050 N N . ALA A 1 390 ? -1.084 8.230 8.582 1.00 93.81 390 ALA A N 1
ATOM 3051 C CA . ALA A 1 390 ? -0.894 7.222 9.630 1.00 93.81 390 ALA A CA 1
ATOM 3052 C C . ALA A 1 390 ? -1.521 5.858 9.271 1.00 93.81 390 ALA A C 1
ATOM 3054 O O . ALA A 1 390 ? -1.098 4.817 9.770 1.00 93.81 390 ALA A O 1
ATOM 3055 N N . SER A 1 391 ? -2.528 5.870 8.402 1.00 93.88 391 SER A N 1
ATOM 3056 C CA . SER A 1 391 ? -3.188 4.708 7.799 1.00 93.88 391 SER A CA 1
ATOM 3057 C C . SER A 1 391 ? -3.663 5.066 6.383 1.00 93.88 391 SER A C 1
ATOM 3059 O O . SER A 1 391 ? -3.716 6.257 6.071 1.00 93.88 391 SER A O 1
ATOM 3061 N N . PRO A 1 392 ? -4.003 4.093 5.516 1.00 96.94 392 PRO A N 1
ATOM 3062 C CA . PRO A 1 392 ? -4.454 4.377 4.151 1.00 96.94 392 PRO A CA 1
ATOM 3063 C C . PRO A 1 392 ? -5.569 5.435 4.097 1.00 96.94 392 PRO A C 1
ATOM 3065 O O . PRO A 1 392 ? -6.521 5.391 4.884 1.00 96.94 392 PRO A O 1
ATOM 3068 N N . LEU A 1 393 ? -5.421 6.429 3.213 1.00 96.88 393 LEU A N 1
ATOM 3069 C CA . LEU A 1 393 ? -6.287 7.613 3.174 1.00 96.88 393 LEU A CA 1
ATOM 3070 C C . LEU A 1 393 ? -7.758 7.252 2.920 1.00 96.88 393 LEU A C 1
ATOM 3072 O O . LEU A 1 393 ? -8.645 7.792 3.574 1.00 96.88 393 LEU A O 1
ATOM 3076 N N . ASP A 1 394 ? -8.020 6.304 2.027 1.00 96.25 394 ASP A N 1
ATOM 3077 C CA . ASP A 1 394 ? -9.343 5.733 1.760 1.00 96.25 394 ASP A CA 1
ATOM 3078 C C . ASP A 1 394 ? -10.031 5.216 3.036 1.00 96.25 394 ASP A C 1
ATOM 3080 O O . ASP A 1 394 ? -11.205 5.506 3.287 1.00 96.25 394 ASP A O 1
ATOM 3084 N N . GLN A 1 395 ? -9.289 4.514 3.898 1.00 95.00 395 GLN A N 1
ATOM 3085 C CA . GLN A 1 395 ? -9.796 4.021 5.178 1.00 95.00 395 GLN A CA 1
ATOM 3086 C C . GLN A 1 395 ? -10.098 5.171 6.140 1.00 95.00 395 GLN A C 1
ATOM 3088 O O . GLN A 1 395 ? -11.125 5.154 6.823 1.00 95.00 395 GLN A O 1
ATOM 3093 N N . GLN A 1 396 ? -9.230 6.184 6.192 1.00 95.88 396 GLN A N 1
ATOM 3094 C CA . GLN A 1 396 ? -9.449 7.360 7.035 1.00 95.88 396 GLN A CA 1
ATOM 3095 C C . GLN A 1 396 ? -10.680 8.156 6.599 1.00 95.88 396 GLN A C 1
ATOM 3097 O O . GLN A 1 396 ? -11.515 8.505 7.439 1.00 95.88 396 GLN A O 1
ATOM 3102 N N . LEU A 1 397 ? -10.825 8.403 5.297 1.00 96.88 397 LEU A N 1
ATOM 3103 C CA . LEU A 1 397 ? -11.978 9.084 4.713 1.00 96.88 397 LEU A CA 1
ATOM 3104 C C . LEU A 1 397 ? -13.266 8.319 5.020 1.00 96.88 397 LEU A C 1
ATOM 3106 O O . LEU A 1 397 ? -14.251 8.918 5.446 1.00 96.88 397 LEU A O 1
ATOM 3110 N N . ARG A 1 398 ? -13.244 6.987 4.894 1.00 96.44 398 ARG A N 1
ATOM 3111 C CA . ARG A 1 398 ? -14.404 6.136 5.177 1.00 96.44 398 ARG A CA 1
ATOM 3112 C C . ARG A 1 398 ? -14.807 6.194 6.645 1.00 96.44 398 ARG A C 1
ATOM 3114 O O . ARG A 1 398 ? -15.976 6.401 6.957 1.00 96.44 398 ARG A O 1
ATOM 3121 N N . ASN A 1 399 ? -13.845 6.033 7.550 1.00 94.12 399 ASN A N 1
ATOM 3122 C CA . ASN A 1 399 ? -14.102 6.026 8.990 1.00 94.12 399 ASN A CA 1
ATOM 3123 C C . ASN A 1 399 ? -14.622 7.384 9.479 1.00 94.12 399 ASN A C 1
ATOM 3125 O O . ASN A 1 399 ? -15.570 7.444 10.262 1.00 94.12 399 ASN A O 1
ATOM 3129 N N . THR A 1 400 ? -14.035 8.476 8.988 1.00 95.00 400 THR A N 1
ATOM 3130 C CA . THR A 1 400 ? -14.496 9.831 9.316 1.00 95.00 400 THR A CA 1
ATOM 3131 C C . THR A 1 400 ? -15.853 10.143 8.696 1.00 95.00 400 THR A C 1
ATOM 3133 O O . THR A 1 400 ? -16.685 10.748 9.366 1.00 95.00 400 THR A O 1
ATOM 3136 N N . LEU A 1 401 ? -16.136 9.672 7.477 1.00 95.56 401 LEU A N 1
ATOM 3137 C CA . LEU A 1 401 ? -17.450 9.812 6.851 1.00 95.56 401 LEU A CA 1
ATOM 3138 C C . LEU A 1 401 ? -18.535 9.089 7.657 1.00 95.56 401 LEU A C 1
ATOM 3140 O O . LEU A 1 401 ? -19.560 9.691 7.959 1.00 95.56 401 LEU A O 1
ATOM 3144 N N . VAL A 1 402 ? -18.295 7.844 8.082 1.00 94.50 402 VAL A N 1
ATOM 3145 C CA . VAL A 1 402 ? -19.230 7.095 8.942 1.00 94.50 402 VAL A CA 1
ATOM 3146 C C . VAL A 1 402 ? -19.495 7.837 10.254 1.00 94.50 402 VAL A C 1
ATOM 3148 O O . VAL A 1 402 ? -20.653 7.958 10.655 1.00 94.50 402 VAL A O 1
ATOM 3151 N N . ALA A 1 403 ? -18.458 8.371 10.906 1.00 91.69 403 ALA A N 1
ATOM 3152 C CA . ALA A 1 403 ? -18.605 9.120 12.156 1.00 91.69 403 ALA A CA 1
ATOM 3153 C C . ALA A 1 403 ? -19.379 10.438 11.966 1.00 91.69 403 ALA A C 1
ATOM 3155 O O . ALA A 1 403 ? -20.291 10.749 12.740 1.00 91.69 403 ALA A O 1
ATOM 3156 N N . ASN A 1 404 ? -19.065 11.189 10.906 1.00 92.44 404 ASN A N 1
ATOM 3157 C CA . ASN A 1 404 ? -19.743 12.441 10.577 1.00 92.44 404 ASN A CA 1
ATOM 3158 C C . ASN A 1 404 ? -21.218 12.203 10.219 1.00 92.44 404 ASN A C 1
ATOM 3160 O O . ASN A 1 404 ? -22.089 12.893 10.746 1.00 92.44 404 ASN A O 1
ATOM 3164 N N . LEU A 1 405 ? -21.516 11.204 9.383 1.00 93.12 405 LEU A N 1
ATOM 3165 C CA . LEU A 1 405 ? -22.887 10.853 9.002 1.00 93.12 405 LEU A CA 1
ATOM 3166 C C . LEU A 1 405 ? -23.694 10.336 10.196 1.00 93.12 405 LEU A C 1
ATOM 3168 O O . LEU A 1 405 ? -24.818 10.786 10.392 1.00 93.12 405 LEU A O 1
ATOM 3172 N N . SER A 1 406 ? -23.111 9.471 11.033 1.00 91.31 406 SER A N 1
ATOM 3173 C CA . SER A 1 406 ? -23.749 8.994 12.274 1.00 91.31 406 SER A CA 1
ATOM 3174 C C . SER A 1 406 ? -24.167 10.150 13.182 1.00 91.31 406 SER A C 1
ATOM 3176 O O . SER A 1 406 ? -25.260 10.144 13.740 1.00 91.31 406 SER A O 1
ATOM 3178 N N . THR A 1 407 ? -23.315 11.172 13.300 1.00 89.00 407 THR A N 1
ATOM 3179 C CA . THR A 1 407 ? -23.596 12.355 14.127 1.00 89.00 407 THR A CA 1
ATOM 3180 C C . THR A 1 407 ? -24.702 13.224 13.521 1.00 89.00 407 THR A C 1
ATOM 3182 O O . THR A 1 407 ? -25.504 13.818 14.240 1.00 89.00 407 THR A O 1
ATOM 3185 N N . GLN A 1 408 ? -24.760 13.317 12.191 1.00 89.81 408 GLN A N 1
ATOM 3186 C CA . GLN A 1 408 ? -25.673 14.223 11.497 1.00 89.81 408 GLN A CA 1
ATOM 3187 C C . GLN A 1 408 ? -27.020 13.602 11.124 1.00 89.81 408 GLN A C 1
ATOM 3189 O O . GLN A 1 408 ? -27.947 14.354 10.819 1.00 89.81 408 GLN A O 1
ATOM 3194 N N . LEU A 1 409 ? 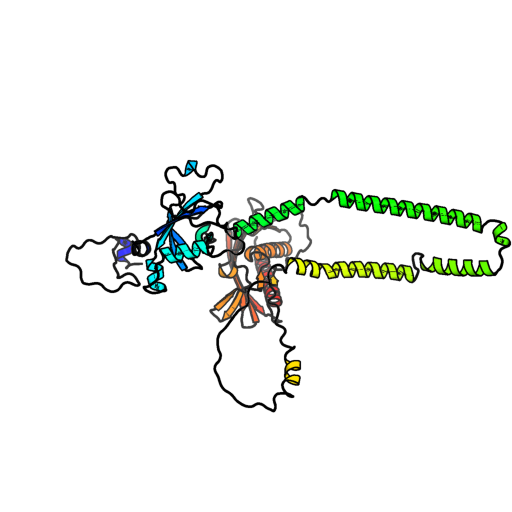-27.159 12.277 11.162 1.00 89.94 409 LEU A N 1
ATOM 3195 C CA . LEU A 1 409 ? -28.369 11.538 10.802 1.00 89.94 409 LEU A CA 1
ATOM 3196 C C . LEU A 1 409 ? -28.985 10.839 12.031 1.00 89.94 409 LEU A C 1
ATOM 3198 O O . LEU A 1 409 ? -28.950 9.610 12.122 1.00 89.94 409 LEU A O 1
ATOM 3202 N N . PRO A 1 410 ? -29.588 11.584 12.981 1.00 83.38 410 PRO A N 1
ATOM 3203 C CA . PRO A 1 410 ? -30.290 10.959 14.098 1.00 83.38 410 PRO A CA 1
ATOM 3204 C C . PRO A 1 410 ? -31.449 10.100 13.562 1.00 83.38 410 PRO A C 1
ATOM 3206 O O . PRO A 1 410 ? -32.306 10.597 12.835 1.00 83.38 410 PRO A O 1
ATOM 3209 N N . GLY A 1 411 ? -31.450 8.804 13.891 1.00 84.00 411 GLY A N 1
ATOM 3210 C CA . GLY A 1 411 ? -32.417 7.813 13.383 1.00 84.00 411 GLY A CA 1
ATOM 3211 C C . GLY A 1 411 ? -31.891 6.911 12.258 1.00 84.00 411 GLY A C 1
ATOM 3212 O O . GLY A 1 411 ? -32.583 5.979 11.848 1.00 84.00 411 GLY A O 1
ATOM 3213 N N . TRP A 1 412 ? -30.662 7.143 11.789 1.00 88.12 412 TRP A N 1
ATOM 3214 C CA . TRP A 1 412 ? -29.959 6.231 10.893 1.00 88.12 412 TRP A CA 1
ATOM 3215 C C . TRP A 1 412 ? -28.901 5.432 11.649 1.00 88.12 412 TRP A C 1
ATOM 3217 O O . TRP A 1 412 ? -28.215 5.956 12.525 1.00 88.12 412 TRP A O 1
ATOM 3227 N N . VAL A 1 413 ? -28.738 4.165 11.279 1.00 89.50 413 VAL A N 1
ATOM 3228 C CA . VAL A 1 413 ? -27.566 3.372 11.658 1.00 89.50 413 VAL A CA 1
ATOM 3229 C C . VAL A 1 413 ? -26.607 3.409 10.480 1.00 89.50 413 VAL A C 1
ATOM 3231 O O . VAL A 1 413 ? -26.894 2.831 9.432 1.00 89.50 413 VAL A O 1
ATOM 3234 N N . VAL A 1 414 ? -25.486 4.110 10.646 1.00 91.94 414 VAL A N 1
ATOM 3235 C CA . VAL A 1 414 ? -24.447 4.225 9.618 1.00 91.94 414 VAL A CA 1
ATOM 3236 C C . VAL A 1 414 ? -23.274 3.329 9.991 1.00 91.94 414 VAL A C 1
ATOM 3238 O O . VAL A 1 414 ? -22.761 3.411 11.106 1.00 91.94 414 VAL A O 1
ATOM 3241 N N . ALA A 1 415 ? -22.826 2.480 9.068 1.00 91.62 415 ALA A N 1
ATOM 3242 C CA . ALA A 1 415 ? -21.696 1.591 9.319 1.00 91.62 415 ALA A CA 1
ATOM 3243 C C . ALA A 1 415 ? -20.796 1.396 8.097 1.00 91.62 415 ALA A C 1
ATOM 3245 O O . ALA A 1 415 ? -21.203 1.551 6.947 1.00 91.62 415 ALA A O 1
ATOM 3246 N N . SER A 1 416 ? -19.557 0.985 8.370 1.00 90.38 416 SER A N 1
ATOM 3247 C CA . SER A 1 416 ? -18.581 0.521 7.378 1.00 90.38 416 SER A CA 1
ATOM 3248 C C . SER A 1 416 ? -18.698 -0.985 7.088 1.00 90.38 416 SER A C 1
ATOM 3250 O O . SER A 1 416 ? -17.872 -1.559 6.378 1.00 90.38 416 SER A O 1
ATOM 3252 N N . GLN A 1 417 ? -19.716 -1.655 7.618 1.00 88.25 417 GLN A N 1
ATOM 3253 C CA . GLN A 1 417 ? -20.013 -3.056 7.334 1.00 88.25 417 GLN A CA 1
ATOM 3254 C C . GLN A 1 417 ? -21.465 -3.192 6.872 1.00 88.25 417 GLN A C 1
ATOM 3256 O O . GLN A 1 417 ? -22.288 -2.366 7.269 1.00 88.25 417 GLN A O 1
ATOM 3261 N N . PRO A 1 418 ? -21.788 -4.211 6.057 1.00 87.62 418 PRO A N 1
ATOM 3262 C CA . PRO A 1 418 ? -23.168 -4.507 5.702 1.00 87.62 418 PRO A CA 1
ATOM 3263 C C . PRO A 1 418 ? -24.014 -4.758 6.960 1.00 87.62 418 PRO A C 1
ATOM 3265 O O . PRO A 1 418 ? -23.662 -5.581 7.802 1.00 87.62 418 PRO A O 1
ATOM 3268 N N . LEU A 1 419 ? -25.127 -4.042 7.073 1.00 80.56 419 LEU A N 1
ATOM 3269 C CA . LEU A 1 419 ? -26.090 -4.056 8.173 1.00 80.56 419 LEU A CA 1
ATOM 3270 C C . LEU A 1 419 ? -27.323 -4.932 7.889 1.00 80.56 419 LEU A C 1
ATOM 3272 O O . LEU A 1 419 ? -28.089 -5.214 8.808 1.00 80.56 419 LEU A O 1
ATOM 3276 N N . GLY A 1 420 ? -27.538 -5.368 6.643 1.00 77.94 420 GLY A N 1
ATOM 3277 C CA . GLY A 1 420 ? -28.643 -6.260 6.280 1.00 77.94 420 GLY A CA 1
ATOM 3278 C C . GLY A 1 420 ? -29.027 -6.200 4.800 1.00 77.94 420 GLY A C 1
ATOM 3279 O O . GLY A 1 420 ? -28.324 -5.611 3.984 1.00 77.94 420 GLY A O 1
ATOM 3280 N N . SER A 1 421 ? -30.161 -6.816 4.452 1.00 73.50 421 SER A N 1
ATOM 3281 C CA . SER A 1 421 ? -30.656 -6.912 3.068 1.00 73.50 421 SER A CA 1
ATOM 3282 C C . SER A 1 421 ? -31.440 -5.687 2.579 1.00 73.50 421 SER A C 1
ATOM 3284 O O . SER A 1 421 ? -31.603 -5.523 1.376 1.00 73.50 421 SER A O 1
ATOM 3286 N N . ALA A 1 422 ? -31.932 -4.837 3.487 1.00 81.31 422 ALA A N 1
ATOM 3287 C CA . ALA A 1 422 ? -32.717 -3.635 3.181 1.00 81.31 422 ALA A CA 1
ATOM 3288 C C . ALA A 1 422 ? -31.984 -2.368 3.654 1.00 81.31 422 ALA A C 1
ATOM 3290 O O . ALA A 1 422 ? -32.499 -1.599 4.464 1.00 81.31 422 ALA A O 1
ATOM 3291 N N . GLN A 1 423 ? -30.741 -2.211 3.201 1.00 88.75 423 GLN A N 1
ATOM 3292 C CA . GLN A 1 423 ? -29.881 -1.075 3.524 1.00 88.75 423 GLN A CA 1
ATOM 3293 C C . GLN A 1 423 ? -29.664 -0.194 2.298 1.00 88.75 423 GLN A C 1
ATOM 3295 O O . GLN A 1 423 ? -29.565 -0.700 1.177 1.00 88.75 423 GLN A O 1
ATOM 3300 N N . ASP A 1 424 ? -29.513 1.100 2.534 1.00 93.75 424 ASP A N 1
ATOM 3301 C CA . ASP A 1 424 ? -29.024 2.019 1.519 1.00 93.75 424 ASP A CA 1
ATOM 3302 C C . ASP A 1 424 ? -27.505 1.899 1.417 1.00 93.75 424 ASP A C 1
ATOM 3304 O O . ASP A 1 424 ? -26.830 1.629 2.417 1.00 93.75 424 ASP A O 1
ATOM 3308 N N . THR A 1 425 ? -26.952 2.101 0.220 1.00 95.50 425 THR A N 1
ATOM 3309 C CA . THR A 1 425 ? -25.500 2.033 0.007 1.00 95.50 425 THR A CA 1
ATOM 3310 C C . THR A 1 425 ? -24.951 3.356 -0.495 1.00 95.50 425 THR A C 1
ATOM 3312 O O . THR A 1 425 ? -25.511 3.971 -1.400 1.00 95.50 425 THR A O 1
ATOM 3315 N N . LEU A 1 426 ? -23.854 3.809 0.109 1.00 97.38 426 LEU A N 1
ATOM 3316 C CA . LEU A 1 426 ? -23.149 5.026 -0.276 1.00 97.38 426 LEU A CA 1
ATOM 3317 C C . LEU A 1 426 ? -21.751 4.665 -0.773 1.00 97.38 426 LEU A C 1
ATOM 3319 O O . LEU A 1 426 ? -20.890 4.263 0.012 1.00 97.38 426 LEU A O 1
ATOM 3323 N N . ASN A 1 427 ? -21.535 4.854 -2.070 1.00 96.94 427 ASN A N 1
ATOM 3324 C CA . ASN A 1 427 ? -20.234 4.755 -2.720 1.00 96.94 427 ASN A CA 1
ATOM 3325 C C . ASN A 1 427 ? -19.655 6.153 -2.907 1.00 96.94 427 ASN A C 1
ATOM 3327 O O . ASN A 1 427 ? -20.362 7.052 -3.359 1.00 96.94 427 ASN A O 1
ATOM 3331 N N . VAL A 1 428 ? -18.375 6.342 -2.590 1.00 98.12 428 VAL A N 1
ATOM 3332 C CA . VAL A 1 428 ? -17.701 7.636 -2.750 1.00 98.12 428 VAL A CA 1
ATOM 3333 C C . VAL A 1 428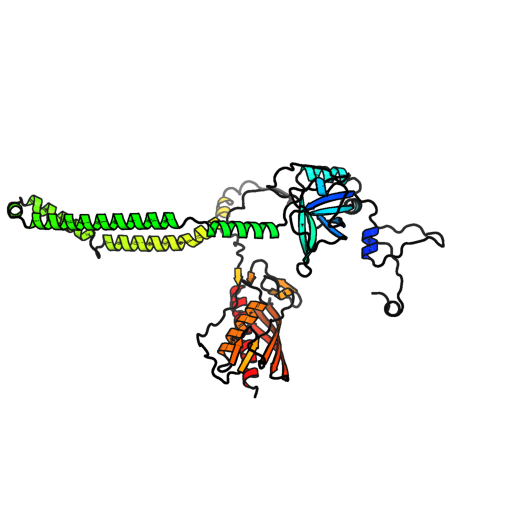 ? -16.379 7.441 -3.477 1.00 98.12 428 VAL A C 1
ATOM 3335 O O . VAL A 1 428 ? -15.573 6.595 -3.094 1.00 98.12 428 VAL A O 1
ATOM 3338 N N . THR A 1 429 ? -16.148 8.258 -4.496 1.00 98.31 429 THR A N 1
ATOM 3339 C CA . THR A 1 429 ? -14.880 8.363 -5.214 1.00 98.31 429 THR A CA 1
ATOM 3340 C C . THR A 1 429 ? -14.293 9.733 -4.929 1.00 98.31 429 THR A C 1
ATOM 3342 O O . THR A 1 429 ? -14.902 10.742 -5.273 1.00 98.31 429 THR A O 1
ATOM 3345 N N . VAL A 1 430 ? -13.117 9.788 -4.310 1.00 98.44 430 VAL A N 1
ATOM 3346 C CA . VAL A 1 430 ? -12.407 11.043 -4.032 1.00 98.44 430 VAL A CA 1
ATOM 3347 C C . VAL A 1 430 ? -11.301 11.205 -5.065 1.00 98.44 430 VAL A C 1
ATOM 3349 O O . VAL A 1 430 ? -10.375 10.402 -5.116 1.00 98.44 430 VAL A O 1
ATOM 3352 N N . THR A 1 431 ? -11.413 12.226 -5.911 1.00 97.50 431 THR A N 1
ATOM 3353 C CA . THR A 1 431 ? -10.480 12.499 -7.010 1.00 97.50 431 THR A CA 1
ATOM 3354 C C . THR A 1 431 ? -9.366 13.458 -6.631 1.00 97.50 431 THR A C 1
ATOM 3356 O O . THR A 1 431 ? -8.295 13.337 -7.213 1.00 97.50 431 THR A O 1
ATOM 3359 N N . GLU A 1 432 ? -9.585 14.370 -5.677 1.00 97.56 432 GLU A N 1
ATOM 3360 C CA . GLU A 1 432 ? -8.560 15.255 -5.100 1.00 97.56 432 GLU A CA 1
ATOM 3361 C C . GLU A 1 432 ? -8.713 15.331 -3.582 1.00 97.56 432 GLU A C 1
ATOM 3363 O O . GLU A 1 432 ? -9.825 15.440 -3.062 1.00 97.56 432 GLU A O 1
ATOM 3368 N N . PHE A 1 433 ? -7.579 15.281 -2.886 1.00 98.06 433 PHE A N 1
ATOM 3369 C CA . PHE A 1 433 ? -7.483 15.434 -1.437 1.00 98.06 433 PHE A CA 1
ATOM 3370 C C . PHE A 1 433 ? -6.081 15.946 -1.079 1.00 98.06 433 PHE A C 1
ATOM 3372 O O . PHE A 1 433 ? -5.221 15.207 -0.593 1.00 98.06 433 PHE A O 1
ATOM 3379 N N . ASN A 1 434 ? -5.805 17.201 -1.431 1.00 97.31 434 ASN A N 1
ATOM 3380 C CA . ASN A 1 434 ? -4.449 17.751 -1.418 1.00 97.31 434 ASN A CA 1
ATOM 3381 C C . ASN A 1 434 ? -4.413 19.241 -1.073 1.00 97.31 434 ASN A C 1
ATOM 3383 O O . ASN A 1 434 ? -5.387 19.968 -1.264 1.00 97.31 434 ASN A O 1
ATOM 3387 N N . GLY A 1 435 ? -3.250 19.706 -0.614 1.00 95.56 435 GLY A N 1
ATOM 3388 C CA . GLY A 1 435 ? -2.930 21.135 -0.598 1.00 95.56 435 GLY A CA 1
ATOM 3389 C C . GLY A 1 435 ? -2.527 21.646 -1.979 1.00 95.56 435 GLY A C 1
ATOM 3390 O O . GLY A 1 435 ? -2.220 20.854 -2.875 1.00 95.56 435 GLY A O 1
ATOM 3391 N N . ARG A 1 436 ? -2.504 22.966 -2.146 1.00 95.06 436 ARG A N 1
ATOM 3392 C CA . ARG A 1 436 ? -2.102 23.672 -3.364 1.00 95.06 436 ARG A CA 1
ATOM 3393 C C . ARG A 1 436 ? -1.172 24.839 -3.026 1.00 95.06 436 ARG A C 1
ATOM 3395 O O . ARG A 1 436 ? -1.247 25.423 -1.946 1.00 95.06 436 ARG A O 1
ATOM 3402 N N . TYR A 1 437 ? -0.301 25.170 -3.975 1.00 89.94 437 TYR A N 1
ATOM 3403 C CA . TYR A 1 437 ? 0.725 26.216 -3.892 1.00 89.94 437 TYR A CA 1
ATOM 3404 C C . TYR A 1 437 ? 0.210 27.626 -3.543 1.00 89.94 437 TYR A C 1
ATOM 3406 O O . TYR A 1 437 ? 1.009 28.474 -3.161 1.00 89.94 437 TYR A O 1
ATOM 3414 N N . ASP A 1 438 ? -1.091 27.900 -3.671 1.00 91.88 438 ASP A N 1
ATOM 3415 C CA . ASP A 1 438 ? -1.729 29.181 -3.332 1.00 91.88 438 ASP A CA 1
ATOM 3416 C C . ASP A 1 438 ? -2.284 29.226 -1.895 1.00 91.88 438 ASP A C 1
ATOM 3418 O O . ASP A 1 438 ? -3.062 30.118 -1.559 1.00 91.88 438 ASP A O 1
ATOM 3422 N N . GLY A 1 439 ? -1.918 28.256 -1.050 1.00 90.75 439 GLY A N 1
ATOM 3423 C CA . GLY A 1 439 ? -2.402 28.172 0.328 1.00 90.75 439 GLY A CA 1
ATOM 3424 C C . GLY A 1 439 ? -3.848 27.685 0.429 1.00 90.75 439 GLY A C 1
ATOM 3425 O O . GLY A 1 439 ? -4.509 27.912 1.441 1.00 90.75 439 GLY A O 1
ATOM 3426 N N . LYS A 1 440 ? -4.374 27.025 -0.607 1.00 95.06 440 LYS A N 1
ATOM 3427 C CA . LYS A 1 440 ? -5.670 26.346 -0.536 1.00 95.06 440 LYS A CA 1
ATOM 3428 C C . LYS A 1 440 ? -5.515 24.842 -0.393 1.00 95.06 440 LYS A C 1
ATOM 3430 O O . LYS A 1 440 ? -4.492 24.263 -0.748 1.00 95.06 440 LYS A O 1
ATOM 3435 N N . VAL A 1 441 ? -6.570 24.202 0.084 1.00 96.69 441 VAL A N 1
ATOM 3436 C CA . VAL A 1 441 ? -6.749 22.753 0.025 1.00 96.69 441 VAL A CA 1
ATOM 3437 C C . VAL A 1 441 ? -7.967 22.432 -0.822 1.00 96.69 441 VAL A C 1
ATOM 3439 O O . VAL A 1 441 ? -8.932 23.197 -0.839 1.00 96.69 441 VAL A O 1
ATOM 3442 N N . ILE A 1 442 ? -7.920 21.311 -1.527 1.00 97.25 442 ILE A N 1
ATOM 3443 C CA . ILE A 1 442 ? -8.974 20.882 -2.442 1.00 97.25 442 ILE A CA 1
ATOM 3444 C C . ILE A 1 442 ? -9.425 19.491 -2.030 1.00 97.25 442 ILE A C 1
ATOM 3446 O O . ILE A 1 442 ? -8.605 18.586 -1.859 1.00 97.25 442 ILE A O 1
ATOM 3450 N N . VAL A 1 443 ? -10.740 19.340 -1.906 1.00 98.25 443 VAL A N 1
ATOM 3451 C CA . VAL A 1 443 ? -11.409 18.052 -1.746 1.00 98.25 443 VAL A CA 1
ATOM 3452 C C . VAL A 1 443 ? -12.443 17.939 -2.857 1.00 98.25 443 VAL A C 1
ATOM 3454 O O . VAL A 1 443 ? -13.384 18.733 -2.920 1.00 98.25 443 VAL A O 1
ATOM 3457 N N . SER A 1 444 ? -12.250 16.996 -3.774 1.00 98.19 444 SER A N 1
ATOM 3458 C CA . SER A 1 444 ? -13.134 16.815 -4.927 1.00 98.19 444 SER A CA 1
ATOM 3459 C C . SER A 1 444 ? -13.413 15.347 -5.198 1.00 98.19 444 SER A C 1
ATOM 3461 O O . SER A 1 444 ? -12.634 14.473 -4.810 1.00 98.19 444 SER A O 1
ATOM 3463 N N . GLY A 1 445 ? -14.534 15.074 -5.853 1.00 98.31 445 GLY A N 1
ATOM 3464 C CA . GLY A 1 445 ? -14.942 13.720 -6.171 1.00 98.31 445 GLY A CA 1
ATOM 3465 C C . GLY A 1 445 ? -16.406 13.621 -6.555 1.00 98.31 445 GLY A C 1
ATOM 3466 O O . GLY A 1 445 ? -17.035 14.585 -6.995 1.00 98.31 445 GLY A O 1
ATOM 3467 N N . GLU A 1 446 ? -16.952 12.430 -6.376 1.00 98.06 446 GLU A N 1
ATOM 3468 C CA . GLU A 1 446 ? -18.365 12.141 -6.560 1.00 98.06 446 GLU A CA 1
ATOM 3469 C C . GLU A 1 446 ? -18.831 11.069 -5.583 1.00 98.06 446 GLU A C 1
ATOM 3471 O O . GLU A 1 446 ? -18.060 10.208 -5.161 1.00 98.06 446 GLU A O 1
ATOM 3476 N N . TRP A 1 447 ? -20.111 11.101 -5.241 1.00 98.25 447 TRP A N 1
ATOM 3477 C CA . TRP A 1 447 ? -20.752 10.030 -4.497 1.00 98.25 447 TRP A CA 1
ATOM 3478 C C . TRP A 1 447 ? -21.998 9.527 -5.220 1.00 98.25 447 TRP A C 1
ATOM 3480 O O . TRP A 1 447 ? -22.656 10.255 -5.971 1.00 98.25 447 TRP A O 1
ATOM 3490 N N . LEU A 1 448 ? -22.292 8.249 -5.004 1.00 97.56 448 LEU A N 1
ATOM 3491 C CA . LEU A 1 448 ? -23.433 7.520 -5.532 1.00 97.56 448 LEU A CA 1
ATOM 3492 C C . LEU A 1 448 ? -24.166 6.867 -4.362 1.00 97.56 448 LEU A C 1
ATOM 3494 O O . LEU A 1 448 ? -23.645 5.951 -3.726 1.00 97.56 448 LEU A O 1
ATOM 3498 N N . LEU A 1 449 ? -25.377 7.341 -4.102 1.00 96.88 449 LEU A N 1
ATOM 3499 C CA . LEU A 1 449 ? -26.282 6.775 -3.116 1.00 96.88 449 LEU A CA 1
ATOM 3500 C C . LEU A 1 449 ? -27.306 5.882 -3.817 1.00 96.88 449 LEU A C 1
ATOM 3502 O O . LEU A 1 449 ? -27.975 6.321 -4.751 1.00 96.88 449 LEU A O 1
ATOM 3506 N N . ASN A 1 450 ? -27.438 4.646 -3.352 1.00 94.69 450 ASN A N 1
ATOM 3507 C CA . ASN A 1 450 ? -28.504 3.733 -3.733 1.00 94.69 450 ASN A CA 1
ATOM 3508 C C . ASN A 1 450 ? -29.531 3.666 -2.602 1.00 94.69 450 ASN A C 1
ATOM 3510 O O . ASN A 1 450 ? -29.254 3.082 -1.555 1.00 94.69 450 ASN A O 1
ATOM 3514 N N . HIS A 1 451 ? -30.699 4.259 -2.829 1.00 92.12 451 HIS A N 1
ATOM 3515 C CA . HIS A 1 451 ? -31.832 4.226 -1.913 1.00 92.12 451 HIS A CA 1
ATOM 3516 C C . HIS A 1 451 ? -32.928 3.340 -2.503 1.00 92.12 451 HIS A C 1
ATOM 3518 O O . HIS A 1 451 ? -33.610 3.738 -3.447 1.00 92.12 451 HIS A O 1
ATOM 3524 N N . GLN A 1 452 ? -33.065 2.112 -1.997 1.00 87.19 452 GLN A N 1
ATOM 3525 C CA . GLN A 1 452 ? -34.070 1.137 -2.461 1.00 87.19 452 GLN A CA 1
ATOM 3526 C C . GLN A 1 452 ? -34.118 0.931 -3.997 1.00 87.19 452 GLN A C 1
ATOM 3528 O O . GLN A 1 452 ? -35.183 0.731 -4.579 1.00 87.19 452 GLN A O 1
ATOM 3533 N N . GLY A 1 453 ? -32.965 0.978 -4.673 1.00 87.00 453 GLY A N 1
ATOM 3534 C CA . GLY A 1 453 ? -32.848 0.837 -6.131 1.00 87.00 453 GLY A CA 1
ATOM 3535 C C . GLY A 1 453 ? -32.849 2.162 -6.901 1.00 87.00 453 GLY A C 1
ATOM 3536 O O . GLY A 1 453 ? -32.529 2.172 -8.090 1.00 87.00 453 GLY A O 1
ATOM 3537 N N . GLN A 1 454 ? -33.152 3.286 -6.247 1.00 92.00 454 GLN A N 1
ATOM 3538 C CA . GLN A 1 454 ? -32.994 4.616 -6.825 1.00 92.00 454 GLN A CA 1
ATOM 3539 C C . GLN A 1 454 ? -31.554 5.103 -6.645 1.00 92.00 454 GLN A C 1
ATOM 3541 O O . GLN A 1 454 ? -31.064 5.254 -5.527 1.00 92.00 454 GLN A O 1
ATOM 3546 N N . LEU A 1 455 ? -30.886 5.393 -7.763 1.00 93.88 455 LEU A N 1
ATOM 3547 C CA . LEU A 1 455 ? -29.517 5.898 -7.778 1.00 93.88 455 LEU A CA 1
ATOM 3548 C C . LEU A 1 455 ? -29.489 7.429 -7.804 1.00 93.88 455 LEU A C 1
ATOM 3550 O O . LEU A 1 455 ? -30.044 8.057 -8.706 1.00 93.88 455 LEU A O 1
ATOM 3554 N N . ILE A 1 456 ? -28.788 8.028 -6.844 1.00 95.44 456 ILE A N 1
ATOM 3555 C CA . ILE A 1 456 ? -28.547 9.469 -6.753 1.00 95.44 456 ILE A CA 1
ATOM 3556 C C . ILE A 1 456 ? -27.045 9.697 -6.823 1.00 95.44 456 ILE A C 1
ATOM 3558 O O . ILE A 1 456 ? -26.307 9.313 -5.920 1.00 95.44 456 ILE A O 1
ATOM 3562 N N . LYS A 1 457 ? -26.595 10.328 -7.909 1.00 96.25 457 LYS A N 1
ATOM 3563 C CA . LYS A 1 457 ? -25.188 10.655 -8.142 1.00 96.25 457 LYS A CA 1
ATOM 3564 C C . LYS A 1 457 ? -24.964 12.160 -8.041 1.00 96.25 457 LYS A C 1
ATOM 3566 O O . LYS A 1 457 ? -25.684 12.933 -8.685 1.00 96.25 457 LYS A O 1
ATOM 3571 N N . ARG A 1 458 ? -23.959 12.583 -7.273 1.00 96.94 458 ARG A N 1
ATOM 3572 C CA . ARG A 1 458 ? -23.580 13.997 -7.137 1.00 96.94 458 ARG A CA 1
ATOM 3573 C C . ARG A 1 458 ? -22.060 14.164 -7.147 1.00 96.94 458 ARG A C 1
ATOM 3575 O O . ARG A 1 458 ? -21.379 13.471 -6.394 1.00 96.94 458 ARG A O 1
ATOM 3582 N N . PRO A 1 459 ? -21.522 15.074 -7.977 1.00 98.00 459 PRO A N 1
ATOM 3583 C CA . PRO A 1 459 ? -20.144 15.513 -7.838 1.00 98.00 459 PRO A CA 1
ATOM 3584 C C . PRO A 1 459 ? -20.024 16.510 -6.681 1.00 98.00 459 PRO A C 1
ATOM 3586 O O . PRO A 1 459 ? -20.964 17.255 -6.394 1.00 98.00 459 PRO A O 1
ATOM 3589 N N . PHE A 1 460 ? -18.844 16.577 -6.079 1.00 97.94 460 PHE A N 1
ATOM 3590 C CA . PHE A 1 460 ? -18.480 17.609 -5.118 1.00 97.94 460 PHE A CA 1
ATOM 3591 C C . PHE A 1 460 ? -17.095 18.168 -5.438 1.00 97.94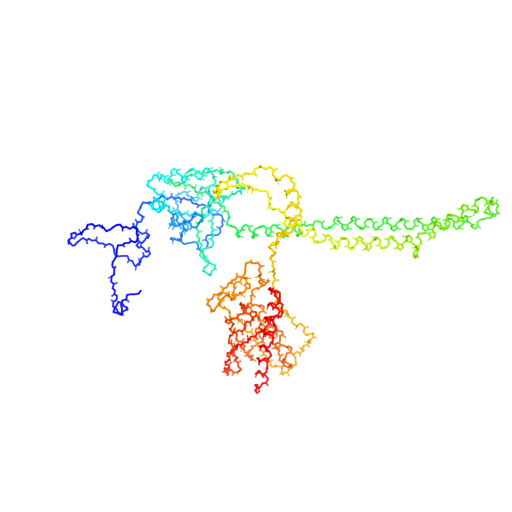 460 PHE A C 1
ATOM 3593 O O . PHE A 1 460 ? -16.194 17.470 -5.907 1.00 97.94 460 PHE A O 1
ATOM 3600 N N . ARG A 1 461 ? -16.927 19.464 -5.185 1.00 97.94 461 ARG A N 1
ATOM 3601 C CA . ARG A 1 461 ? -15.637 20.148 -5.215 1.00 97.94 461 ARG A CA 1
ATOM 3602 C C . ARG A 1 461 ? -15.689 21.277 -4.204 1.00 97.94 461 ARG A C 1
ATOM 3604 O O . ARG A 1 461 ? -16.407 22.253 -4.402 1.00 97.94 461 ARG A O 1
ATOM 3611 N N . LEU A 1 462 ? -14.925 21.131 -3.138 1.00 97.31 462 LEU A N 1
ATOM 3612 C CA . LEU A 1 462 ? -14.840 22.094 -2.056 1.00 97.31 462 LEU A CA 1
ATOM 3613 C C . LEU A 1 462 ? -13.393 22.576 -1.938 1.00 97.31 462 LEU A C 1
ATOM 3615 O O . LEU A 1 462 ? -12.450 21.790 -2.058 1.00 97.31 462 LEU A O 1
ATOM 3619 N N . GLU A 1 463 ? -13.229 23.875 -1.705 1.00 96.50 463 GLU A N 1
ATOM 3620 C CA . GLU A 1 463 ? -11.932 24.493 -1.434 1.00 96.50 463 GLU A CA 1
ATOM 3621 C C . GLU A 1 463 ? -11.913 25.024 0.003 1.00 96.50 463 GLU A C 1
ATOM 3623 O O . GLU A 1 463 ? -12.855 25.683 0.443 1.00 96.50 463 GLU A O 1
ATOM 3628 N N . GLY A 1 464 ? -10.827 24.757 0.724 1.00 95.69 464 GLY A N 1
ATOM 3629 C CA . GLY A 1 464 ? -10.529 25.369 2.018 1.00 95.69 464 GLY A CA 1
ATOM 3630 C C . GLY A 1 464 ? -9.319 26.292 1.910 1.00 95.69 464 GLY A C 1
ATOM 3631 O O . GLY A 1 464 ? -8.442 26.062 1.080 1.00 95.69 464 GLY A O 1
ATOM 3632 N N . VAL A 1 465 ? -9.253 27.330 2.742 1.00 95.94 465 VAL A N 1
ATOM 3633 C CA . VAL A 1 465 ? -8.095 28.236 2.809 1.00 95.94 465 VAL A CA 1
ATOM 3634 C C . VAL A 1 465 ? -7.275 27.900 4.048 1.00 95.94 465 VAL A C 1
ATOM 3636 O O . VAL A 1 465 ? -7.812 27.829 5.152 1.00 95.94 465 VAL A O 1
ATOM 3639 N N . GLN A 1 466 ? -5.978 27.691 3.856 1.00 90.50 466 GLN A N 1
ATOM 3640 C CA . GLN A 1 466 ? -5.019 27.436 4.917 1.00 90.50 466 GLN A CA 1
ATOM 3641 C C . GLN A 1 466 ? -4.647 28.752 5.613 1.00 90.50 466 GLN A C 1
ATOM 3643 O O . GLN A 1 466 ? -4.248 29.714 4.961 1.00 90.50 466 GLN A O 1
ATOM 3648 N N . THR A 1 467 ? -4.810 28.812 6.940 1.00 85.62 467 THR A N 1
ATOM 3649 C CA . THR A 1 467 ? -4.570 30.049 7.713 1.00 85.62 467 THR A CA 1
ATOM 3650 C C . THR A 1 467 ? -3.139 30.179 8.238 1.00 85.62 467 THR A C 1
ATOM 3652 O O . THR A 1 467 ? -2.693 31.281 8.552 1.00 85.62 467 THR A O 1
ATOM 3655 N N . GLN A 1 468 ? -2.417 29.061 8.326 1.00 86.38 468 GLN A N 1
ATOM 3656 C CA . GLN A 1 468 ? -1.040 28.958 8.811 1.00 86.38 468 GLN A CA 1
ATOM 3657 C C . GLN A 1 468 ? -0.261 28.009 7.908 1.00 86.38 468 GLN A C 1
ATOM 3659 O O . GLN A 1 468 ? -0.814 27.000 7.487 1.00 86.38 468 GLN A O 1
ATOM 3664 N N . ASP A 1 469 ? 1.013 28.276 7.639 1.00 81.25 469 ASP A N 1
ATOM 3665 C CA . ASP A 1 469 ? 1.840 27.370 6.836 1.00 81.25 469 ASP A CA 1
ATOM 3666 C C . ASP A 1 469 ? 2.077 26.011 7.521 1.00 81.25 469 ASP A C 1
ATOM 3668 O O . ASP A 1 469 ? 2.069 25.888 8.746 1.00 81.25 469 ASP A O 1
ATOM 3672 N N . GLY A 1 470 ? 2.339 24.985 6.706 1.00 89.12 470 GLY A N 1
ATOM 3673 C CA . GLY A 1 470 ? 2.731 23.647 7.161 1.00 89.12 470 GLY A CA 1
ATOM 3674 C C . GLY A 1 470 ? 1.708 22.542 6.882 1.00 89.12 470 GLY A C 1
ATOM 3675 O O . GLY A 1 470 ? 0.529 22.785 6.630 1.00 89.12 470 GLY A O 1
ATOM 3676 N N . TYR A 1 471 ? 2.173 21.291 6.922 1.00 91.38 471 TYR A N 1
ATOM 3677 C CA . TYR A 1 471 ? 1.337 20.117 6.637 1.00 91.38 471 TYR A CA 1
ATOM 3678 C C . TYR A 1 471 ? 0.274 19.870 7.720 1.00 91.38 471 TYR A C 1
ATOM 3680 O O . TYR A 1 471 ? -0.814 19.398 7.403 1.00 91.38 471 TYR A O 1
ATOM 3688 N N . ASP A 1 472 ? 0.544 20.249 8.971 1.00 92.56 472 ASP A N 1
ATOM 3689 C CA . ASP A 1 472 ? -0.400 20.118 10.087 1.00 92.56 472 ASP A CA 1
ATOM 3690 C C . ASP A 1 472 ? -1.678 20.921 9.855 1.00 92.56 472 ASP A C 1
ATOM 3692 O O . ASP A 1 472 ? -2.784 20.392 9.982 1.00 92.56 472 ASP A O 1
ATOM 3696 N N . GLU A 1 473 ? -1.534 22.196 9.496 1.00 93.62 473 GLU A N 1
ATOM 3697 C CA . GLU A 1 473 ? -2.680 23.050 9.204 1.00 93.62 473 GLU A CA 1
ATOM 3698 C C . GLU A 1 473 ? -3.387 22.590 7.929 1.00 93.62 473 GLU A C 1
ATOM 3700 O O . GLU A 1 473 ? -4.610 22.473 7.914 1.00 93.62 473 GLU A O 1
ATOM 3705 N N . MET A 1 474 ? -2.632 22.228 6.890 1.00 94.69 474 MET A N 1
ATOM 3706 C CA . MET A 1 474 ? -3.196 21.688 5.654 1.00 94.69 474 MET A CA 1
ATOM 3707 C C . MET A 1 474 ? -4.116 20.485 5.919 1.00 94.69 474 MET A C 1
ATOM 3709 O O . MET A 1 474 ? -5.243 20.442 5.425 1.00 94.69 474 MET A O 1
ATOM 3713 N N . VAL A 1 475 ? -3.676 19.523 6.739 1.00 96.12 475 VAL A N 1
ATOM 3714 C CA . VAL A 1 475 ? -4.478 18.341 7.093 1.00 96.12 475 VAL A CA 1
ATOM 3715 C C . VAL A 1 475 ? -5.693 18.711 7.948 1.00 96.12 475 VAL A C 1
ATOM 3717 O O . VAL A 1 475 ? -6.769 18.148 7.737 1.00 96.12 475 VAL A O 1
ATOM 3720 N N . LYS A 1 476 ? -5.576 19.674 8.872 1.00 95.00 476 LYS A N 1
ATOM 3721 C CA . LYS A 1 476 ? -6.730 20.174 9.643 1.00 95.00 476 LYS A CA 1
ATOM 3722 C C . LYS A 1 476 ? -7.791 20.792 8.737 1.00 95.00 476 LYS A C 1
ATOM 3724 O O . LYS A 1 476 ? -8.974 20.494 8.901 1.00 95.00 476 LYS A O 1
ATOM 3729 N N . VAL A 1 477 ? -7.384 21.614 7.769 1.00 96.38 477 VAL A N 1
ATOM 3730 C CA . VAL A 1 477 ? -8.320 22.233 6.822 1.00 96.38 477 VAL A CA 1
ATOM 3731 C C . VAL A 1 477 ? -8.927 21.173 5.902 1.00 96.38 477 VAL A C 1
ATOM 3733 O O . VAL A 1 477 ? -10.142 21.176 5.724 1.00 96.38 477 VAL A O 1
ATOM 3736 N N . LEU A 1 478 ? -8.144 20.207 5.404 1.00 97.31 478 LEU A N 1
ATOM 3737 C CA . LEU A 1 478 ? -8.660 19.058 4.640 1.00 97.31 478 LEU A CA 1
ATOM 3738 C C . LEU A 1 478 ? -9.730 18.281 5.423 1.00 97.31 478 LEU A C 1
ATOM 3740 O O . LEU A 1 478 ? -10.791 17.978 4.881 1.00 97.31 478 LEU A O 1
ATOM 3744 N N . ALA A 1 479 ? -9.491 18.007 6.708 1.00 95.94 479 ALA A N 1
ATOM 3745 C CA . ALA A 1 479 ? -10.470 17.356 7.577 1.00 95.94 479 ALA A CA 1
ATOM 3746 C C . ALA A 1 479 ? -11.746 18.197 7.757 1.00 95.94 479 ALA A C 1
ATOM 3748 O O . ALA A 1 479 ? -12.854 17.657 7.742 1.00 95.94 479 ALA A O 1
ATOM 3749 N N . GLY A 1 480 ? -11.601 19.517 7.897 1.00 95.44 480 GLY A N 1
ATOM 3750 C CA . GLY A 1 480 ? -12.724 20.450 7.969 1.00 95.44 480 GLY A CA 1
ATOM 3751 C C . GLY A 1 480 ? -13.568 20.445 6.694 1.00 95.44 480 GLY A C 1
ATOM 3752 O O . GLY A 1 480 ? -14.788 20.309 6.767 1.00 95.44 480 GLY A O 1
ATOM 3753 N N . VAL A 1 481 ? -12.925 20.516 5.528 1.00 96.88 481 VAL A N 1
ATOM 3754 C CA . VAL A 1 481 ? -13.593 20.462 4.219 1.00 96.88 481 VAL A CA 1
ATOM 3755 C C . VAL A 1 481 ? -14.285 19.109 4.005 1.00 96.88 481 VAL A C 1
ATOM 3757 O O . VAL A 1 481 ? -15.427 19.063 3.554 1.00 96.88 481 VAL A O 1
ATOM 3760 N N . TRP A 1 482 ? -13.655 17.999 4.400 1.00 97.31 482 TRP A N 1
ATOM 3761 C CA . TRP A 1 482 ? -14.279 16.673 4.342 1.00 97.31 482 TRP A CA 1
ATOM 3762 C C . TRP A 1 482 ? -15.519 16.555 5.239 1.00 97.31 482 TRP A C 1
ATOM 3764 O O . TRP A 1 482 ? -16.527 15.968 4.850 1.00 97.31 482 TRP A O 1
ATOM 3774 N N . SER A 1 483 ? -15.478 17.154 6.431 1.00 95.25 483 SER A N 1
ATOM 3775 C CA . SER A 1 483 ? -16.634 17.216 7.332 1.00 95.25 483 SER A CA 1
ATOM 3776 C C . SER A 1 483 ? -17.793 18.031 6.740 1.00 95.25 483 SER A C 1
ATOM 3778 O O . SER A 1 483 ? -18.958 17.652 6.892 1.00 95.25 483 SER A O 1
ATOM 3780 N N . GLN A 1 484 ? -17.489 19.105 6.001 1.00 95.56 484 GLN A N 1
ATOM 3781 C CA . GLN A 1 484 ? -18.495 19.876 5.263 1.00 95.56 484 GLN A CA 1
ATOM 3782 C C . GLN A 1 484 ? -19.159 19.042 4.160 1.00 95.56 484 GLN A C 1
ATOM 3784 O O . GLN A 1 484 ? -20.384 19.080 4.041 1.00 95.56 484 GLN A O 1
ATOM 3789 N N . GLU A 1 485 ? -18.398 18.238 3.409 1.00 96.94 485 GLU A N 1
ATOM 3790 C CA . GLU A 1 485 ? -18.990 17.326 2.418 1.00 96.94 485 GLU A CA 1
ATOM 3791 C C . GLU A 1 485 ? -19.871 16.267 3.083 1.00 96.94 485 GLU A C 1
ATOM 3793 O O . GLU A 1 485 ? -21.002 16.043 2.658 1.00 96.94 485 GLU A O 1
ATOM 3798 N N . ALA A 1 486 ? -19.416 15.666 4.186 1.00 95.75 486 ALA A N 1
ATOM 3799 C CA . ALA A 1 486 ? -20.238 14.726 4.944 1.00 95.75 486 ALA A CA 1
ATOM 3800 C C . ALA A 1 486 ? -21.561 15.366 5.414 1.00 95.75 486 ALA A C 1
ATOM 3802 O O . ALA A 1 486 ? -22.598 14.702 5.432 1.00 95.75 486 ALA A O 1
ATOM 3803 N N . ALA A 1 487 ? -21.548 16.663 5.746 1.00 95.00 487 ALA A N 1
ATOM 3804 C CA . ALA A 1 487 ? -22.761 17.407 6.071 1.00 95.00 487 ALA A CA 1
ATOM 3805 C C . ALA A 1 487 ? -23.685 17.623 4.868 1.00 95.00 487 ALA A C 1
ATOM 3807 O O . ALA A 1 487 ? -24.901 17.480 4.998 1.00 95.00 487 ALA A O 1
ATOM 3808 N N . SER A 1 488 ? -23.117 17.923 3.699 1.00 95.94 488 SER A N 1
ATOM 3809 C CA . SER A 1 488 ? -23.847 18.026 2.431 1.00 95.94 488 SER A CA 1
ATOM 3810 C C . SER A 1 488 ? -24.548 16.706 2.084 1.00 95.94 488 SER A C 1
ATOM 3812 O O . SER A 1 488 ? -25.761 16.680 1.864 1.00 95.94 488 SER A O 1
ATOM 3814 N N . ILE A 1 489 ? -23.823 15.583 2.168 1.00 96.06 489 ILE A N 1
ATOM 3815 C CA . ILE A 1 489 ? -24.371 14.233 1.965 1.00 96.06 489 ILE A CA 1
ATOM 3816 C C . ILE A 1 489 ? -25.507 13.954 2.959 1.00 96.06 489 ILE A C 1
ATOM 3818 O O . ILE A 1 489 ? -26.584 13.506 2.565 1.00 96.06 489 ILE A O 1
ATOM 3822 N N . ALA A 1 490 ? -25.312 14.255 4.247 1.00 95.00 490 ALA A N 1
ATOM 3823 C CA . ALA A 1 490 ? -26.346 14.055 5.261 1.00 95.00 490 ALA A CA 1
ATOM 3824 C C . ALA A 1 490 ? -27.614 14.882 4.982 1.00 95.00 490 ALA A C 1
ATOM 3826 O O . ALA A 1 490 ? -28.723 14.407 5.227 1.00 95.00 490 ALA A O 1
ATOM 3827 N N . GLN A 1 491 ? -27.482 16.110 4.472 1.00 94.19 491 GLN A N 1
ATOM 3828 C CA . GLN A 1 491 ? -28.632 16.936 4.092 1.00 94.19 491 GLN A CA 1
ATOM 3829 C C . GLN A 1 491 ? -29.414 16.336 2.923 1.00 94.19 491 GLN A C 1
ATOM 3831 O O . GLN A 1 491 ? -30.643 16.350 2.961 1.00 94.19 491 GLN A O 1
ATOM 3836 N N . GLU A 1 492 ? -28.731 15.783 1.920 1.00 93.31 492 GLU A N 1
ATOM 3837 C CA . GLU A 1 492 ? -29.385 15.084 0.808 1.00 93.31 492 GLU A CA 1
ATOM 3838 C C . GLU A 1 492 ? -30.102 13.818 1.291 1.00 93.31 492 GLU A C 1
ATOM 3840 O O . GLU A 1 492 ? -31.269 13.618 0.962 1.00 93.31 492 GLU A O 1
ATOM 3845 N N . ILE A 1 493 ? -29.471 13.019 2.157 1.00 93.19 493 ILE A N 1
ATOM 3846 C CA . ILE A 1 493 ? -30.084 11.807 2.726 1.00 93.19 493 ILE A CA 1
ATOM 3847 C C . ILE A 1 493 ? -31.337 12.141 3.552 1.00 93.19 493 ILE A C 1
ATOM 3849 O O . ILE A 1 493 ? -32.339 11.437 3.468 1.00 93.19 493 ILE A O 1
ATOM 3853 N N . LYS A 1 494 ? -31.331 13.245 4.312 1.00 90.56 494 LYS A N 1
ATOM 3854 C CA . LYS A 1 494 ? -32.509 13.711 5.073 1.00 90.56 494 LYS A CA 1
ATOM 3855 C C . LYS A 1 494 ? -33.697 14.105 4.198 1.00 90.56 494 LYS A C 1
ATOM 3857 O O . LYS A 1 494 ? -34.816 14.141 4.700 1.00 90.56 494 LYS A O 1
ATOM 3862 N N . ARG A 1 495 ? -33.458 14.463 2.934 1.00 88.19 495 ARG A N 1
ATOM 3863 C CA . ARG A 1 495 ? -34.510 14.843 1.979 1.00 88.19 495 ARG A CA 1
ATOM 3864 C C . ARG A 1 495 ? -35.164 13.632 1.317 1.00 88.19 495 ARG A C 1
ATOM 3866 O O . ARG A 1 495 ? -36.158 13.813 0.617 1.00 88.19 495 ARG A O 1
ATOM 3873 N N . LEU A 1 496 ? -34.618 12.431 1.513 1.00 84.44 496 LEU A N 1
ATOM 3874 C CA . LEU A 1 496 ? -35.184 11.209 0.956 1.00 84.44 496 LEU A CA 1
ATOM 3875 C C . LEU A 1 496 ? -36.443 10.793 1.726 1.00 84.44 496 LEU A C 1
ATOM 3877 O O . LEU A 1 496 ? -36.445 10.879 2.960 1.00 84.44 496 LEU A O 1
ATOM 3881 N N . PRO A 1 497 ? -37.498 10.367 1.007 1.00 65.81 497 PRO A N 1
ATOM 3882 C CA . PRO A 1 497 ? -38.790 10.019 1.592 1.00 65.81 497 PRO A CA 1
ATOM 3883 C C . PRO A 1 497 ? -38.703 8.927 2.663 1.00 65.81 497 PRO A C 1
ATOM 3885 O O . PRO A 1 497 ? -37.729 8.143 2.696 1.00 65.81 497 PRO A O 1
#

Organism: Escherichia coli (NCBI:txid562)

InterPro domains:
  IPR003399 Mce/MlaD [PF02470] (52-152)
  IPR005586 ABC-type transport auxiliary lipoprotein component [PF03886] (336-490)
  IPR049736 Intermembrane transport lipoprotein PqiC [NF033620] (313-494)
  IPR051800 Intermembrane Transport Protein PqiA/PqiB [PTHR30462] (1-302)

pLDDT: mean 77.34, std 18.11, range [25.52, 98.44]